Protein AF-A0A952HVR7-F1 (afdb_monomer)

pLDDT: mean 85.71, std 12.03, range [33.19, 98.19]

Radius of gyration: 39.51 Å; Cα contacts (8 Å, |Δi|>4): 1102; chains: 1; bounding box: 73×75×144 Å

Solvent-accessible surface area (backbone atoms only — not comparable to full-atom values): 39714 Å² total; per-residue (Å²): 131,82,47,38,65,56,24,28,54,55,40,49,52,54,35,60,78,19,58,70,69,69,39,91,84,55,49,74,64,58,54,50,54,45,51,52,28,51,74,63,43,41,49,60,71,62,47,53,64,70,70,53,85,77,74,52,71,71,54,51,51,49,46,52,43,37,50,72,46,52,40,79,48,97,46,84,100,47,52,32,36,38,26,43,46,93,60,75,59,94,71,89,57,76,82,57,56,78,74,27,71,79,54,70,81,29,40,26,39,36,39,39,42,31,34,99,89,42,30,39,40,38,29,38,31,81,36,91,88,48,48,30,20,73,57,33,42,78,48,77,21,56,67,42,55,45,41,18,38,21,68,47,74,96,71,56,71,68,56,51,50,56,49,51,51,64,69,68,67,67,76,91,75,62,72,67,77,52,51,43,78,82,64,54,79,38,57,35,75,41,33,39,58,80,40,60,72,52,47,76,78,37,65,53,32,39,28,20,38,98,81,61,25,61,58,24,41,35,44,28,64,56,45,54,51,34,50,73,69,66,42,35,82,41,39,43,52,74,56,29,39,83,64,73,67,42,51,58,93,65,72,45,71,69,49,54,58,56,50,70,76,44,98,56,68,62,32,45,28,24,55,98,55,26,66,72,26,30,32,44,43,68,58,53,45,52,69,76,46,78,85,66,61,76,85,58,60,83,68,74,69,66,68,67,42,87,36,50,70,55,50,66,70,65,42,59,69,69,57,55,53,50,43,48,56,52,7,48,52,28,50,76,72,76,28,44,34,25,42,28,33,68,31,47,39,29,56,74,71,73,42,89,57,80,66,44,38,34,38,18,40,65,55,27,53,60,52,50,54,66,69,37,68,92,44,101,51,54,71,49,72,42,74,94,75,34,24,31,40,41,36,44,84,94,72,46,56,40,38,34,28,34,23,32,37,74,48,66,86,48,62,39,52,80,59,50,78,44,86,34,50,61,65,51,33,40,60,74,47,70,36,28,57,50,39,33,33,32,30,32,19,62,96,47,53,25,33,31,46,43,90,67,56,20,70,55,30,58,75,70,35,40,45,38,58,71,51,80,53,52,51,58,53,33,23,62,47,52,61,50,52,37,38,49,22,30,66,69,70,28,43,65,32,71,69,42,46,52,47,47,48,53,39,51,75,73,40,42,59,74,67,28,52,40,66,60,51,37,54,54,50,49,55,40,49,69,42,94,39,29,67,53,20,52,50,44,30,37,75,60,46,47,37,39,73,69,37,76,94,38,73,73,49,76,68,50,49,53,44,54,52,45,30,57,52,35,50,57,51,37,52,74,62,58,72,65,85,60,44,52,51,56,21,51,50,51,60,67,41,63,88,49,58,71,69,57,42,33,50,48,27,48,69,34,64,35,58,69,52,33,70,41,41,67,58,51,55,50,52,46,53,54,51,70,72,51,84,54,62,58,60,43,51,62,48,64,74,70,52,71,67,48,45,41,39,32,46,57,44,72,47,55,73,67,58,36,53,46,54,53,50,49,43,53,41,71,71,58,56,78,68,52,74,70,55,44,44,76,71,72,47,73,94,51,80,61,54,58,57,53,53,50,56,50,48,44,36,50,76,67,61,74,46,92,49,52,66,54,50,51,52,49,47,42,65,73,77,56,62,69,88,124

Nearest PDB structures (foldseek):
  4wby-assembly1_A  TM=8.669E-01  e=2.273E-25  Aquifex aeolicus VF5
  3h38-assembly1_A  TM=8.046E-01  e=1.584E-25  Thermotoga maritima
  4wc5-assembly1_A  TM=8.460E-01  e=1.101E-23  Aquifex aeolicus VF5
  3h39-assembly3_B  TM=7.822E-01  e=1.101E-23  Thermotoga maritima
  3h3a-assembly3_B  TM=7.466E-01  e=3.256E-24  Thermotoga maritima

Sequence (722 aa):
KIDSIDATILALGIYEDTGGFKYKGTTIRDIKAYQFLFEVGIDINRFMKVIQDRFDLPELELLKELQVNAELLPIKDFKIYISQTSKRYNYDVAGLLKYVKAFEDADAYFVVINQKNKKTLIGRSVNENIDVNKILKHFDGGGHKYASSAQITGFSYEDIKSILIFLLEKEPFNLEYLIIDDLPKIKFDAKLRDLENLVKTYKYMIVLDKNEKYAGVLTSQTVKLGLKHGLTEEKAITFAEDWYVINYSDLNILKLKKLMEINSEIFPVIRDGKYIGVIYKKDIIKQLLKDIPEENLTHYHLKTYNFKQKLEKFFPKILIEKFKEIGELSQKLGYRSFIIGGVVRDIILNRPNLDVDIIVEGDAPTLIKEYVKDKNYTFYIYNEFMTGQVIIENGLKLDFSTARKEEYQSPGAYPKVEKATLFEDLYRRDFTINTLAIEITSSNYGILIDYFDAIRDIKEKRIRILHSLSFVEDPIRILRALRFAGRFNFKLEKNTEKLLTYSVEKGLLSVAPKGRINLELNLAFEEEKVIEILKLYDKYKVLNKIFTQTHIDSKKEILLQKLTDNLVLLQHIKPYNYSKTTNFLFVLLSHLPTELIYENLKQYHFDKEAKLCDKFVQDFNEILKLEDIFQIYKILKKINLEYLPAILTLVDEDRYKKIIKIFEVEKKPLIKGEDLIKLGLKPSKLFKDILEDVLEKQLKEVFKNKDDVIKYIKSKYLRVRN

Structure (mmCIF, N/CA/C/O backbone):
data_AF-A0A952HVR7-F1
#
_entry.id   AF-A0A952HVR7-F1
#
loop_
_atom_site.group_PDB
_atom_site.id
_atom_site.type_symbol
_atom_site.label_atom_id
_atom_site.label_alt_id
_atom_site.label_comp_id
_atom_site.label_asym_id
_atom_site.label_entity_id
_atom_site.label_seq_id
_atom_site.pdbx_PDB_ins_code
_atom_site.Cartn_x
_atom_site.Cartn_y
_atom_site.Cartn_z
_atom_site.occupancy
_atom_site.B_iso_or_equiv
_atom_site.auth_seq_id
_atom_site.auth_comp_id
_atom_site.auth_asym_id
_atom_site.auth_atom_id
_atom_site.pdbx_PDB_model_num
ATOM 1 N N . LYS A 1 1 ? -2.430 37.224 -84.583 1.00 74.06 1 LYS A N 1
ATOM 2 C CA . LYS A 1 1 ? -1.230 38.057 -84.330 1.00 74.06 1 LYS A CA 1
ATOM 3 C C . LYS A 1 1 ? -1.025 37.982 -82.826 1.00 74.06 1 LYS A C 1
ATOM 5 O O . LYS A 1 1 ? -1.975 38.323 -82.143 1.00 74.06 1 LYS A O 1
ATOM 10 N N . ILE A 1 2 ? 0.079 37.409 -82.349 1.00 85.12 2 ILE A N 1
ATOM 11 C CA . ILE A 1 2 ? 0.354 37.317 -80.906 1.00 85.12 2 ILE A CA 1
ATOM 12 C C . ILE A 1 2 ? 0.713 38.729 -80.444 1.00 85.12 2 ILE A C 1
ATOM 14 O O . ILE A 1 2 ? 1.554 39.364 -81.086 1.00 85.12 2 ILE A O 1
ATOM 18 N N . ASP A 1 3 ? 0.028 39.243 -79.427 1.00 89.75 3 ASP A N 1
ATOM 19 C CA . ASP A 1 3 ? 0.360 40.531 -78.819 1.00 89.75 3 ASP A CA 1
ATOM 20 C C . ASP A 1 3 ? 1.323 40.361 -77.627 1.00 89.75 3 ASP A C 1
ATOM 22 O O . ASP A 1 3 ? 1.725 39.252 -77.277 1.00 89.75 3 ASP A O 1
ATOM 26 N N . SER A 1 4 ? 1.741 41.469 -77.011 1.00 88.19 4 SER A N 1
ATOM 27 C CA . SER A 1 4 ? 2.684 41.456 -75.882 1.00 88.19 4 SER A CA 1
ATOM 28 C C . SER A 1 4 ? 2.164 40.678 -74.660 1.00 88.19 4 SER A C 1
ATOM 30 O O . SER A 1 4 ? 2.945 40.054 -73.934 1.00 88.19 4 SER A O 1
ATOM 32 N N . ILE A 1 5 ? 0.847 40.666 -74.430 1.00 88.12 5 ILE A N 1
ATOM 33 C CA . ILE A 1 5 ? 0.232 39.966 -73.297 1.00 88.12 5 ILE A CA 1
ATOM 34 C C . ILE A 1 5 ? 0.214 38.463 -73.576 1.00 88.12 5 ILE A C 1
ATOM 36 O O . ILE A 1 5 ? 0.695 37.690 -72.744 1.00 88.12 5 ILE A O 1
ATOM 40 N N . ASP A 1 6 ? -0.253 38.062 -74.758 1.00 89.62 6 ASP A N 1
ATOM 41 C CA . ASP A 1 6 ? -0.244 36.669 -75.208 1.00 89.62 6 ASP A CA 1
ATOM 42 C C . ASP A 1 6 ? 1.182 36.103 -75.215 1.00 89.62 6 ASP A C 1
ATOM 44 O O . ASP A 1 6 ? 1.420 34.988 -74.746 1.00 89.62 6 ASP A O 1
ATOM 48 N N . ALA A 1 7 ? 2.156 36.895 -75.679 1.00 90.94 7 ALA A N 1
ATOM 49 C CA . ALA A 1 7 ? 3.562 36.508 -75.685 1.00 90.94 7 ALA A CA 1
ATOM 50 C C . ALA A 1 7 ? 4.103 36.274 -74.269 1.00 90.94 7 ALA A C 1
ATOM 52 O O . ALA A 1 7 ? 4.820 35.301 -74.038 1.00 90.94 7 ALA A O 1
ATOM 53 N N . THR A 1 8 ? 3.721 37.124 -73.309 1.00 90.62 8 THR A N 1
ATOM 54 C CA . THR A 1 8 ? 4.119 36.994 -71.899 1.00 90.62 8 THR A CA 1
ATOM 55 C C . THR A 1 8 ? 3.548 35.725 -71.261 1.00 90.62 8 THR A C 1
ATOM 57 O O . THR A 1 8 ? 4.269 35.023 -70.555 1.00 90.62 8 THR A O 1
ATOM 60 N N . ILE A 1 9 ? 2.279 35.397 -71.525 1.00 88.94 9 ILE A N 1
ATOM 61 C CA . ILE A 1 9 ? 1.622 34.195 -70.982 1.00 88.94 9 ILE A CA 1
ATOM 62 C C . ILE A 1 9 ? 2.228 32.921 -71.580 1.00 88.94 9 ILE A C 1
ATOM 64 O O . ILE A 1 9 ? 2.560 31.990 -70.849 1.00 88.94 9 ILE A O 1
ATOM 68 N N . LEU A 1 10 ? 2.419 32.881 -72.900 1.00 91.94 10 LEU A N 1
ATOM 69 C CA . LEU A 1 10 ? 3.020 31.727 -73.572 1.00 91.94 10 LEU A CA 1
ATOM 70 C C . LEU A 1 10 ? 4.474 31.513 -73.137 1.00 91.94 10 LEU A C 1
ATOM 72 O O . LEU A 1 10 ? 4.905 30.373 -72.964 1.00 91.94 10 LEU A O 1
ATOM 76 N N . ALA A 1 11 ? 5.217 32.598 -72.907 1.00 91.00 11 ALA A N 1
ATOM 77 C CA . ALA A 1 11 ? 6.575 32.515 -72.390 1.00 91.00 11 ALA A CA 1
ATOM 78 C C . ALA A 1 11 ? 6.592 31.942 -70.970 1.00 91.00 11 ALA A C 1
ATOM 80 O O . ALA A 1 11 ? 7.457 31.126 -70.668 1.00 91.00 11 ALA A O 1
ATOM 81 N N . LEU A 1 12 ? 5.633 32.317 -70.113 1.00 87.81 12 LEU A N 1
ATOM 82 C CA . LEU A 1 12 ? 5.509 31.748 -68.766 1.00 87.81 12 LEU A CA 1
ATOM 83 C C . LEU A 1 12 ? 5.265 30.240 -68.822 1.00 87.81 12 LEU A C 1
ATOM 85 O O . LEU A 1 12 ? 5.955 29.502 -68.127 1.00 87.81 12 LEU A O 1
ATOM 89 N N . GLY A 1 13 ? 4.371 29.787 -69.705 1.00 86.69 13 GLY A N 1
ATOM 90 C CA . GLY A 1 13 ? 4.109 28.359 -69.902 1.00 86.69 13 GLY A CA 1
ATOM 91 C C . GLY A 1 13 ? 5.359 27.583 -70.325 1.00 86.69 13 GLY A C 1
ATOM 92 O O . GLY A 1 13 ? 5.692 26.573 -69.715 1.00 86.69 13 GLY A O 1
ATOM 93 N N . ILE A 1 14 ? 6.116 28.091 -71.306 1.00 89.00 14 ILE A N 1
ATOM 94 C CA . ILE A 1 14 ? 7.379 27.459 -71.730 1.00 89.00 14 ILE A CA 1
ATOM 95 C C . ILE A 1 14 ? 8.419 27.481 -70.600 1.00 89.00 14 ILE A C 1
ATOM 97 O O . ILE A 1 14 ? 9.153 26.510 -70.409 1.00 89.00 14 ILE A O 1
ATOM 101 N N . TYR A 1 15 ? 8.510 28.579 -69.848 1.00 85.69 15 TYR A N 1
ATOM 102 C CA . TYR A 1 15 ? 9.445 28.698 -68.732 1.00 85.69 15 TYR A CA 1
ATOM 103 C C . TYR A 1 15 ? 9.129 27.690 -67.618 1.00 85.69 15 TYR A C 1
ATOM 105 O O . TYR A 1 15 ? 10.046 27.068 -67.085 1.00 85.69 15 TYR A O 1
ATOM 113 N N . GLU A 1 16 ? 7.854 27.493 -67.288 1.00 80.44 16 GLU A N 1
ATOM 114 C CA . GLU A 1 16 ? 7.409 26.543 -66.266 1.00 80.44 16 GLU A CA 1
ATOM 115 C C . GLU A 1 16 ? 7.616 25.085 -66.713 1.00 80.44 16 GLU A C 1
ATOM 117 O O . GLU A 1 16 ? 8.280 24.322 -66.007 1.00 80.44 16 GLU A O 1
ATOM 122 N N . ASP A 1 17 ? 7.181 24.726 -67.926 1.00 79.62 17 ASP A N 1
ATOM 123 C CA . ASP A 1 17 ? 7.299 23.362 -68.473 1.00 79.62 17 ASP A CA 1
ATOM 124 C C . ASP A 1 17 ? 8.756 22.903 -68.644 1.00 79.62 17 ASP A C 1
ATOM 126 O O . ASP A 1 17 ? 9.066 21.713 -68.551 1.00 79.62 17 ASP A O 1
ATOM 130 N N . THR A 1 18 ? 9.680 23.839 -68.873 1.00 80.44 18 THR A N 1
ATOM 131 C CA . THR A 1 18 ? 11.116 23.542 -69.024 1.00 80.44 18 THR A CA 1
ATOM 132 C C . THR A 1 18 ? 11.908 23.678 -67.719 1.00 80.44 18 THR A C 1
ATOM 134 O O . THR A 1 18 ? 13.123 23.437 -67.697 1.00 80.44 18 THR A O 1
ATOM 137 N N . GLY A 1 19 ? 11.262 24.080 -66.618 1.00 74.00 19 GLY A N 1
ATOM 138 C CA . GLY A 1 19 ? 11.928 24.352 -65.344 1.00 74.00 19 GLY A CA 1
ATOM 139 C C . GLY A 1 19 ? 12.947 25.492 -65.435 1.00 74.00 19 GLY A C 1
ATOM 140 O O . GLY A 1 19 ? 14.030 25.411 -64.846 1.00 74.00 19 GLY A O 1
ATOM 141 N N . GLY A 1 20 ? 12.650 26.519 -66.233 1.00 82.44 20 GLY A N 1
ATOM 142 C CA . GLY A 1 20 ? 13.579 27.586 -66.594 1.00 82.44 20 GLY A CA 1
ATOM 143 C C . GLY A 1 20 ? 14.753 27.067 -67.425 1.00 82.44 20 GLY A C 1
ATOM 144 O O . GLY A 1 20 ? 15.895 27.446 -67.169 1.00 82.44 20 GLY A O 1
ATOM 145 N N . PHE A 1 21 ? 14.474 26.166 -68.372 1.00 84.44 21 PHE A N 1
ATOM 146 C CA . PHE A 1 21 ? 15.445 25.484 -69.241 1.00 84.44 21 PHE A CA 1
ATOM 147 C C . PHE A 1 21 ? 16.430 24.536 -68.536 1.00 84.44 21 PHE A C 1
ATOM 149 O O . PHE A 1 21 ? 17.458 24.172 -69.106 1.00 84.44 21 PHE A O 1
ATOM 156 N N . LYS A 1 22 ? 16.136 24.116 -67.299 1.00 72.88 22 LYS A N 1
ATOM 157 C CA . LYS A 1 22 ? 17.005 23.219 -66.511 1.00 72.88 22 LYS A CA 1
ATOM 158 C C . LYS A 1 22 ? 16.647 21.744 -66.669 1.00 72.88 22 LYS A C 1
ATOM 160 O O . LYS A 1 22 ? 17.448 20.876 -66.323 1.00 72.88 22 LYS A O 1
ATOM 165 N N . TYR A 1 23 ? 15.439 21.429 -67.135 1.00 78.19 23 TYR A N 1
ATOM 166 C CA . TYR A 1 23 ? 14.996 20.043 -67.258 1.00 78.19 23 TYR A CA 1
ATOM 167 C C . TYR A 1 23 ? 15.677 19.343 -68.435 1.00 78.19 23 TYR A C 1
ATOM 169 O O . TYR A 1 23 ? 15.788 19.907 -69.523 1.00 78.19 23 TYR A O 1
ATOM 177 N N . LYS A 1 24 ? 16.078 18.076 -68.242 1.00 72.88 24 LYS A N 1
ATOM 178 C CA . LYS A 1 24 ? 16.754 17.256 -69.272 1.00 72.88 24 LYS A CA 1
ATOM 179 C C . LYS A 1 24 ? 15.936 17.076 -70.560 1.00 72.88 24 LYS A C 1
ATOM 181 O O . LYS A 1 24 ? 16.517 16.765 -71.591 1.00 72.88 24 LYS A O 1
ATOM 186 N N . GLY A 1 25 ? 14.613 17.252 -70.499 1.00 81.00 25 GLY A N 1
ATOM 187 C CA . GLY A 1 25 ? 13.712 17.187 -71.654 1.00 81.00 25 GLY A CA 1
ATOM 188 C C . GLY A 1 25 ? 13.628 18.473 -72.485 1.00 81.00 25 GLY A C 1
ATOM 189 O O . GLY A 1 25 ? 12.940 18.470 -73.498 1.00 81.00 25 GLY A O 1
ATOM 190 N N . THR A 1 26 ? 14.302 19.555 -72.078 1.00 87.38 26 THR A N 1
ATOM 191 C CA . THR A 1 26 ? 14.281 20.843 -72.791 1.00 87.38 26 THR A CA 1
ATOM 192 C C . THR A 1 26 ? 14.956 20.712 -74.155 1.00 87.38 26 THR A C 1
ATOM 194 O O . THR A 1 26 ? 16.097 20.257 -74.253 1.00 87.38 26 THR A O 1
ATOM 197 N N . THR A 1 27 ? 14.277 21.144 -75.215 1.00 92.00 27 THR A N 1
ATOM 198 C CA . THR A 1 27 ? 14.756 21.025 -76.595 1.00 92.00 27 THR A CA 1
ATOM 199 C C . THR A 1 27 ? 15.053 22.381 -77.232 1.00 92.00 27 THR A C 1
ATOM 201 O O . THR A 1 27 ? 14.619 23.439 -76.778 1.00 92.00 27 THR A O 1
ATOM 204 N N . ILE A 1 28 ? 15.751 22.358 -78.372 1.00 92.69 28 ILE A N 1
ATOM 205 C CA . ILE A 1 28 ? 16.009 23.570 -79.165 1.00 92.69 28 ILE A CA 1
ATOM 206 C C . ILE A 1 28 ? 14.718 24.239 -79.662 1.00 92.69 28 ILE A C 1
ATOM 208 O O . ILE A 1 28 ? 14.706 25.438 -79.937 1.00 92.69 28 ILE A O 1
ATOM 212 N N . ARG A 1 29 ? 13.624 23.475 -79.788 1.00 93.19 29 ARG A N 1
ATOM 213 C CA . ARG A 1 29 ? 12.317 24.001 -80.188 1.00 93.19 29 ARG A CA 1
ATOM 214 C C . ARG A 1 29 ? 11.772 24.950 -79.126 1.00 93.19 29 ARG A C 1
ATOM 216 O O . ARG A 1 29 ? 11.284 26.015 -79.490 1.00 93.19 29 ARG A O 1
ATOM 223 N N . ASP A 1 30 ? 11.909 24.586 -77.856 1.00 92.06 30 ASP A N 1
ATOM 224 C CA . ASP A 1 30 ? 11.425 25.377 -76.722 1.00 92.06 30 ASP A CA 1
ATOM 225 C C . ASP A 1 30 ? 12.183 26.704 -76.640 1.00 92.06 30 ASP A C 1
ATOM 227 O O . ASP A 1 30 ? 11.576 27.764 -76.515 1.00 92.06 30 ASP A O 1
ATOM 231 N N . ILE A 1 31 ? 13.504 26.664 -76.853 1.00 92.25 31 ILE A N 1
ATOM 232 C CA . ILE A 1 31 ? 14.362 27.857 -76.888 1.00 92.25 31 ILE A CA 1
ATOM 233 C C . ILE A 1 31 ? 13.986 28.779 -78.056 1.00 92.25 31 ILE A C 1
ATOM 235 O O . ILE A 1 31 ? 13.851 29.985 -77.864 1.00 92.25 31 ILE A O 1
ATOM 239 N N . LYS A 1 32 ? 13.780 28.234 -79.263 1.00 94.00 32 LYS A N 1
ATOM 240 C CA . LYS A 1 32 ? 13.384 29.034 -80.438 1.00 94.00 32 LYS A CA 1
ATOM 241 C C . LYS A 1 32 ? 11.995 29.647 -80.282 1.00 94.00 32 LYS A C 1
ATOM 243 O O . LYS A 1 32 ? 11.794 30.799 -80.657 1.00 94.00 32 LYS A O 1
ATOM 248 N N . ALA A 1 33 ? 11.046 28.893 -79.730 1.00 93.00 33 ALA A N 1
ATOM 249 C CA . ALA A 1 33 ? 9.716 29.405 -79.427 1.00 93.00 33 ALA A CA 1
ATOM 250 C C . ALA A 1 33 ? 9.798 30.539 -78.399 1.00 93.00 33 ALA A C 1
ATOM 252 O O . ALA A 1 33 ? 9.216 31.598 -78.604 1.00 93.00 33 ALA A O 1
ATOM 253 N N . TYR A 1 34 ? 10.592 30.361 -77.346 1.00 92.62 34 TYR A N 1
ATOM 254 C CA . TYR A 1 34 ? 10.794 31.373 -76.319 1.00 92.62 34 TYR A CA 1
ATOM 255 C C . TYR A 1 34 ? 11.494 32.638 -76.849 1.00 92.62 34 TYR A C 1
ATOM 257 O O . TYR A 1 34 ? 11.064 33.748 -76.539 1.00 92.62 34 TYR A O 1
ATOM 265 N N . GLN A 1 35 ? 12.508 32.492 -77.713 1.00 94.50 35 GLN A N 1
ATOM 266 C CA . GLN A 1 35 ? 13.159 33.609 -78.411 1.00 94.50 35 GLN A CA 1
ATOM 267 C C . GLN A 1 35 ? 12.151 34.417 -79.237 1.00 94.50 35 GLN A C 1
ATOM 269 O O . GLN A 1 35 ? 12.113 35.641 -79.136 1.00 94.50 35 GLN A O 1
ATOM 274 N N . PHE A 1 36 ? 11.313 33.739 -80.024 1.00 94.44 36 PHE A N 1
ATOM 275 C CA . PHE A 1 36 ? 10.299 34.398 -80.844 1.00 94.44 36 PHE A CA 1
ATOM 276 C C . PHE A 1 36 ? 9.319 35.219 -79.993 1.00 94.44 36 PHE A C 1
ATOM 278 O O . PHE A 1 36 ? 8.979 36.344 -80.349 1.00 94.44 36 PHE A O 1
ATOM 285 N N . LEU A 1 37 ? 8.894 34.699 -78.838 1.00 93.44 37 LEU A N 1
ATOM 286 C CA . LEU A 1 37 ? 8.016 35.440 -77.928 1.00 93.44 37 LEU A CA 1
ATOM 287 C C . LEU A 1 37 ? 8.717 36.687 -77.363 1.00 93.44 37 LEU A C 1
ATOM 289 O O . LEU A 1 37 ? 8.092 37.742 -77.264 1.00 93.44 37 LEU A O 1
ATOM 293 N N . PHE A 1 38 ? 10.020 36.607 -77.075 1.00 89.62 38 PHE A N 1
ATOM 294 C CA . PHE A 1 38 ? 10.833 37.769 -76.699 1.00 89.62 38 PHE A CA 1
ATOM 295 C C . PHE A 1 38 ? 10.872 38.837 -77.798 1.00 89.62 38 PHE A C 1
ATOM 297 O O . PHE A 1 38 ? 10.714 40.018 -77.492 1.00 89.62 38 PHE A O 1
ATOM 304 N N . GLU A 1 39 ? 11.015 38.437 -79.064 1.00 91.62 39 GLU A N 1
ATOM 305 C CA . GLU A 1 39 ? 11.002 39.347 -80.220 1.00 91.62 39 GLU A CA 1
ATOM 306 C C . GLU A 1 39 ? 9.640 40.041 -80.417 1.00 91.62 39 GLU A C 1
ATOM 308 O O . GLU A 1 39 ? 9.595 41.191 -80.852 1.00 91.62 39 GLU A O 1
ATOM 313 N N . VAL A 1 40 ? 8.532 39.386 -80.045 1.00 91.19 40 VAL A N 1
ATOM 314 C CA . VAL A 1 40 ? 7.177 39.980 -80.041 1.00 91.19 40 VAL A CA 1
ATOM 315 C C . VAL A 1 40 ? 7.006 41.037 -78.933 1.00 91.19 40 VAL A C 1
ATOM 317 O O . VAL A 1 40 ? 6.135 41.902 -79.036 1.00 91.19 40 VAL A O 1
ATOM 320 N N . GLY A 1 41 ? 7.868 41.022 -77.910 1.00 90.44 41 GLY A N 1
ATOM 321 C CA . GLY A 1 41 ? 7.915 42.021 -76.840 1.00 90.44 41 GLY A CA 1
ATOM 322 C C . GLY A 1 41 ? 7.184 41.585 -75.571 1.00 90.44 41 GLY A C 1
ATOM 323 O O . GLY A 1 41 ? 6.159 42.163 -75.215 1.00 90.44 41 GLY A O 1
ATOM 324 N N . ILE A 1 42 ? 7.716 40.578 -74.872 1.00 92.44 42 ILE A N 1
ATOM 325 C CA . ILE A 1 42 ? 7.232 40.154 -73.544 1.00 92.44 42 ILE A CA 1
ATOM 326 C C . ILE A 1 42 ? 7.334 41.308 -72.533 1.00 92.44 42 ILE A C 1
ATOM 328 O O . ILE A 1 42 ? 8.355 41.993 -72.448 1.00 92.44 42 ILE A O 1
ATOM 332 N N . ASP A 1 43 ? 6.306 41.478 -71.698 1.00 89.94 43 ASP A N 1
ATOM 333 C CA . ASP A 1 43 ? 6.359 42.356 -70.529 1.00 89.94 43 ASP A CA 1
ATOM 334 C C . ASP A 1 43 ? 7.167 41.676 -69.416 1.00 89.94 43 ASP A C 1
ATOM 336 O O . ASP A 1 43 ? 6.649 40.913 -68.595 1.00 89.94 43 ASP A O 1
ATOM 340 N N . ILE A 1 44 ? 8.464 41.982 -69.384 1.00 83.06 44 ILE A N 1
ATOM 341 C CA . ILE A 1 44 ? 9.419 41.441 -68.411 1.00 83.06 44 ILE A CA 1
ATOM 342 C C . ILE A 1 44 ? 8.980 41.730 -66.967 1.00 83.06 44 ILE A C 1
ATOM 344 O O . ILE A 1 44 ? 9.199 40.903 -66.085 1.00 83.06 44 ILE A O 1
ATOM 348 N N . ASN A 1 45 ? 8.320 42.860 -66.693 1.00 81.62 45 ASN A N 1
ATOM 349 C CA . ASN A 1 45 ? 7.904 43.197 -65.330 1.00 81.62 45 ASN A CA 1
ATOM 350 C C . ASN A 1 45 ? 6.766 42.292 -64.845 1.00 81.62 45 ASN A C 1
ATOM 352 O O . ASN A 1 45 ? 6.748 41.890 -63.679 1.00 81.62 45 ASN A O 1
ATOM 356 N N . ARG A 1 46 ? 5.813 41.958 -65.723 1.00 81.06 46 ARG A N 1
ATOM 357 C CA . ARG A 1 46 ? 4.763 40.972 -65.419 1.00 81.06 46 ARG A CA 1
ATOM 358 C C . ARG A 1 46 ? 5.328 39.562 -65.346 1.00 81.06 46 ARG A C 1
ATOM 360 O O . ARG A 1 46 ? 5.014 38.846 -64.402 1.00 81.06 46 ARG A O 1
ATOM 367 N N . PHE A 1 47 ? 6.205 39.211 -66.278 1.00 80.94 47 PHE A N 1
ATOM 368 C CA . PHE A 1 47 ? 6.905 37.931 -66.313 1.00 80.94 47 PHE A CA 1
ATOM 369 C C . PHE A 1 47 ? 7.659 37.656 -64.996 1.00 80.94 47 PHE A C 1
ATOM 371 O O . PHE A 1 47 ? 7.435 36.644 -64.333 1.00 80.94 47 PHE A O 1
ATOM 378 N N . MET A 1 48 ? 8.460 38.624 -64.537 1.00 74.44 48 MET A N 1
ATOM 379 C CA . MET A 1 48 ? 9.222 38.541 -63.284 1.00 74.44 48 MET A CA 1
ATOM 380 C C . MET A 1 48 ? 8.337 38.492 -62.034 1.00 74.44 48 MET A C 1
ATOM 382 O O . MET A 1 48 ? 8.719 37.874 -61.044 1.00 74.44 48 MET A O 1
ATOM 386 N N . LYS A 1 49 ? 7.150 39.114 -62.055 1.00 72.81 49 LYS A N 1
ATOM 387 C CA . LYS A 1 49 ? 6.201 39.040 -60.931 1.00 72.81 49 LYS A CA 1
ATOM 388 C C . LYS A 1 49 ? 5.615 37.644 -60.729 1.00 72.81 49 LYS A C 1
ATOM 390 O O . LYS A 1 49 ? 5.246 37.342 -59.599 1.00 72.81 49 LYS A O 1
ATOM 395 N N . VAL A 1 50 ? 5.503 36.844 -61.790 1.00 71.62 50 VAL A N 1
ATOM 396 C CA . VAL A 1 50 ? 4.908 35.499 -61.746 1.00 71.62 50 VAL A CA 1
ATOM 397 C C . VAL A 1 50 ? 5.954 34.429 -61.421 1.00 71.62 50 VAL A C 1
ATOM 399 O O . VAL A 1 50 ? 5.647 33.490 -60.702 1.00 71.62 50 VAL A O 1
ATOM 402 N N . ILE A 1 51 ? 7.195 34.589 -61.891 1.00 70.25 51 ILE A N 1
ATOM 403 C CA . ILE A 1 51 ? 8.269 33.588 -61.714 1.00 70.25 51 ILE A CA 1
ATOM 404 C C . ILE A 1 51 ? 8.966 33.682 -60.356 1.00 70.25 51 ILE A C 1
ATOM 406 O O . ILE A 1 51 ? 9.623 32.738 -59.925 1.00 70.25 51 ILE A O 1
ATOM 410 N N . GLN A 1 52 ? 8.869 34.821 -59.669 1.00 64.94 52 GLN A N 1
ATOM 411 C CA . GLN A 1 52 ? 9.438 34.936 -58.332 1.00 64.94 52 GLN A CA 1
ATOM 412 C C . GLN A 1 52 ? 8.638 34.091 -57.341 1.00 64.94 52 GLN A C 1
ATOM 414 O O . GLN A 1 52 ? 7.543 34.481 -56.938 1.00 64.94 52 GLN A O 1
ATOM 419 N N . ASP A 1 53 ? 9.236 32.985 -56.896 1.00 63.09 53 ASP A N 1
ATOM 420 C CA . ASP A 1 53 ? 8.801 32.261 -55.706 1.00 63.09 53 ASP A CA 1
ATOM 421 C C . ASP A 1 53 ? 8.803 33.237 -54.517 1.00 63.09 53 ASP A C 1
ATOM 423 O O . ASP A 1 53 ? 9.855 33.667 -54.031 1.00 63.09 53 ASP A O 1
ATOM 427 N N . ARG A 1 54 ? 7.613 33.661 -54.084 1.00 65.00 54 ARG A N 1
ATOM 428 C CA . ARG A 1 54 ? 7.447 34.525 -52.913 1.00 65.00 54 ARG A CA 1
ATOM 429 C C . ARG A 1 54 ? 7.196 33.651 -51.702 1.00 65.00 54 ARG A C 1
ATOM 431 O O . ARG A 1 54 ? 6.105 33.114 -51.565 1.00 65.00 54 ARG A O 1
ATOM 438 N N . PHE A 1 55 ? 8.190 33.572 -50.827 1.00 74.94 55 PHE A N 1
ATOM 439 C CA . PHE A 1 55 ? 8.024 32.952 -49.521 1.00 74.94 55 PHE A CA 1
ATOM 440 C C . PHE A 1 55 ? 7.371 33.932 -48.555 1.00 74.94 55 PHE A C 1
ATOM 442 O O . PHE A 1 55 ? 7.771 35.102 -48.479 1.00 74.94 55 PHE A O 1
ATOM 449 N N . ASP A 1 56 ? 6.394 33.461 -47.794 1.00 78.62 56 ASP A N 1
ATOM 450 C CA . ASP A 1 56 ? 5.919 34.214 -46.643 1.00 78.62 56 ASP A CA 1
ATOM 451 C C . ASP A 1 56 ? 6.912 34.117 -45.461 1.00 78.62 56 ASP A C 1
ATOM 453 O O . ASP A 1 56 ? 7.888 33.358 -45.469 1.00 78.62 56 ASP A O 1
ATOM 457 N N . LEU A 1 57 ? 6.720 34.956 -44.436 1.00 77.94 57 LEU A N 1
ATOM 458 C CA . LEU A 1 57 ? 7.587 34.944 -43.251 1.00 77.94 57 LEU A CA 1
ATOM 459 C C . LEU A 1 57 ? 7.616 33.564 -42.553 1.00 77.94 57 LEU A C 1
ATOM 461 O O . LEU A 1 57 ? 8.712 33.104 -42.225 1.00 77.94 57 LEU A O 1
ATOM 465 N N . PRO A 1 58 ? 6.475 32.874 -42.337 1.00 80.25 58 PRO A N 1
ATOM 466 C CA . PRO A 1 58 ? 6.460 31.502 -41.828 1.00 80.25 58 PRO A CA 1
ATOM 467 C C . PRO A 1 58 ? 7.291 30.494 -42.635 1.00 80.25 58 PRO A C 1
ATOM 469 O O . PRO A 1 58 ? 7.957 29.649 -42.031 1.00 80.25 58 PRO A O 1
ATOM 472 N N . GLU A 1 59 ? 7.251 30.553 -43.964 1.00 83.12 59 GLU A N 1
ATOM 473 C CA . GLU A 1 59 ? 8.004 29.676 -44.865 1.00 83.12 59 GLU A CA 1
ATOM 474 C C . GLU A 1 59 ? 9.507 29.967 -44.802 1.00 83.12 59 GLU A C 1
ATOM 476 O O . GLU A 1 59 ? 10.313 29.039 -44.704 1.00 83.12 59 GLU A O 1
ATOM 481 N N . LEU A 1 60 ? 9.904 31.244 -44.760 1.00 84.00 60 LEU A N 1
ATOM 482 C CA . LEU A 1 60 ? 11.307 31.633 -44.570 1.00 84.00 60 LEU A CA 1
ATOM 483 C C . LEU A 1 60 ? 11.857 31.174 -43.215 1.00 84.00 60 LEU A C 1
ATOM 485 O O . LEU A 1 60 ? 12.999 30.716 -43.130 1.00 84.00 60 LEU A O 1
ATOM 489 N N . GLU A 1 61 ? 11.058 31.272 -42.149 1.00 85.56 61 GLU A N 1
ATOM 490 C CA . GLU A 1 61 ? 11.443 30.761 -40.833 1.00 85.56 61 GLU A CA 1
ATOM 491 C C . GLU A 1 61 ? 11.632 29.242 -40.839 1.00 85.56 61 GLU A C 1
ATOM 493 O O . GLU A 1 61 ? 12.599 28.750 -40.257 1.00 85.56 61 GLU A O 1
ATOM 498 N N . LEU A 1 62 ? 10.737 28.512 -41.509 1.00 87.56 62 LEU A N 1
ATOM 499 C CA . LEU A 1 62 ? 10.822 27.063 -41.660 1.00 87.56 62 LEU A CA 1
ATOM 500 C C . LEU A 1 62 ? 12.084 26.644 -42.420 1.00 87.56 62 LEU A C 1
ATOM 502 O O . LEU A 1 62 ? 12.828 25.786 -41.949 1.00 87.56 62 LEU A O 1
ATOM 506 N N . LEU A 1 63 ? 12.345 27.262 -43.576 1.00 87.75 63 LEU A N 1
ATOM 507 C CA . LEU A 1 63 ? 13.530 26.976 -44.388 1.00 87.75 63 LEU A CA 1
ATOM 508 C C . LEU A 1 63 ? 14.817 27.254 -43.610 1.00 87.75 63 LEU A C 1
ATOM 510 O O . LEU A 1 63 ? 15.735 26.433 -43.615 1.00 87.75 63 LEU A O 1
ATOM 514 N N . LYS A 1 64 ? 14.869 28.382 -42.888 1.00 88.06 64 LYS A N 1
ATOM 515 C CA . LYS A 1 64 ? 16.007 28.730 -42.032 1.00 88.06 64 LYS A CA 1
ATOM 516 C C . LYS A 1 64 ? 16.212 27.703 -40.921 1.00 88.06 64 LYS A C 1
ATOM 518 O O . LYS A 1 64 ? 17.346 27.307 -40.671 1.00 88.06 64 LYS A O 1
ATOM 523 N N . GLU A 1 65 ? 15.141 27.274 -40.261 1.00 91.12 65 GLU A N 1
ATOM 524 C CA . GLU A 1 65 ? 15.214 26.270 -39.200 1.00 91.12 65 GLU A CA 1
ATOM 525 C C . GLU A 1 65 ? 15.729 24.926 -39.729 1.00 91.12 65 GLU A C 1
ATOM 527 O O . GLU A 1 65 ? 16.686 24.377 -39.184 1.00 91.12 65 GLU A O 1
ATOM 532 N N . LEU A 1 66 ? 15.157 24.429 -40.828 1.00 91.00 66 LEU A N 1
ATOM 533 C CA . LEU A 1 66 ? 15.575 23.167 -41.437 1.00 91.00 66 LEU A CA 1
ATOM 534 C C . LEU A 1 66 ? 17.029 23.200 -41.915 1.00 91.00 66 LEU A C 1
ATOM 536 O O . LEU A 1 66 ? 17.727 22.195 -41.795 1.00 91.00 66 LEU A O 1
ATOM 540 N N . GLN A 1 67 ? 17.489 24.347 -42.418 1.00 90.88 67 GLN A N 1
ATOM 541 C CA . GLN A 1 67 ? 18.870 24.547 -42.850 1.00 90.88 67 GLN A CA 1
ATOM 542 C C . GLN A 1 67 ? 19.857 24.525 -41.677 1.00 90.88 67 GLN A C 1
ATOM 544 O O . GLN A 1 67 ? 20.943 23.967 -41.813 1.00 90.88 67 GLN A O 1
ATOM 549 N N . VAL A 1 68 ? 19.502 25.138 -40.542 1.00 89.38 68 VAL A N 1
ATOM 550 C CA . VAL A 1 68 ? 20.348 25.166 -39.335 1.00 89.38 68 VAL A CA 1
ATOM 551 C C . VAL A 1 68 ? 20.419 23.789 -38.678 1.00 89.38 68 VAL A C 1
ATOM 553 O O . VAL A 1 68 ? 21.478 23.397 -38.201 1.00 89.38 68 VAL A O 1
ATOM 556 N N . ASN A 1 69 ? 19.311 23.048 -38.691 1.00 91.44 69 ASN A N 1
ATOM 557 C CA . ASN A 1 69 ? 19.201 21.737 -38.051 1.00 91.44 69 ASN A CA 1
ATOM 558 C C . ASN A 1 69 ? 19.572 20.568 -38.979 1.00 91.44 69 ASN A C 1
ATOM 560 O O . ASN A 1 69 ? 19.361 19.416 -38.612 1.00 91.44 69 ASN A O 1
ATOM 564 N N . ALA A 1 70 ? 20.056 20.839 -40.195 1.00 91.44 70 ALA A N 1
ATOM 565 C CA . ALA A 1 70 ? 20.442 19.789 -41.126 1.00 91.44 70 ALA A CA 1
ATOM 566 C C . ALA A 1 70 ? 21.746 19.118 -40.676 1.00 91.44 70 ALA A C 1
ATOM 568 O O . ALA A 1 70 ? 22.796 19.750 -40.579 1.00 91.44 70 ALA A O 1
ATOM 569 N N . GLU A 1 71 ? 21.682 17.811 -40.466 1.00 91.12 71 GLU A N 1
ATOM 570 C CA . GLU A 1 71 ? 22.782 16.981 -39.995 1.00 91.12 71 GLU A CA 1
ATOM 571 C C . GLU A 1 71 ? 23.089 15.882 -41.011 1.00 91.12 71 GLU A C 1
ATOM 573 O O . GLU A 1 71 ? 22.181 15.236 -41.536 1.00 91.12 71 GLU A O 1
ATOM 578 N N . LEU A 1 72 ? 24.373 15.649 -41.277 1.00 88.31 72 LEU A N 1
ATOM 579 C CA . LEU A 1 72 ? 24.818 14.547 -42.126 1.00 88.31 72 LEU A CA 1
ATOM 580 C C . LEU A 1 72 ? 24.808 13.238 -41.321 1.00 88.31 72 LEU A C 1
ATOM 582 O O . LEU A 1 72 ? 25.403 13.165 -40.245 1.00 88.31 72 LEU A O 1
ATOM 586 N N . LEU A 1 73 ? 24.153 12.200 -41.842 1.00 83.75 73 LEU A N 1
ATOM 587 C CA . LEU A 1 73 ? 24.174 10.863 -41.254 1.00 83.75 73 LEU A CA 1
ATOM 588 C C . LEU A 1 73 ? 25.490 10.143 -41.597 1.00 83.75 73 LEU A C 1
ATOM 590 O O . LEU A 1 73 ? 25.959 10.252 -42.731 1.00 83.75 73 LEU A O 1
ATOM 594 N N . PRO A 1 74 ? 26.075 9.369 -40.664 1.00 74.25 74 PRO A N 1
ATOM 595 C CA . PRO A 1 74 ? 27.356 8.688 -40.856 1.00 74.25 74 PRO A CA 1
ATOM 596 C C . PRO A 1 74 ? 27.227 7.399 -41.697 1.00 74.25 74 PRO A C 1
ATOM 598 O O . PRO A 1 74 ? 27.659 6.335 -41.274 1.00 74.25 74 PRO A O 1
ATOM 601 N N . ILE A 1 75 ? 26.620 7.474 -42.884 1.00 79.44 75 ILE A N 1
ATOM 602 C CA . ILE A 1 75 ? 26.414 6.328 -43.785 1.00 79.44 75 ILE A CA 1
ATOM 603 C C . ILE A 1 75 ? 27.552 6.257 -44.805 1.00 79.44 75 ILE A C 1
ATOM 605 O O . ILE A 1 75 ? 27.890 7.258 -45.436 1.00 79.44 75 ILE A O 1
ATOM 609 N N . LYS A 1 76 ? 28.149 5.072 -44.981 1.00 66.75 76 LYS A N 1
ATOM 610 C CA . LYS A 1 76 ? 29.184 4.859 -46.004 1.00 66.75 76 LYS A CA 1
ATOM 611 C C . LYS A 1 76 ? 28.585 5.007 -47.405 1.00 66.75 76 LYS A C 1
ATOM 613 O O . LYS A 1 76 ? 27.459 4.588 -47.650 1.00 66.75 76 LYS A O 1
ATOM 618 N N . ASP A 1 77 ? 29.358 5.606 -48.305 1.00 75.75 77 ASP A N 1
ATOM 619 C CA . ASP A 1 77 ? 29.084 5.707 -49.747 1.00 75.75 77 ASP A CA 1
ATOM 620 C C . ASP A 1 77 ? 27.897 6.592 -50.179 1.00 75.75 77 ASP A C 1
ATOM 622 O O . ASP A 1 77 ? 27.732 6.821 -51.376 1.00 75.75 77 ASP A O 1
ATOM 626 N N . PHE A 1 78 ? 27.114 7.148 -49.245 1.00 84.69 78 PHE A N 1
ATOM 627 C CA . PHE A 1 78 ? 25.983 8.031 -49.554 1.00 84.69 78 PHE A CA 1
ATOM 628 C C . PHE A 1 78 ? 25.951 9.275 -48.662 1.00 84.69 78 PHE A C 1
ATOM 630 O O . PHE A 1 78 ? 26.084 9.198 -47.441 1.00 84.69 78 PHE A O 1
ATOM 637 N N . LYS A 1 79 ? 25.679 10.436 -49.260 1.00 88.56 79 LYS A N 1
ATOM 638 C CA . LYS A 1 79 ? 25.516 11.710 -48.557 1.00 88.56 79 LYS A CA 1
ATOM 639 C C . LYS A 1 79 ? 24.053 11.902 -48.157 1.00 88.56 79 LYS A C 1
ATOM 641 O O . LYS A 1 79 ? 23.253 12.440 -48.922 1.00 88.56 79 LYS A O 1
ATOM 646 N N . ILE A 1 80 ? 23.698 11.436 -46.959 1.00 91.62 80 ILE A N 1
ATOM 647 C CA . ILE A 1 80 ? 22.313 11.437 -46.468 1.00 91.62 80 ILE A CA 1
ATOM 648 C C . ILE A 1 80 ? 22.136 12.441 -45.332 1.00 91.62 80 ILE A C 1
ATOM 650 O O . ILE A 1 80 ? 22.835 12.354 -44.327 1.00 91.62 80 ILE A O 1
ATOM 654 N N . TYR A 1 81 ? 21.166 13.349 -45.452 1.00 93.81 81 TYR A N 1
ATOM 655 C CA . TYR A 1 81 ? 20.862 14.328 -44.401 1.00 93.81 81 TYR A CA 1
ATOM 656 C C . TYR A 1 81 ? 19.602 13.985 -43.605 1.00 93.81 81 TYR A C 1
ATOM 658 O O . TYR A 1 81 ? 18.639 13.428 -44.133 1.00 93.81 81 TYR A O 1
ATOM 666 N N . ILE A 1 82 ? 19.577 14.391 -42.340 1.00 94.12 82 ILE A N 1
ATOM 667 C CA . ILE A 1 82 ? 18.367 14.463 -41.522 1.00 94.12 82 ILE A CA 1
ATOM 668 C C . ILE A 1 82 ? 18.191 15.881 -40.971 1.00 94.12 82 ILE A C 1
ATOM 670 O O . ILE A 1 82 ? 19.172 16.565 -40.703 1.00 94.12 82 ILE A O 1
ATOM 674 N N . SER A 1 83 ? 16.954 16.351 -40.828 1.00 93.81 83 SER A N 1
ATOM 675 C CA . SER A 1 83 ? 16.654 17.629 -40.172 1.00 93.81 83 SER A CA 1
ATOM 676 C C . SER A 1 83 ? 15.312 17.577 -39.443 1.00 93.81 83 SER A C 1
ATOM 678 O O . SER A 1 83 ? 14.479 16.701 -39.703 1.00 93.81 83 SER A O 1
ATOM 680 N N . GLN A 1 84 ? 15.075 18.522 -38.534 1.00 93.31 84 GLN A N 1
ATOM 681 C CA . GLN A 1 84 ? 13.811 18.658 -37.811 1.00 93.31 84 GLN A CA 1
ATOM 682 C C . GLN A 1 84 ? 13.368 20.107 -37.626 1.00 93.31 84 GLN A C 1
ATOM 684 O O . GLN A 1 84 ? 14.185 21.028 -37.575 1.00 93.31 84 GLN A O 1
ATOM 689 N N . THR A 1 85 ? 12.063 20.282 -37.419 1.00 90.50 85 THR A N 1
ATOM 690 C CA . THR A 1 85 ? 11.492 21.542 -36.933 1.00 90.50 85 THR A CA 1
ATOM 691 C C . THR A 1 85 ? 11.294 21.487 -35.424 1.00 90.50 85 THR A C 1
ATOM 693 O O . THR A 1 85 ? 10.687 20.556 -34.905 1.00 90.50 85 THR A O 1
ATOM 696 N N . SER A 1 86 ? 11.738 22.497 -34.688 1.00 82.62 86 SER A N 1
ATOM 697 C CA . SER A 1 86 ? 11.434 22.673 -33.260 1.00 82.62 86 SER A CA 1
ATOM 698 C C . SER A 1 86 ? 10.048 23.290 -33.089 1.00 82.62 86 SER A C 1
ATOM 700 O O . SER A 1 86 ? 9.307 22.938 -32.167 1.00 82.62 86 SER A O 1
ATOM 702 N N . LYS A 1 87 ? 9.671 24.194 -34.003 1.00 81.12 87 LYS A N 1
ATOM 703 C CA . LYS A 1 87 ? 8.342 24.811 -34.049 1.00 81.12 87 LYS A CA 1
ATOM 704 C C . LYS A 1 87 ? 7.315 23.893 -34.722 1.00 81.12 87 LYS A C 1
ATOM 706 O O . LYS A 1 87 ? 7.649 22.928 -35.415 1.00 81.12 87 LYS A O 1
ATOM 711 N N . ARG A 1 88 ? 6.034 24.198 -34.480 1.00 82.38 88 ARG A N 1
ATOM 712 C CA . ARG A 1 88 ? 4.895 23.469 -35.051 1.00 82.38 88 ARG A CA 1
ATOM 713 C C . ARG A 1 88 ? 4.425 24.117 -36.349 1.00 82.38 88 ARG A C 1
ATOM 715 O O . ARG A 1 88 ? 4.029 25.279 -36.321 1.00 82.38 88 ARG A O 1
ATOM 722 N N . TYR A 1 89 ? 4.359 23.337 -37.425 1.00 80.38 89 TYR A N 1
ATOM 723 C CA . TYR A 1 89 ? 3.907 23.787 -38.747 1.00 80.38 89 TYR A CA 1
ATOM 724 C C . TYR A 1 89 ? 2.701 22.956 -39.217 1.00 80.38 89 TYR A C 1
ATOM 726 O O . TYR A 1 89 ? 2.690 21.738 -39.055 1.00 80.38 89 TYR A O 1
ATOM 734 N N . ASN A 1 90 ? 1.658 23.604 -39.759 1.00 70.19 90 ASN A N 1
ATOM 735 C CA . ASN A 1 90 ? 0.381 22.953 -40.122 1.00 70.19 90 ASN A CA 1
ATOM 736 C C . ASN A 1 90 ? 0.033 23.036 -41.625 1.00 70.19 90 ASN A C 1
ATOM 738 O O . ASN A 1 90 ? -1.097 22.726 -41.991 1.00 70.19 90 ASN A O 1
ATOM 742 N N . TYR A 1 91 ? 0.963 23.465 -42.476 1.00 72.56 91 TYR A N 1
ATOM 743 C CA . TYR A 1 91 ? 0.803 23.517 -43.935 1.00 72.56 91 TYR A CA 1
ATOM 744 C C . TYR A 1 91 ? 1.683 22.456 -44.616 1.00 72.56 91 TYR A C 1
ATOM 746 O O . TYR A 1 91 ? 2.500 21.814 -43.950 1.00 72.56 91 TYR A O 1
ATOM 754 N N . ASP A 1 92 ? 1.482 22.222 -45.916 1.00 72.19 92 ASP A N 1
ATOM 755 C CA . ASP A 1 92 ? 2.291 21.259 -46.666 1.00 72.19 92 ASP A CA 1
ATOM 756 C C . ASP A 1 92 ? 3.708 21.801 -46.881 1.00 72.19 92 ASP A C 1
ATOM 758 O O . ASP A 1 92 ? 3.918 22.827 -47.520 1.00 72.19 92 ASP A O 1
ATOM 762 N N . VAL A 1 93 ? 4.685 21.099 -46.315 1.00 80.81 93 VAL A N 1
ATOM 763 C CA . VAL A 1 93 ? 6.099 21.485 -46.339 1.00 80.81 93 VAL A CA 1
ATOM 764 C C . VAL A 1 93 ? 6.833 20.840 -47.518 1.00 80.81 93 VAL A C 1
ATOM 766 O O . VAL A 1 93 ? 7.919 21.283 -47.888 1.00 80.81 93 VAL A O 1
ATOM 769 N N . ALA A 1 94 ? 6.266 19.801 -48.139 1.00 76.62 94 ALA A N 1
ATOM 770 C CA . ALA A 1 94 ? 6.984 18.961 -49.093 1.00 76.62 94 ALA A CA 1
ATOM 771 C C . ALA A 1 94 ? 7.514 19.737 -50.311 1.00 76.62 94 ALA A C 1
ATOM 773 O O . ALA A 1 94 ? 8.613 19.441 -50.781 1.00 76.62 94 ALA A O 1
ATOM 774 N N . GLY A 1 95 ? 6.762 20.732 -50.793 1.00 72.06 95 GLY A N 1
ATOM 775 C CA . GLY A 1 95 ? 7.154 21.585 -51.920 1.00 72.06 95 GLY A CA 1
ATOM 776 C C . GLY A 1 95 ? 8.277 22.578 -51.600 1.00 72.06 95 GLY A C 1
ATOM 777 O O . GLY A 1 95 ? 8.987 23.000 -52.511 1.00 72.06 95 GLY A O 1
ATOM 778 N N . LEU A 1 96 ? 8.476 22.906 -50.320 1.00 82.06 96 LEU A N 1
ATOM 779 C CA . LEU A 1 96 ? 9.472 23.876 -49.857 1.00 82.06 96 LEU A CA 1
ATOM 780 C C . LEU A 1 96 ? 10.844 23.236 -49.613 1.00 82.06 96 LEU A C 1
ATOM 782 O O . LEU A 1 96 ? 11.865 23.911 -49.699 1.00 82.06 96 LEU A O 1
ATOM 786 N N . LEU A 1 97 ? 10.894 21.923 -49.359 1.00 84.56 97 LEU A N 1
ATOM 787 C CA . LEU A 1 97 ? 12.139 21.213 -49.028 1.00 84.56 97 LEU A CA 1
ATOM 788 C C . LEU A 1 97 ? 13.215 21.325 -50.120 1.00 84.56 97 LEU A C 1
ATOM 790 O O . LEU A 1 97 ? 14.399 21.258 -49.806 1.00 84.56 97 LEU A O 1
ATOM 794 N N . LYS A 1 98 ? 12.819 21.551 -51.381 1.00 79.56 98 LYS A N 1
ATOM 795 C CA . LYS A 1 98 ? 13.741 21.758 -52.511 1.00 79.56 98 LYS A CA 1
ATOM 796 C C . LYS A 1 98 ? 14.580 23.042 -52.409 1.00 79.56 98 LYS A C 1
ATOM 798 O O . LYS A 1 98 ? 15.566 23.146 -53.121 1.00 79.56 98 LYS A O 1
ATOM 803 N N . TYR A 1 99 ? 14.203 23.997 -51.552 1.00 82.69 99 TYR A N 1
ATOM 804 C CA . TYR A 1 99 ? 14.936 25.256 -51.342 1.00 82.69 99 TYR A CA 1
ATOM 805 C C . TYR A 1 99 ? 15.916 25.201 -50.157 1.00 82.69 99 TYR A C 1
ATOM 807 O O . TYR A 1 99 ? 16.581 26.192 -49.855 1.00 82.69 99 TYR A O 1
ATOM 815 N N . VAL A 1 100 ? 16.012 24.067 -49.454 1.00 84.88 100 VAL A N 1
ATOM 816 C CA . VAL A 1 100 ? 16.990 23.881 -48.376 1.00 84.88 100 VAL A CA 1
ATOM 817 C C . VAL A 1 100 ? 18.319 23.458 -48.996 1.00 84.88 100 VAL A C 1
ATOM 819 O O . VAL A 1 100 ? 18.471 22.328 -49.455 1.00 84.88 100 VAL A O 1
ATOM 822 N N . LYS A 1 101 ? 19.305 24.357 -48.969 1.00 80.94 101 LYS A N 1
ATOM 823 C CA . LYS A 1 101 ? 20.625 24.178 -49.594 1.00 80.94 101 LYS A CA 1
ATOM 824 C C . LYS A 1 101 ? 21.342 22.899 -49.154 1.00 80.94 101 LYS A C 1
ATOM 826 O O . LYS A 1 101 ? 22.007 22.259 -49.958 1.00 80.94 101 LYS A O 1
ATOM 831 N N . ALA A 1 102 ? 21.198 22.494 -47.887 1.00 78.44 102 ALA A N 1
ATOM 832 C CA . ALA A 1 102 ? 21.789 21.240 -47.401 1.00 78.44 102 ALA A CA 1
ATOM 833 C C . ALA A 1 102 ? 21.277 19.991 -48.148 1.00 78.44 102 ALA A C 1
ATOM 835 O O . ALA A 1 102 ? 21.980 18.985 -48.200 1.00 78.44 102 ALA A O 1
ATOM 836 N N . PHE A 1 103 ? 20.071 20.046 -48.720 1.00 87.25 103 PHE A N 1
ATOM 837 C CA . PHE A 1 103 ? 19.433 18.920 -49.403 1.00 87.25 103 PHE A CA 1
ATOM 838 C C . PHE A 1 103 ? 19.676 18.901 -50.917 1.00 87.25 103 PHE A C 1
ATOM 840 O O . PHE A 1 103 ? 19.443 17.863 -51.530 1.00 87.25 103 PHE A O 1
ATOM 847 N N . GLU A 1 104 ? 20.146 20.001 -51.518 1.00 79.62 104 GLU A N 1
ATOM 848 C CA . GLU A 1 104 ? 20.431 20.074 -52.963 1.00 79.62 104 GLU A CA 1
ATOM 849 C C . GLU A 1 104 ? 21.513 19.069 -53.383 1.00 79.62 104 GLU A C 1
ATOM 851 O O . GLU A 1 104 ? 21.380 18.407 -54.409 1.00 79.62 104 GLU A O 1
ATOM 856 N N . ASP A 1 105 ? 22.537 18.900 -52.543 1.00 78.00 105 ASP A N 1
ATOM 857 C CA . ASP A 1 105 ? 23.679 18.019 -52.806 1.00 78.00 105 ASP A CA 1
ATOM 858 C C . ASP A 1 105 ? 23.553 16.637 -52.129 1.00 78.00 105 ASP A C 1
ATOM 860 O O . ASP A 1 105 ? 24.567 15.966 -51.930 1.00 78.00 105 ASP A O 1
ATOM 864 N N . ALA A 1 106 ? 22.363 16.236 -51.672 1.00 87.25 106 ALA A N 1
ATOM 865 C CA . ALA A 1 106 ? 22.156 15.002 -50.907 1.00 87.25 106 ALA A CA 1
ATOM 866 C C . ALA A 1 106 ? 21.675 13.836 -51.791 1.00 87.25 106 ALA A C 1
ATOM 868 O O . ALA A 1 106 ? 20.775 14.011 -52.606 1.00 87.25 106 ALA A O 1
ATOM 869 N N . ASP A 1 107 ? 22.184 12.618 -51.568 1.00 89.19 107 ASP A N 1
ATOM 870 C CA . ASP A 1 107 ? 21.680 11.388 -52.210 1.00 89.19 107 ASP A CA 1
ATOM 871 C C . ASP A 1 107 ? 20.263 11.029 -51.726 1.00 89.19 107 ASP A C 1
ATOM 873 O O . ASP A 1 107 ? 19.411 10.522 -52.471 1.00 89.19 107 ASP A O 1
ATOM 877 N N . ALA A 1 108 ? 20.005 11.302 -50.448 1.00 91.94 108 ALA A N 1
ATOM 878 C CA . ALA A 1 108 ? 18.698 11.228 -49.818 1.00 91.94 108 ALA A CA 1
ATOM 879 C C . ALA A 1 108 ? 18.628 12.170 -48.613 1.00 91.94 108 ALA A C 1
ATOM 881 O O . ALA A 1 108 ? 19.645 12.524 -48.017 1.00 91.94 108 ALA A O 1
ATOM 882 N N . TYR A 1 109 ? 17.420 12.553 -48.218 1.00 94.12 109 TYR A N 1
ATOM 883 C CA . TYR A 1 109 ? 17.211 13.302 -46.989 1.00 94.12 109 TYR A CA 1
ATOM 884 C C . TYR A 1 109 ? 15.914 12.916 -46.285 1.00 94.12 109 TYR A C 1
ATOM 886 O O . TYR A 1 109 ? 14.931 12.496 -46.906 1.00 94.12 109 TYR A O 1
ATOM 894 N N . PHE A 1 110 ? 15.924 13.090 -44.967 1.00 94.38 110 PHE A N 1
ATOM 895 C CA . PHE A 1 110 ? 14.806 12.815 -44.078 1.00 94.38 110 PHE A CA 1
ATOM 896 C C . PHE A 1 110 ? 14.481 14.051 -43.240 1.00 94.38 110 PHE A C 1
ATOM 898 O O . PHE A 1 110 ? 15.360 14.648 -42.629 1.00 94.38 110 PHE A O 1
ATOM 905 N N . VAL A 1 111 ? 13.215 14.449 -43.183 1.00 93.94 111 VAL A N 1
ATOM 906 C CA . VAL A 1 111 ? 12.793 15.641 -42.437 1.00 93.94 111 VAL A CA 1
ATOM 907 C C . VAL A 1 111 ? 11.683 15.286 -41.462 1.00 93.94 111 VAL A C 1
ATOM 909 O O . VAL A 1 111 ? 10.665 14.720 -41.859 1.00 93.94 111 VAL A O 1
ATOM 912 N N . VAL A 1 112 ? 11.869 15.634 -40.189 1.00 92.69 112 VAL A N 1
ATOM 913 C CA . VAL A 1 112 ? 10.877 15.453 -39.125 1.00 92.69 112 VAL A CA 1
ATOM 914 C C . VAL A 1 112 ? 10.155 16.774 -38.866 1.00 92.69 112 VAL A C 1
ATOM 916 O O . VAL A 1 112 ? 10.702 17.694 -38.260 1.00 92.69 112 VAL A O 1
ATOM 919 N N . ILE A 1 113 ? 8.898 16.860 -39.290 1.00 90.69 113 ILE A N 1
ATOM 920 C CA . ILE A 1 113 ? 8.040 18.025 -39.063 1.00 90.69 113 ILE A CA 1
ATOM 921 C C . ILE A 1 113 ? 7.207 17.809 -37.801 1.00 90.69 113 ILE A C 1
ATOM 923 O O . ILE A 1 113 ? 6.405 16.874 -37.721 1.00 90.69 113 ILE A O 1
ATOM 927 N N . ASN A 1 114 ? 7.357 18.695 -36.819 1.00 85.19 114 ASN A N 1
ATOM 928 C CA . ASN A 1 114 ? 6.507 18.710 -35.632 1.00 85.19 114 ASN A CA 1
ATOM 929 C C . ASN A 1 114 ? 5.143 19.351 -35.961 1.00 85.19 114 ASN A C 1
ATOM 931 O O . ASN A 1 114 ? 5.066 20.504 -36.375 1.00 85.19 114 ASN A O 1
ATOM 935 N N . GLN A 1 115 ? 4.047 18.623 -35.732 1.00 81.06 115 GLN A N 1
ATOM 936 C CA . GLN A 1 115 ? 2.667 19.125 -35.828 1.00 81.06 115 GLN A CA 1
ATOM 937 C C . GLN A 1 115 ? 1.977 19.047 -34.453 1.00 81.06 115 GLN A C 1
ATOM 939 O O . GLN A 1 115 ? 2.533 18.498 -33.502 1.00 81.06 115 GLN A O 1
ATOM 944 N N . LYS A 1 116 ? 0.760 19.603 -34.306 1.00 64.12 116 LYS A N 1
ATOM 945 C CA . LYS A 1 116 ? 0.077 19.748 -32.995 1.00 64.12 116 LYS A CA 1
ATOM 946 C C . LYS A 1 116 ? 0.102 18.489 -32.108 1.00 64.12 116 LYS A C 1
ATOM 948 O O . LYS A 1 116 ? 0.459 18.619 -30.941 1.00 64.12 116 LYS A O 1
ATOM 953 N N . ASN A 1 117 ? -0.230 17.314 -32.654 1.00 62.25 117 ASN A N 1
ATOM 954 C CA . ASN A 1 117 ? -0.348 16.052 -31.898 1.00 62.25 117 ASN A CA 1
ATOM 955 C C . ASN A 1 117 ? 0.451 14.879 -32.506 1.00 62.25 117 ASN A C 1
ATOM 957 O O . ASN A 1 117 ? 0.279 13.736 -32.088 1.00 62.25 117 ASN A O 1
ATOM 961 N N . LYS A 1 118 ? 1.285 15.132 -33.519 1.00 76.38 118 LYS A N 1
ATOM 962 C CA . LYS A 1 118 ? 2.011 14.097 -34.271 1.00 76.38 118 LYS A CA 1
ATOM 963 C C . LYS A 1 118 ? 3.257 14.674 -34.931 1.00 76.38 118 LYS A C 1
ATOM 965 O O . LYS A 1 118 ? 3.324 15.881 -35.158 1.00 76.38 118 LYS A O 1
ATOM 970 N N . LYS A 1 119 ? 4.225 13.816 -35.242 1.00 87.69 119 LYS A N 1
ATOM 971 C CA . LYS A 1 119 ? 5.375 14.159 -36.081 1.00 87.69 119 LYS A CA 1
ATOM 972 C C . LYS A 1 119 ? 5.182 13.538 -37.456 1.00 87.69 119 LYS A C 1
ATOM 974 O O . LYS A 1 119 ? 4.713 12.407 -37.541 1.00 87.69 119 LYS A O 1
ATOM 979 N N . THR A 1 120 ? 5.551 14.245 -38.510 1.00 90.44 120 THR A N 1
ATOM 980 C CA . THR A 1 120 ? 5.566 13.691 -39.867 1.00 90.44 120 THR A CA 1
ATOM 981 C C . THR A 1 120 ? 7.012 13.531 -40.298 1.00 90.44 120 THR A C 1
ATOM 983 O O . THR A 1 120 ? 7.744 14.513 -40.347 1.00 90.44 120 THR A O 1
ATOM 986 N N . LEU A 1 121 ? 7.422 12.302 -40.595 1.00 92.81 121 LEU A N 1
ATOM 987 C CA . LEU A 1 121 ? 8.710 12.006 -41.209 1.00 92.81 121 LEU A CA 1
ATOM 988 C C . LEU A 1 121 ? 8.530 11.981 -42.724 1.00 92.81 121 LEU A C 1
ATOM 990 O O . LEU A 1 121 ? 7.717 11.213 -43.233 1.00 92.81 121 LEU A O 1
ATOM 994 N N . ILE A 1 122 ? 9.282 12.808 -43.435 1.00 93.62 122 ILE A N 1
ATOM 995 C CA . ILE A 1 122 ? 9.288 12.887 -44.897 1.00 93.62 122 ILE A CA 1
ATOM 996 C C . ILE A 1 122 ? 10.640 12.380 -45.379 1.00 93.62 122 ILE A C 1
ATOM 998 O O . ILE A 1 122 ? 11.664 12.860 -44.911 1.00 93.62 122 ILE A O 1
ATOM 1002 N N . GLY A 1 123 ? 10.647 11.425 -46.305 1.00 93.19 123 GLY A N 1
ATOM 1003 C CA . GLY A 1 123 ? 11.851 10.911 -46.950 1.00 93.19 123 GLY A CA 1
ATOM 1004 C C . GLY A 1 123 ? 11.850 11.236 -48.438 1.00 93.19 123 GLY A C 1
ATOM 1005 O O . GLY A 1 123 ? 10.845 11.018 -49.123 1.00 93.19 123 GLY A O 1
ATOM 1006 N N . ARG A 1 124 ? 12.974 11.736 -48.948 1.00 91.44 124 ARG A N 1
ATOM 1007 C CA . ARG A 1 124 ? 13.200 11.991 -50.375 1.00 91.44 124 ARG A CA 1
ATOM 1008 C C . ARG A 1 124 ? 14.544 11.416 -50.785 1.00 91.44 124 ARG A C 1
ATOM 1010 O O . ARG A 1 124 ? 15.496 11.471 -50.014 1.00 91.44 124 ARG A O 1
ATOM 1017 N N . SER A 1 125 ? 14.621 10.878 -51.993 1.00 90.19 125 SER A N 1
ATOM 1018 C CA . SER A 1 125 ? 15.884 10.431 -52.568 1.00 90.19 125 SER A CA 1
ATOM 1019 C C . SER A 1 125 ? 15.962 10.768 -54.045 1.00 90.19 125 SER A C 1
ATOM 1021 O O . SER A 1 125 ? 14.964 10.699 -54.761 1.00 90.19 125 SER A O 1
ATOM 1023 N N . VAL A 1 126 ? 17.165 11.129 -54.478 1.00 85.06 126 VAL A N 1
ATOM 1024 C CA . VAL A 1 126 ? 17.542 11.301 -55.886 1.00 85.06 126 VAL A CA 1
ATOM 1025 C C . VAL A 1 126 ? 18.402 10.134 -56.385 1.00 85.06 126 VAL A C 1
ATOM 1027 O O . VAL A 1 126 ? 18.637 10.013 -57.584 1.00 85.06 126 VAL A O 1
ATOM 1030 N N . ASN A 1 127 ? 18.841 9.252 -55.481 1.00 81.19 127 ASN A N 1
ATOM 1031 C CA . ASN A 1 127 ? 19.695 8.107 -55.767 1.00 81.19 127 ASN A CA 1
ATOM 1032 C C . ASN A 1 127 ? 18.864 6.816 -55.858 1.00 81.19 127 ASN A C 1
ATOM 1034 O O . ASN A 1 127 ? 18.150 6.438 -54.931 1.00 81.19 127 ASN A O 1
ATOM 1038 N N . GLU A 1 128 ? 18.969 6.089 -56.971 1.00 79.94 128 GLU A N 1
ATOM 1039 C CA . GLU A 1 128 ? 18.150 4.894 -57.212 1.00 79.94 128 GLU A CA 1
ATOM 1040 C C . GLU A 1 128 ? 18.432 3.726 -56.257 1.00 79.94 128 GLU A C 1
ATOM 1042 O O . GLU A 1 128 ? 17.607 2.811 -56.158 1.00 79.94 128 GLU A O 1
ATOM 1047 N N . ASN A 1 129 ? 19.566 3.749 -55.557 1.00 79.69 129 ASN A N 1
ATOM 1048 C CA . ASN A 1 129 ? 19.957 2.706 -54.612 1.00 79.69 129 ASN A CA 1
ATOM 1049 C C . ASN A 1 129 ? 19.334 2.885 -53.218 1.00 79.69 129 ASN A C 1
ATOM 1051 O O . ASN A 1 129 ? 19.394 1.957 -52.406 1.00 79.69 129 ASN A O 1
ATOM 1055 N N . ILE A 1 130 ? 18.696 4.032 -52.952 1.00 83.94 130 ILE A N 1
ATOM 1056 C CA . ILE A 1 130 ? 18.064 4.355 -51.670 1.00 83.94 130 ILE A CA 1
ATOM 1057 C C . ILE A 1 130 ? 16.541 4.403 -51.854 1.00 83.94 130 ILE A C 1
ATOM 1059 O O . ILE A 1 130 ? 15.962 5.397 -52.284 1.00 83.94 130 ILE A O 1
ATOM 1063 N N . ASP A 1 131 ? 15.865 3.307 -51.508 1.00 86.38 131 ASP A N 1
ATOM 1064 C CA . ASP A 1 131 ? 14.400 3.228 -51.544 1.00 86.38 131 ASP A CA 1
ATOM 1065 C C . ASP A 1 131 ? 13.803 3.773 -50.238 1.00 86.38 131 ASP A C 1
ATOM 1067 O O . ASP A 1 131 ? 13.660 3.053 -49.242 1.00 86.38 131 ASP A O 1
ATOM 1071 N N . VAL A 1 132 ? 13.439 5.058 -50.236 1.00 88.25 132 VAL A N 1
ATOM 1072 C CA . VAL A 1 132 ? 12.895 5.719 -49.039 1.00 88.25 132 VAL A CA 1
ATOM 1073 C C . VAL A 1 132 ? 11.530 5.169 -48.631 1.00 88.25 132 VAL A C 1
ATOM 1075 O O . VAL A 1 132 ? 11.187 5.227 -47.454 1.00 88.25 132 VAL A O 1
ATOM 1078 N N . ASN A 1 133 ? 10.760 4.580 -49.551 1.00 86.50 133 ASN A N 1
ATOM 1079 C CA . ASN A 1 133 ? 9.484 3.946 -49.216 1.00 86.50 133 ASN A CA 1
ATOM 1080 C C . ASN A 1 133 ? 9.696 2.648 -48.433 1.00 86.50 133 ASN A C 1
ATOM 1082 O O . ASN A 1 133 ? 9.033 2.430 -47.423 1.00 86.50 133 ASN A O 1
ATOM 1086 N N . LYS A 1 134 ? 10.659 1.805 -48.828 1.00 81.56 134 LYS A N 1
ATOM 1087 C CA . LYS A 1 134 ? 11.021 0.612 -48.037 1.00 81.56 134 LYS A CA 1
ATOM 1088 C C . LYS A 1 134 ? 11.472 0.975 -46.622 1.00 81.56 134 LYS A C 1
ATOM 1090 O O . LYS A 1 134 ? 11.112 0.281 -45.675 1.00 81.56 134 LYS A O 1
ATOM 1095 N N . ILE A 1 135 ? 12.211 2.070 -46.471 1.00 83.31 135 ILE A N 1
ATOM 1096 C CA . ILE A 1 135 ? 12.664 2.559 -45.164 1.00 83.31 135 ILE A CA 1
ATOM 1097 C C . ILE A 1 135 ? 11.467 3.060 -44.347 1.00 83.31 135 ILE A C 1
ATOM 1099 O O . ILE A 1 135 ? 11.232 2.577 -43.241 1.00 83.31 135 ILE A O 1
ATOM 1103 N N . LEU A 1 136 ? 10.658 3.969 -44.901 1.00 86.12 136 LEU A N 1
ATOM 1104 C CA . LEU A 1 136 ? 9.551 4.593 -44.170 1.00 86.12 136 LEU A CA 1
ATOM 1105 C C . LEU A 1 136 ? 8.384 3.641 -43.882 1.00 86.12 136 LEU A C 1
ATOM 1107 O O . LEU A 1 136 ? 7.648 3.890 -42.930 1.00 86.12 136 LEU A O 1
ATOM 1111 N N . LYS A 1 137 ? 8.245 2.522 -44.603 1.00 79.06 137 LYS A N 1
ATOM 1112 C CA . LYS A 1 137 ? 7.307 1.445 -44.238 1.00 79.06 137 LYS A CA 1
ATOM 1113 C C . LYS A 1 137 ? 7.549 0.880 -42.833 1.00 79.06 137 LYS A C 1
ATOM 1115 O O . LYS A 1 137 ? 6.592 0.474 -42.189 1.00 79.06 137 LYS A O 1
ATOM 1120 N N . HIS A 1 138 ? 8.781 0.918 -42.316 1.00 74.00 138 HIS A N 1
ATOM 1121 C CA . HIS A 1 138 ? 9.083 0.514 -40.931 1.00 74.00 138 HIS A CA 1
ATOM 1122 C C . HIS A 1 138 ? 8.532 1.492 -39.877 1.00 74.00 138 HIS A C 1
ATOM 1124 O O . HIS A 1 138 ? 8.533 1.185 -38.686 1.00 74.00 138 HIS A O 1
ATOM 1130 N N . PHE A 1 139 ? 8.063 2.661 -40.316 1.00 75.12 139 PHE A N 1
ATOM 1131 C CA . PHE A 1 139 ? 7.392 3.678 -39.511 1.00 75.12 139 PHE A CA 1
ATOM 1132 C C . PHE A 1 139 ? 5.895 3.789 -39.856 1.00 75.12 139 PHE A C 1
ATOM 1134 O O . PHE A 1 139 ? 5.310 4.852 -39.661 1.00 75.12 139 PHE A O 1
ATOM 1141 N N . ASP A 1 140 ? 5.288 2.735 -40.417 1.00 76.75 140 ASP A N 1
ATOM 1142 C CA . ASP A 1 140 ? 3.914 2.742 -40.952 1.00 76.75 140 ASP A CA 1
ATOM 1143 C C . ASP A 1 140 ? 3.685 3.826 -42.029 1.00 76.75 140 ASP A C 1
ATOM 1145 O O . ASP A 1 140 ? 2.599 4.389 -42.177 1.00 76.75 140 ASP A O 1
ATOM 1149 N N . GLY A 1 141 ? 4.740 4.157 -42.778 1.00 82.56 141 GLY A N 1
ATOM 1150 C CA . GLY A 1 141 ? 4.708 5.123 -43.869 1.00 82.56 141 GLY A CA 1
ATOM 1151 C C . GLY A 1 141 ? 4.298 4.539 -45.218 1.00 82.56 141 GLY A C 1
ATOM 1152 O O . GLY A 1 141 ? 4.263 3.325 -45.426 1.00 82.56 141 GLY A O 1
ATOM 1153 N N . GLY A 1 142 ? 4.037 5.434 -46.168 1.00 79.19 142 GLY A N 1
ATOM 1154 C CA . GLY A 1 142 ? 3.711 5.081 -47.545 1.00 79.19 142 GLY A CA 1
ATOM 1155 C C . GLY A 1 142 ? 4.153 6.134 -48.559 1.00 79.19 142 GLY A C 1
ATOM 1156 O O . GLY A 1 142 ? 4.323 7.315 -48.238 1.00 79.19 142 GLY A O 1
ATOM 1157 N N . GLY A 1 143 ? 4.326 5.682 -49.801 1.00 86.12 143 GLY A N 1
ATOM 1158 C CA . GLY A 1 143 ? 4.722 6.508 -50.934 1.00 86.12 143 GLY A CA 1
ATOM 1159 C C . GLY A 1 143 ? 5.351 5.695 -52.065 1.00 86.12 143 GLY A C 1
ATOM 1160 O O . GLY A 1 143 ? 5.054 4.513 -52.257 1.00 86.12 143 GLY A O 1
ATOM 1161 N N . HIS A 1 144 ? 6.250 6.340 -52.802 1.00 83.44 144 HIS A N 1
ATOM 1162 C CA . HIS A 1 144 ? 7.006 5.780 -53.919 1.00 83.44 144 HIS A CA 1
ATOM 1163 C C . HIS A 1 144 ? 8.500 5.710 -53.592 1.00 83.44 144 HIS A C 1
ATOM 1165 O O . HIS A 1 144 ? 8.978 6.356 -52.662 1.00 83.44 144 HIS A O 1
ATOM 1171 N N . LYS A 1 145 ? 9.260 4.961 -54.396 1.00 85.38 145 LYS A N 1
ATOM 1172 C CA . LYS A 1 145 ? 10.698 4.705 -54.197 1.00 85.38 145 LYS A CA 1
ATOM 1173 C C . LYS A 1 145 ? 11.530 5.957 -53.859 1.00 85.38 145 LYS A C 1
ATOM 1175 O O . LYS A 1 145 ? 12.402 5.875 -53.006 1.00 85.38 145 LYS A O 1
ATOM 1180 N N . TYR A 1 146 ? 11.235 7.095 -54.492 1.00 85.31 146 TYR A N 1
ATOM 1181 C CA . TYR A 1 146 ? 11.972 8.362 -54.346 1.00 85.31 146 TYR A CA 1
ATOM 1182 C C . TYR A 1 146 ? 11.342 9.349 -53.348 1.00 85.31 146 TYR A C 1
ATOM 1184 O O . TYR A 1 146 ? 11.920 10.392 -53.046 1.00 85.31 146 TYR A O 1
ATOM 1192 N N . ALA A 1 147 ? 10.133 9.064 -52.859 1.00 87.94 147 ALA A N 1
ATOM 1193 C CA . ALA A 1 147 ? 9.355 9.989 -52.049 1.00 87.94 147 ALA A CA 1
ATOM 1194 C C . ALA A 1 147 ? 8.354 9.252 -51.161 1.00 87.94 147 ALA A C 1
ATOM 1196 O O . ALA A 1 147 ? 7.414 8.636 -51.662 1.00 87.94 147 ALA A O 1
ATOM 1197 N N . SER A 1 148 ? 8.517 9.359 -49.847 1.00 91.31 148 SER A N 1
ATOM 1198 C CA . SER A 1 148 ? 7.650 8.685 -48.884 1.00 91.31 148 SER A CA 1
ATOM 1199 C C . SER A 1 148 ? 7.404 9.555 -47.656 1.00 91.31 148 SER A C 1
ATOM 1201 O O . SER A 1 148 ? 8.187 10.456 -47.354 1.00 91.31 148 SER A O 1
ATOM 1203 N N . SER A 1 149 ? 6.321 9.284 -46.930 1.00 91.94 149 SER A N 1
ATOM 1204 C CA . SER A 1 149 ? 6.036 9.945 -45.653 1.00 91.94 149 SER A CA 1
ATOM 1205 C C . SER A 1 149 ? 5.457 8.975 -44.622 1.00 91.94 149 SER A C 1
ATOM 1207 O O . SER A 1 149 ? 4.854 7.969 -44.991 1.00 91.94 149 SER A O 1
ATOM 1209 N N . ALA A 1 150 ? 5.660 9.261 -43.337 1.00 89.94 150 ALA A N 1
ATOM 1210 C CA . ALA A 1 150 ? 5.182 8.458 -42.214 1.00 89.94 150 ALA A CA 1
ATOM 1211 C C . ALA A 1 150 ? 4.707 9.356 -41.063 1.00 89.94 150 ALA A C 1
ATOM 1213 O O . ALA A 1 150 ? 5.327 10.384 -40.776 1.00 89.94 150 ALA A O 1
ATOM 1214 N N . GLN A 1 151 ? 3.625 8.970 -40.381 1.00 88.00 151 GLN A N 1
ATOM 1215 C CA . GLN A 1 151 ? 3.173 9.653 -39.165 1.00 88.00 151 GLN A CA 1
ATOM 1216 C C . GLN A 1 151 ? 3.735 8.942 -37.937 1.00 88.00 151 GLN A C 1
ATOM 1218 O O . GLN A 1 151 ? 3.455 7.774 -37.699 1.00 88.00 151 GLN A O 1
ATOM 1223 N N . ILE A 1 152 ? 4.501 9.668 -37.129 1.00 80.94 152 ILE A N 1
ATOM 1224 C CA . ILE A 1 152 ? 5.228 9.127 -35.985 1.00 80.94 152 ILE A CA 1
ATOM 1225 C C . ILE A 1 152 ? 4.662 9.708 -34.689 1.00 80.94 152 ILE A C 1
ATOM 1227 O O . ILE A 1 152 ? 4.514 10.925 -34.527 1.00 80.94 152 ILE A O 1
ATOM 1231 N N . THR A 1 153 ? 4.376 8.826 -33.730 1.00 72.69 153 THR A N 1
ATOM 1232 C CA . THR A 1 153 ? 3.948 9.185 -32.372 1.00 72.69 153 THR A CA 1
ATOM 1233 C C . THR A 1 153 ? 4.842 8.509 -31.333 1.00 72.69 153 THR A C 1
ATOM 1235 O O . THR A 1 153 ? 5.181 7.336 -31.456 1.00 72.69 153 THR A O 1
ATOM 1238 N N . GLY A 1 154 ? 5.243 9.259 -30.303 1.00 62.69 154 GLY A N 1
ATOM 1239 C CA . GLY A 1 154 ? 5.991 8.719 -29.160 1.00 62.69 154 GLY A CA 1
ATOM 1240 C C . GLY A 1 154 ? 7.505 8.542 -29.338 1.00 62.69 154 GLY A C 1
ATOM 1241 O O . GLY A 1 154 ? 8.129 8.030 -28.421 1.00 62.69 154 GLY A O 1
ATOM 1242 N N . PHE A 1 155 ? 8.100 8.980 -30.453 1.00 68.12 155 PHE A N 1
ATOM 1243 C CA . PHE A 1 155 ? 9.553 8.905 -30.684 1.00 68.12 155 PHE A CA 1
ATOM 1244 C C . PHE A 1 155 ? 10.211 10.291 -30.648 1.00 68.12 155 PHE A C 1
ATOM 1246 O O . PHE A 1 155 ? 9.657 11.279 -31.159 1.00 68.12 155 PHE A O 1
ATOM 1253 N N . SER A 1 156 ? 11.394 10.383 -30.034 1.00 77.94 156 SER A N 1
ATOM 1254 C CA . SER A 1 156 ? 12.234 11.583 -30.097 1.00 77.94 156 SER A CA 1
ATOM 1255 C C . SER A 1 156 ? 12.894 11.721 -31.479 1.00 77.94 156 SER A C 1
ATOM 1257 O O . SER A 1 156 ? 12.805 10.826 -32.315 1.00 77.94 156 SER A O 1
ATOM 1259 N N . TYR A 1 157 ? 13.503 12.873 -31.758 1.00 80.19 157 TYR A N 1
ATOM 1260 C CA . TYR A 1 157 ? 14.262 13.060 -33.000 1.00 80.19 157 TYR A CA 1
ATOM 1261 C C . TYR A 1 157 ? 15.476 12.133 -33.067 1.00 80.19 157 TYR A C 1
ATOM 1263 O O . TYR A 1 157 ? 15.664 11.456 -34.075 1.00 80.19 157 TYR A O 1
ATOM 1271 N N . GLU A 1 158 ? 16.212 12.016 -31.961 1.00 74.56 158 GLU A N 1
ATOM 1272 C CA . GLU A 1 158 ? 17.341 11.089 -31.859 1.00 74.56 158 GLU A CA 1
ATOM 1273 C C . GLU A 1 158 ? 16.906 9.636 -32.063 1.00 74.56 158 GLU A C 1
ATOM 1275 O O . GLU A 1 158 ? 17.575 8.880 -32.761 1.00 74.56 158 GLU A O 1
ATOM 1280 N N . ASP A 1 159 ? 15.726 9.249 -31.565 1.00 66.94 159 ASP A N 1
ATOM 1281 C CA . ASP A 1 159 ? 15.205 7.905 -31.812 1.00 66.94 159 ASP A CA 1
ATOM 1282 C C . ASP A 1 159 ? 15.011 7.606 -33.294 1.00 66.94 159 ASP A C 1
ATOM 1284 O O . ASP A 1 159 ? 15.362 6.509 -33.736 1.00 66.94 159 ASP A O 1
ATOM 1288 N N . ILE A 1 160 ? 14.430 8.560 -34.027 1.00 77.75 160 ILE A N 1
ATOM 1289 C CA . ILE A 1 160 ? 14.174 8.461 -35.467 1.00 77.75 160 ILE A CA 1
ATOM 1290 C C . ILE A 1 160 ? 15.507 8.413 -36.214 1.00 77.75 160 ILE A C 1
ATOM 1292 O O . ILE A 1 160 ? 15.689 7.554 -37.075 1.00 77.75 160 ILE A O 1
ATOM 1296 N N . LYS A 1 161 ? 16.451 9.281 -35.842 1.00 80.75 161 LYS A N 1
ATOM 1297 C CA . LYS A 1 161 ? 17.797 9.340 -36.410 1.00 80.75 161 LYS A CA 1
ATOM 1298 C C . LYS A 1 161 ? 18.540 8.012 -36.262 1.00 80.75 161 LYS A C 1
ATOM 1300 O O . LYS A 1 161 ? 18.979 7.468 -37.271 1.00 80.75 161 LYS A O 1
ATOM 1305 N N . SER A 1 162 ? 18.613 7.436 -35.058 1.00 65.25 162 SER A N 1
ATOM 1306 C CA . SER A 1 162 ? 19.276 6.138 -34.852 1.00 65.25 162 SER A CA 1
ATOM 1307 C C . SER A 1 162 ? 18.634 5.016 -35.671 1.00 65.25 162 SER A C 1
ATOM 1309 O O . SER A 1 162 ? 19.340 4.166 -36.205 1.00 65.25 162 SER A O 1
ATOM 1311 N N . ILE A 1 163 ? 17.299 5.000 -35.789 1.00 68.19 163 ILE A N 1
ATOM 1312 C CA . ILE A 1 163 ? 16.595 3.979 -36.582 1.00 68.19 163 ILE A CA 1
ATOM 1313 C C . ILE A 1 163 ? 16.893 4.152 -38.073 1.00 68.19 163 ILE A C 1
ATOM 1315 O O . ILE A 1 163 ? 17.123 3.164 -38.762 1.00 68.19 163 ILE A O 1
ATOM 1319 N N . LEU A 1 164 ? 16.900 5.387 -38.580 1.00 79.69 164 LEU A N 1
ATOM 1320 C CA . LEU A 1 164 ? 17.238 5.654 -39.977 1.00 79.69 164 LEU A CA 1
ATOM 1321 C C . LEU A 1 164 ? 18.668 5.222 -40.288 1.00 79.69 164 LEU A C 1
ATOM 1323 O O . LEU A 1 164 ? 18.865 4.550 -41.294 1.00 79.69 164 LEU A O 1
ATOM 1327 N N . ILE A 1 165 ? 19.629 5.527 -39.409 1.00 74.31 165 ILE A N 1
ATOM 1328 C CA . ILE A 1 165 ? 21.017 5.067 -39.560 1.00 74.31 165 ILE A CA 1
ATOM 1329 C C . ILE A 1 165 ? 21.056 3.538 -39.665 1.00 74.31 165 ILE A C 1
ATOM 1331 O O . ILE A 1 165 ? 21.566 3.001 -40.644 1.00 74.31 165 ILE A O 1
ATOM 1335 N N . PHE A 1 166 ? 20.413 2.844 -38.722 1.00 64.12 166 PHE A N 1
ATOM 1336 C CA . PHE A 1 166 ? 20.335 1.383 -38.715 1.00 64.12 166 PHE A CA 1
ATOM 1337 C C . PHE A 1 166 ? 19.734 0.802 -40.008 1.00 64.12 166 PHE A C 1
ATOM 1339 O O . PHE A 1 166 ? 20.241 -0.181 -40.542 1.00 64.12 166 PHE A O 1
ATOM 1346 N N . LEU A 1 167 ? 18.658 1.401 -40.527 1.00 73.88 167 LEU A N 1
ATOM 1347 C CA . LEU A 1 167 ? 18.000 0.941 -41.755 1.00 73.88 167 LEU A CA 1
ATOM 1348 C C . LEU A 1 167 ? 18.824 1.231 -43.023 1.00 73.88 167 LEU A C 1
ATOM 1350 O O . LEU A 1 167 ? 18.657 0.534 -44.024 1.00 73.88 167 LEU A O 1
ATOM 1354 N N . LEU A 1 168 ? 19.676 2.259 -42.996 1.00 76.19 168 LEU A N 1
ATOM 1355 C CA . LEU A 1 168 ? 20.448 2.737 -44.144 1.00 76.19 168 LEU A CA 1
ATOM 1356 C C . LEU A 1 168 ? 21.801 2.029 -44.322 1.00 76.19 168 LEU A C 1
ATOM 1358 O O . LEU A 1 168 ? 22.239 1.895 -45.461 1.00 76.19 168 LEU A O 1
ATOM 1362 N N . GLU A 1 169 ? 22.442 1.537 -43.256 1.00 72.12 169 GLU A N 1
ATOM 1363 C CA . GLU A 1 169 ? 23.759 0.871 -43.344 1.00 72.12 169 GLU A CA 1
ATOM 1364 C C . GLU A 1 169 ? 23.739 -0.536 -44.005 1.00 72.12 169 GLU A C 1
ATOM 1366 O O . GLU A 1 169 ? 24.781 -0.959 -44.500 1.00 72.12 169 GLU A O 1
ATOM 1371 N N . LYS A 1 170 ? 22.571 -1.216 -44.104 1.00 49.91 170 LYS A N 1
ATOM 1372 C CA . LYS A 1 170 ? 22.329 -2.613 -44.603 1.00 49.91 170 LYS A CA 1
ATOM 1373 C C . LYS A 1 170 ? 23.077 -3.719 -43.814 1.00 49.91 170 LYS A C 1
ATOM 1375 O O . LYS A 1 170 ? 24.143 -3.487 -43.273 1.00 49.91 170 LYS A O 1
ATOM 1380 N N . GLU A 1 171 ? 22.643 -4.977 -43.650 1.00 46.19 171 GLU A N 1
ATOM 1381 C CA . GLU A 1 171 ? 21.655 -5.890 -44.266 1.00 46.19 171 GLU A CA 1
ATOM 1382 C C . GLU A 1 171 ? 20.277 -5.976 -43.561 1.00 46.19 171 GLU A C 1
ATOM 1384 O O . GLU A 1 171 ? 20.155 -5.564 -42.405 1.00 46.19 171 GLU A O 1
ATOM 1389 N N . PRO A 1 172 ? 19.226 -6.539 -44.210 1.00 48.00 172 PRO A N 1
ATOM 1390 C CA . PRO A 1 172 ? 17.942 -6.832 -43.567 1.00 48.00 172 PRO A CA 1
ATOM 1391 C C . PRO A 1 172 ? 18.124 -7.831 -42.417 1.00 48.00 172 PRO A C 1
ATOM 1393 O O . PRO A 1 172 ? 18.105 -9.045 -42.605 1.00 48.00 172 PRO A O 1
ATOM 1396 N N . PHE A 1 173 ? 18.281 -7.318 -41.201 1.00 55.41 173 PHE A N 1
ATOM 1397 C CA . PHE A 1 173 ? 18.232 -8.142 -40.006 1.00 55.41 173 PHE A CA 1
ATOM 1398 C C . PHE A 1 173 ? 16.800 -8.649 -39.820 1.00 55.41 173 PHE A C 1
ATOM 1400 O O . PHE A 1 173 ? 15.897 -7.882 -39.472 1.00 55.41 173 PHE A O 1
ATOM 1407 N N . ASN A 1 174 ? 16.580 -9.937 -40.086 1.00 64.88 174 ASN A N 1
ATOM 1408 C CA . ASN A 1 174 ? 15.295 -10.562 -39.820 1.00 64.88 174 ASN A CA 1
ATOM 1409 C C . ASN A 1 174 ? 15.097 -10.625 -38.298 1.00 64.88 174 ASN A C 1
ATOM 1411 O O . ASN A 1 174 ? 15.804 -11.344 -37.595 1.00 64.88 174 ASN A O 1
ATOM 1415 N N . LEU A 1 175 ? 14.130 -9.857 -37.792 1.00 72.50 175 LEU A N 1
ATOM 1416 C CA . LEU A 1 175 ? 13.795 -9.796 -36.367 1.00 72.50 175 LEU A CA 1
ATOM 1417 C C . LEU A 1 175 ? 13.400 -11.168 -35.803 1.00 72.50 175 LEU A C 1
ATOM 1419 O O . LEU A 1 175 ? 13.493 -11.376 -34.596 1.00 72.50 175 LEU A O 1
ATOM 1423 N N . GLU A 1 176 ? 13.012 -12.113 -36.662 1.00 77.06 176 GLU A N 1
ATOM 1424 C CA . GLU A 1 176 ? 12.760 -13.505 -36.291 1.00 77.06 176 GLU A CA 1
ATOM 1425 C C . GLU A 1 176 ? 13.985 -14.195 -35.691 1.00 77.06 176 GLU A C 1
ATOM 1427 O O . GLU A 1 176 ? 13.814 -15.056 -34.837 1.00 77.06 176 GLU A O 1
ATOM 1432 N N . TYR A 1 177 ? 15.209 -13.791 -36.054 1.00 80.75 177 TYR A N 1
ATOM 1433 C CA . TYR A 1 177 ? 16.431 -14.354 -35.467 1.00 80.75 177 TYR A CA 1
ATOM 1434 C C . TYR A 1 177 ? 16.609 -14.015 -33.983 1.00 80.75 177 TYR A C 1
ATOM 1436 O O . TYR A 1 177 ? 17.402 -14.662 -33.306 1.00 80.75 177 TYR A O 1
ATOM 1444 N N . LEU A 1 178 ? 15.880 -13.022 -33.461 1.00 83.62 178 LEU A N 1
ATOM 1445 C CA . LEU A 1 178 ? 15.858 -12.739 -32.025 1.00 83.62 178 LEU A CA 1
ATOM 1446 C C . LEU A 1 178 ? 14.960 -13.709 -31.251 1.00 83.62 178 LEU A C 1
ATOM 1448 O O . LEU A 1 178 ? 15.036 -13.745 -30.025 1.00 83.62 178 LEU A O 1
ATOM 1452 N N . ILE A 1 179 ? 14.080 -14.444 -31.939 1.00 90.88 179 ILE A N 1
ATOM 1453 C CA . ILE A 1 179 ? 13.164 -15.398 -31.320 1.00 90.88 179 ILE A CA 1
ATOM 1454 C C . ILE A 1 179 ? 13.909 -16.716 -31.127 1.00 90.88 179 ILE A C 1
ATOM 1456 O O . ILE A 1 179 ? 14.206 -17.427 -32.084 1.00 90.88 179 ILE A O 1
ATOM 1460 N N . ILE A 1 180 ? 14.177 -17.056 -29.873 1.00 91.88 180 ILE A N 1
ATOM 1461 C CA . ILE A 1 180 ? 14.881 -18.273 -29.477 1.00 91.88 180 ILE A CA 1
ATOM 1462 C C . ILE A 1 180 ? 13.886 -19.188 -28.753 1.00 91.88 180 ILE A C 1
ATOM 1464 O O . ILE A 1 180 ? 13.191 -18.746 -27.845 1.00 91.88 180 ILE A O 1
ATOM 1468 N N . ASP A 1 181 ? 13.773 -20.457 -29.148 1.00 93.12 181 ASP A N 1
ATOM 1469 C CA . ASP A 1 181 ? 12.938 -21.459 -28.456 1.00 93.12 181 ASP A CA 1
ATOM 1470 C C . ASP A 1 181 ? 13.823 -22.389 -27.614 1.00 93.12 181 ASP A C 1
ATOM 1472 O O . ASP A 1 181 ? 14.060 -23.542 -27.968 1.00 93.12 181 ASP A O 1
ATOM 1476 N N . ASP A 1 182 ? 14.377 -21.856 -26.524 1.00 92.56 182 ASP A N 1
ATOM 1477 C CA . ASP A 1 182 ? 15.318 -22.554 -25.636 1.00 92.56 182 ASP A CA 1
ATOM 1478 C C . ASP A 1 182 ? 14.806 -22.730 -24.195 1.00 92.56 182 ASP A C 1
ATOM 1480 O O . ASP A 1 182 ? 15.495 -23.318 -23.357 1.00 92.56 182 ASP A O 1
ATOM 1484 N N . LEU A 1 183 ? 13.590 -22.260 -23.894 1.00 94.56 183 LEU A N 1
ATOM 1485 C CA . LEU A 1 183 ? 12.984 -22.371 -22.568 1.00 94.56 183 LEU A CA 1
ATOM 1486 C C . LEU A 1 183 ? 12.060 -23.597 -22.454 1.00 94.56 183 LEU A C 1
ATOM 1488 O O . LEU A 1 183 ? 11.287 -23.890 -23.370 1.00 94.56 183 LEU A O 1
ATOM 1492 N N . PRO A 1 184 ? 12.061 -24.300 -21.305 1.00 95.25 184 PRO A N 1
ATOM 1493 C CA . PRO A 1 184 ? 11.192 -25.451 -21.092 1.00 95.25 184 PRO A CA 1
ATOM 1494 C C . PRO A 1 184 ? 9.715 -25.035 -21.037 1.00 95.25 184 PRO A C 1
ATOM 1496 O O . PRO A 1 184 ? 9.350 -24.049 -20.390 1.00 95.25 184 PRO A O 1
ATOM 1499 N N . LYS A 1 185 ? 8.862 -25.833 -21.689 1.00 95.69 185 LYS A N 1
ATOM 1500 C CA . LYS A 1 185 ? 7.404 -25.649 -21.760 1.00 95.69 185 LYS A CA 1
ATOM 1501 C C . LYS A 1 185 ? 6.728 -26.554 -20.732 1.00 95.69 185 LYS A C 1
ATOM 1503 O O . LYS A 1 185 ? 6.859 -27.775 -20.787 1.00 95.69 185 LYS A O 1
ATOM 1508 N N . ILE A 1 186 ? 6.008 -25.956 -19.794 1.00 95.81 186 ILE A N 1
ATOM 1509 C CA . ILE A 1 186 ? 5.399 -26.613 -18.638 1.00 95.81 186 ILE A CA 1
ATOM 1510 C C . ILE A 1 186 ? 3.881 -26.609 -18.798 1.00 95.81 186 ILE A C 1
ATOM 1512 O O . ILE A 1 186 ? 3.281 -25.568 -19.059 1.00 95.81 186 ILE A O 1
ATOM 1516 N N . LYS A 1 187 ? 3.241 -27.768 -18.621 1.00 93.88 187 LYS A N 1
ATOM 1517 C CA . LYS A 1 187 ? 1.774 -27.868 -18.630 1.00 93.88 187 LYS A CA 1
ATOM 1518 C C . LYS A 1 187 ? 1.172 -27.187 -17.400 1.00 93.88 187 LYS A C 1
ATOM 1520 O O . LYS A 1 187 ? 1.763 -27.212 -16.323 1.00 93.88 187 LYS A O 1
ATOM 1525 N N . PHE A 1 188 ? -0.028 -26.624 -17.544 1.00 90.38 188 PHE A N 1
ATOM 1526 C CA . PHE A 1 188 ? -0.703 -25.877 -16.477 1.00 90.38 188 PHE A CA 1
ATOM 1527 C C . PHE A 1 188 ? -0.866 -26.647 -15.160 1.00 90.38 188 PHE A C 1
ATOM 1529 O O . PHE A 1 188 ? -0.901 -26.038 -14.092 1.00 90.38 188 PHE A O 1
ATOM 1536 N N . ASP A 1 189 ? -1.009 -27.967 -15.226 1.00 92.44 189 ASP A N 1
ATOM 1537 C CA . ASP A 1 189 ? -1.260 -28.861 -14.101 1.00 92.44 189 ASP A CA 1
ATOM 1538 C C . ASP A 1 189 ? -0.004 -29.547 -13.551 1.00 92.44 189 ASP A C 1
ATOM 1540 O O . ASP A 1 189 ? -0.113 -30.277 -12.564 1.00 92.44 189 ASP A O 1
ATOM 1544 N N . ALA A 1 190 ? 1.172 -29.279 -14.130 1.00 94.50 190 ALA A N 1
ATOM 1545 C CA . ALA A 1 190 ? 2.442 -29.761 -13.603 1.00 94.50 190 ALA A CA 1
ATOM 1546 C C . ALA A 1 190 ? 2.642 -29.265 -12.166 1.00 94.50 190 ALA A C 1
ATOM 1548 O O . ALA A 1 190 ? 2.376 -28.097 -11.860 1.00 94.50 190 ALA A O 1
ATOM 1549 N N . LYS A 1 191 ? 3.110 -30.147 -11.281 1.00 94.81 191 LYS A N 1
ATOM 1550 C CA . LYS A 1 191 ? 3.337 -29.811 -9.874 1.00 94.81 191 LYS A CA 1
ATOM 1551 C C . LYS A 1 191 ? 4.723 -29.211 -9.697 1.00 94.81 191 LYS A C 1
ATOM 1553 O O . LYS A 1 191 ? 5.648 -29.572 -10.422 1.00 94.81 191 LYS A O 1
ATOM 1558 N N . LEU A 1 192 ? 4.900 -28.336 -8.704 1.00 91.94 192 LEU A N 1
ATOM 1559 C CA . LEU A 1 192 ? 6.209 -27.717 -8.450 1.00 91.94 192 LEU A CA 1
ATOM 1560 C C . LEU A 1 192 ? 7.316 -28.751 -8.199 1.00 91.94 192 LEU A C 1
ATOM 1562 O O . LEU A 1 192 ? 8.443 -28.536 -8.646 1.00 91.94 192 LEU A O 1
ATOM 1566 N N . ARG A 1 193 ? 7.006 -29.885 -7.551 1.00 92.56 193 ARG A N 1
ATOM 1567 C CA . ARG A 1 193 ? 7.973 -30.980 -7.322 1.00 92.56 193 ARG A CA 1
ATOM 1568 C C . ARG A 1 193 ? 8.583 -31.526 -8.614 1.00 92.56 193 ARG A C 1
ATOM 1570 O O . ARG A 1 193 ? 9.755 -31.881 -8.639 1.00 92.56 193 ARG A O 1
ATOM 1577 N N . ASP A 1 194 ? 7.809 -31.546 -9.697 1.00 92.31 194 ASP A N 1
ATOM 1578 C CA . ASP A 1 194 ? 8.236 -32.128 -10.969 1.00 92.31 194 ASP A CA 1
ATOM 1579 C C . ASP A 1 194 ? 9.232 -31.196 -11.699 1.00 92.31 194 ASP A C 1
ATOM 1581 O O . ASP A 1 194 ? 9.884 -31.595 -12.662 1.00 92.31 194 ASP A O 1
ATOM 1585 N N . LEU A 1 195 ? 9.384 -29.950 -11.225 1.00 94.00 195 LEU A N 1
ATOM 1586 C CA . LEU A 1 195 ? 10.232 -28.911 -11.817 1.00 94.00 195 LEU A CA 1
ATOM 1587 C C . LEU A 1 195 ? 11.604 -28.769 -11.132 1.00 94.00 195 LEU A C 1
ATOM 1589 O O . LEU A 1 195 ? 12.435 -27.981 -11.587 1.00 94.00 195 LEU A O 1
ATOM 1593 N N . GLU A 1 196 ? 11.881 -29.527 -10.065 1.00 90.44 196 GLU A N 1
ATOM 1594 C CA . GLU A 1 196 ? 13.095 -29.388 -9.242 1.00 90.44 196 GLU A CA 1
ATOM 1595 C C . GLU A 1 196 ? 14.402 -29.562 -10.037 1.00 90.44 196 GLU A C 1
ATOM 1597 O O . GLU A 1 196 ? 15.399 -28.879 -9.795 1.00 90.44 196 GLU A O 1
ATOM 1602 N N . ASN A 1 197 ? 14.415 -30.452 -11.028 1.00 89.44 197 ASN A N 1
ATOM 1603 C CA . ASN A 1 197 ? 15.598 -30.622 -11.869 1.00 89.44 197 ASN A CA 1
ATOM 1604 C C . ASN A 1 197 ? 15.736 -29.503 -12.908 1.00 89.44 197 ASN A C 1
ATOM 1606 O O . ASN A 1 197 ? 16.854 -29.082 -13.198 1.00 89.44 197 ASN A O 1
ATOM 1610 N N . LEU A 1 198 ? 14.624 -28.957 -13.407 1.00 89.81 198 LEU A N 1
ATOM 1611 C CA . LEU A 1 198 ? 14.649 -27.880 -14.400 1.00 89.81 198 LEU A CA 1
ATOM 1612 C C . LEU A 1 198 ? 15.204 -26.575 -13.818 1.00 89.81 198 LEU A C 1
ATOM 1614 O O . LEU A 1 198 ? 15.935 -25.868 -14.507 1.00 89.81 198 LEU A O 1
ATOM 1618 N N . VAL A 1 199 ? 14.940 -26.275 -12.539 1.00 90.38 199 VAL A N 1
ATOM 1619 C CA . VAL A 1 199 ? 15.428 -25.040 -11.884 1.00 90.38 199 VAL A CA 1
ATOM 1620 C C . VAL A 1 199 ? 16.942 -25.002 -11.649 1.00 90.38 199 VAL A C 1
ATOM 1622 O O . VAL A 1 199 ? 17.472 -23.966 -11.231 1.00 90.38 199 VAL A O 1
ATOM 1625 N N . LYS A 1 200 ? 17.638 -26.131 -11.841 1.00 87.50 200 LYS A N 1
ATOM 1626 C CA . LYS A 1 200 ? 19.105 -26.207 -11.769 1.00 87.50 200 LYS A CA 1
ATOM 1627 C C . LYS A 1 200 ? 19.749 -25.646 -13.036 1.00 87.50 200 LYS A C 1
ATOM 1629 O O . LYS A 1 200 ? 20.825 -25.068 -12.951 1.00 87.50 200 LYS A O 1
ATOM 1634 N N . THR A 1 201 ? 19.067 -25.781 -14.171 1.00 88.94 201 THR A N 1
ATOM 1635 C CA . THR A 1 201 ? 19.583 -25.412 -15.494 1.00 88.94 201 THR A CA 1
ATOM 1636 C C . THR A 1 201 ? 18.940 -24.136 -16.028 1.00 88.94 201 THR A C 1
ATOM 1638 O O . THR A 1 201 ? 19.631 -23.280 -16.569 1.00 88.94 201 THR A O 1
ATOM 1641 N N . TYR A 1 202 ? 17.627 -23.972 -15.854 1.00 90.12 202 TYR A N 1
ATOM 1642 C CA . TYR A 1 202 ? 16.866 -22.889 -16.470 1.00 90.12 202 TYR A CA 1
ATOM 1643 C C . TYR A 1 202 ? 16.448 -21.839 -15.445 1.00 90.12 202 TYR A C 1
ATOM 1645 O O . TYR A 1 202 ? 15.891 -22.160 -14.394 1.00 90.12 202 TYR A O 1
ATOM 1653 N N . LYS A 1 203 ? 16.676 -20.561 -15.774 1.00 88.12 203 LYS A N 1
ATOM 1654 C CA . LYS A 1 203 ? 16.213 -19.416 -14.973 1.00 88.12 203 LYS A CA 1
ATOM 1655 C C . LYS A 1 203 ? 14.710 -19.163 -15.137 1.00 88.12 203 LYS A C 1
ATOM 1657 O O . LYS A 1 203 ? 14.058 -18.754 -14.177 1.00 88.12 203 LYS A O 1
ATOM 1662 N N . TYR A 1 204 ? 14.174 -19.442 -16.323 1.00 93.50 204 TYR A N 1
ATOM 1663 C CA . TYR A 1 204 ? 12.784 -19.196 -16.704 1.00 93.50 204 TYR A CA 1
ATOM 1664 C C . TYR A 1 204 ? 12.164 -20.441 -17.331 1.00 93.50 204 TYR A C 1
ATOM 1666 O O . TYR A 1 204 ? 12.859 -21.239 -17.955 1.00 93.50 204 TYR A O 1
ATOM 1674 N N . MET A 1 205 ? 10.855 -20.598 -17.168 1.00 95.50 205 MET A N 1
ATOM 1675 C CA . MET A 1 205 ? 10.067 -21.690 -17.738 1.00 95.50 205 MET A CA 1
ATOM 1676 C C . MET A 1 205 ? 8.745 -21.122 -18.242 1.00 95.50 205 MET A C 1
ATOM 1678 O O . MET A 1 205 ? 8.139 -20.281 -17.577 1.00 95.50 205 MET A O 1
ATOM 1682 N N . ILE A 1 206 ? 8.287 -21.571 -19.404 1.00 96.06 206 ILE A N 1
ATOM 1683 C CA . ILE A 1 206 ? 7.044 -21.095 -20.010 1.00 96.06 206 ILE A CA 1
ATOM 1684 C C . ILE A 1 206 ? 5.908 -22.002 -19.575 1.00 96.06 206 ILE A C 1
ATOM 1686 O O . ILE A 1 206 ? 5.960 -23.206 -19.802 1.00 96.06 206 ILE A O 1
ATOM 1690 N N . VAL A 1 207 ? 4.865 -21.437 -18.977 1.00 95.00 207 VAL A N 1
ATOM 1691 C CA . VAL A 1 207 ? 3.676 -22.192 -18.582 1.00 95.00 207 VAL A CA 1
ATOM 1692 C C . VAL A 1 207 ? 2.624 -22.081 -19.677 1.00 95.00 207 VAL A C 1
ATOM 1694 O O . VAL A 1 207 ? 2.307 -20.986 -20.144 1.00 95.00 207 VAL A O 1
ATOM 1697 N N . LEU A 1 208 ? 2.082 -23.225 -20.086 1.00 94.94 208 LEU A N 1
ATOM 1698 C CA . LEU A 1 208 ? 1.029 -23.345 -21.087 1.00 94.94 208 LEU A CA 1
ATOM 1699 C C . LEU A 1 208 ? -0.300 -23.706 -20.423 1.00 94.94 208 LEU A C 1
ATOM 1701 O O . LEU A 1 208 ? -0.320 -24.486 -19.472 1.00 94.94 208 LEU A O 1
ATOM 1705 N N . ASP A 1 209 ? -1.409 -23.166 -20.927 1.00 91.12 209 ASP A N 1
ATOM 1706 C CA . ASP A 1 209 ? -2.759 -23.484 -20.467 1.00 91.12 209 ASP A CA 1
ATOM 1707 C C . ASP A 1 209 ? -3.233 -24.864 -20.968 1.00 91.12 209 ASP A C 1
ATOM 1709 O O . ASP A 1 209 ? -2.522 -25.601 -21.655 1.00 91.12 209 ASP A O 1
ATOM 1713 N N . LYS A 1 210 ? -4.478 -25.221 -20.637 1.00 88.56 210 LYS A N 1
ATOM 1714 C CA . LYS A 1 210 ? -5.116 -26.475 -21.072 1.00 88.56 210 LYS A CA 1
ATOM 1715 C C . LYS A 1 210 ? -5.261 -26.635 -22.594 1.00 88.56 210 LYS A C 1
ATOM 1717 O O . LYS A 1 210 ? -5.506 -27.744 -23.050 1.00 88.56 210 LYS A O 1
ATOM 1722 N N . ASN A 1 211 ? -5.149 -25.549 -23.359 1.00 89.62 211 ASN A N 1
ATOM 1723 C CA . ASN A 1 211 ? -5.256 -25.513 -24.817 1.00 89.62 211 ASN A CA 1
ATOM 1724 C C . ASN A 1 211 ? -3.887 -25.287 -25.489 1.00 89.62 211 ASN A C 1
ATOM 1726 O O . ASN A 1 211 ? -3.844 -24.874 -26.650 1.00 89.62 211 ASN A O 1
ATOM 1730 N N . GLU A 1 212 ? -2.785 -25.491 -24.758 1.00 88.31 212 GLU A N 1
ATOM 1731 C CA . GLU A 1 212 ? -1.410 -25.228 -25.206 1.00 88.31 212 GLU A CA 1
ATOM 1732 C C . GLU A 1 212 ? -1.138 -23.761 -25.590 1.00 88.31 212 GLU A C 1
ATOM 1734 O O . GLU A 1 212 ? -0.201 -23.453 -26.332 1.00 88.31 212 GLU A O 1
ATOM 1739 N N . LYS A 1 213 ? -1.952 -22.828 -25.087 1.00 92.62 213 LYS A N 1
ATOM 1740 C CA . LYS A 1 213 ? -1.708 -21.392 -25.226 1.00 92.62 213 LYS A CA 1
ATOM 1741 C C . LYS A 1 213 ? -0.785 -20.907 -24.121 1.00 92.62 213 LYS A C 1
ATOM 1743 O O . LYS A 1 213 ? -0.733 -21.488 -23.043 1.00 92.62 213 LYS A O 1
ATOM 1748 N N . TYR A 1 214 ? -0.060 -19.827 -24.381 1.00 93.69 214 TYR A N 1
ATOM 1749 C CA . TYR A 1 214 ? 0.775 -19.191 -23.367 1.00 93.69 214 TYR A CA 1
ATOM 1750 C C . TYR A 1 214 ? -0.078 -18.748 -22.165 1.00 93.69 214 TYR A C 1
ATOM 1752 O O . TYR A 1 214 ? -1.089 -18.067 -22.341 1.00 93.69 214 TYR A O 1
ATOM 1760 N N . ALA A 1 215 ? 0.337 -19.132 -20.957 1.00 90.19 215 ALA A N 1
ATOM 1761 C CA . ALA A 1 215 ? -0.355 -18.823 -19.705 1.00 90.19 215 ALA A CA 1
ATOM 1762 C C . ALA A 1 215 ? 0.485 -17.996 -18.720 1.00 90.19 215 ALA A C 1
ATOM 1764 O O . ALA A 1 215 ? -0.074 -17.452 -17.769 1.00 90.19 215 ALA A O 1
ATOM 1765 N N . GLY A 1 216 ? 1.802 -17.913 -18.917 1.00 91.50 216 GLY A N 1
ATOM 1766 C CA . GLY A 1 216 ? 2.697 -17.112 -18.083 1.00 91.50 216 GLY A CA 1
ATOM 1767 C C . GLY A 1 216 ? 4.127 -17.643 -18.052 1.00 91.50 216 GLY A C 1
ATOM 1768 O O . GLY A 1 216 ? 4.462 -18.629 -18.713 1.00 91.50 216 GLY A O 1
ATOM 1769 N N . VAL A 1 217 ? 4.965 -16.998 -17.244 1.00 92.31 217 VAL A N 1
ATOM 1770 C CA . VAL A 1 217 ? 6.356 -17.393 -16.986 1.00 92.31 217 VAL A CA 1
ATOM 1771 C C . VAL A 1 217 ? 6.507 -17.807 -15.529 1.00 92.31 217 VAL A C 1
ATOM 1773 O O . VAL A 1 217 ? 6.003 -17.149 -14.624 1.00 92.31 217 VAL A O 1
ATOM 1776 N N . LEU A 1 218 ? 7.236 -18.889 -15.289 1.00 92.38 218 LEU A N 1
ATOM 1777 C CA . LEU A 1 218 ? 7.639 -19.321 -13.960 1.00 92.38 218 LEU A CA 1
ATOM 1778 C C . LEU A 1 218 ? 9.152 -19.148 -13.814 1.00 92.38 218 LEU A C 1
ATOM 1780 O O . LEU A 1 218 ? 9.922 -19.593 -14.666 1.00 92.38 218 LEU A O 1
ATOM 1784 N N . THR A 1 219 ? 9.592 -18.493 -12.741 1.00 90.44 219 THR A N 1
ATOM 1785 C CA . THR A 1 219 ? 11.024 -18.308 -12.474 1.00 90.44 219 THR A CA 1
ATOM 1786 C C . THR A 1 219 ? 11.573 -19.457 -11.634 1.00 90.44 219 THR A C 1
ATOM 1788 O O . THR A 1 219 ? 10.868 -20.058 -10.817 1.00 90.44 219 THR A O 1
ATOM 1791 N N . SER A 1 220 ? 12.865 -19.742 -11.784 1.00 88.19 220 SER A N 1
ATOM 1792 C CA . SER A 1 220 ? 13.546 -20.750 -10.970 1.00 88.19 220 SER A CA 1
ATOM 1793 C C . SER A 1 220 ? 13.517 -20.414 -9.480 1.00 88.19 220 SER A C 1
ATOM 1795 O O . SER A 1 220 ? 13.417 -21.317 -8.652 1.00 88.19 220 SER A O 1
ATOM 1797 N N . GLN A 1 221 ? 13.548 -19.122 -9.134 1.00 80.75 221 GLN A N 1
ATOM 1798 C CA . GLN A 1 221 ? 13.402 -18.645 -7.761 1.00 80.75 221 GLN A CA 1
ATOM 1799 C C . GLN A 1 221 ? 12.018 -18.976 -7.201 1.00 80.75 221 GLN A C 1
ATOM 1801 O O . GLN A 1 221 ? 11.939 -19.546 -6.115 1.00 80.75 221 GLN A O 1
ATOM 1806 N N . THR A 1 222 ? 10.947 -18.700 -7.953 1.00 84.56 222 THR A N 1
ATOM 1807 C CA . THR A 1 222 ? 9.569 -19.023 -7.552 1.00 84.56 222 THR A CA 1
ATOM 1808 C C . THR A 1 222 ? 9.408 -20.518 -7.288 1.00 84.56 222 THR A C 1
ATOM 1810 O O . THR A 1 222 ? 8.847 -20.907 -6.270 1.00 84.56 222 THR A O 1
ATOM 1813 N N . VAL A 1 223 ? 9.951 -21.385 -8.144 1.00 88.62 223 VAL A N 1
ATOM 1814 C CA . VAL A 1 223 ? 9.874 -22.836 -7.912 1.00 88.62 223 VAL A CA 1
ATOM 1815 C C . VAL A 1 223 ? 10.692 -23.250 -6.684 1.00 88.62 223 VAL A C 1
ATOM 1817 O O . VAL A 1 223 ? 10.162 -23.939 -5.818 1.00 88.62 223 VAL A O 1
ATOM 1820 N N . LYS A 1 224 ? 11.955 -22.810 -6.562 1.00 84.56 224 LYS A N 1
ATOM 1821 C CA . LYS A 1 224 ? 12.830 -23.157 -5.422 1.00 84.56 224 LYS A CA 1
ATOM 1822 C C . LYS A 1 224 ? 12.221 -22.741 -4.084 1.00 84.56 224 LYS A C 1
ATOM 1824 O O . LYS A 1 224 ? 12.190 -23.536 -3.148 1.00 84.56 224 LYS A O 1
ATOM 1829 N N . LEU A 1 225 ? 11.712 -21.514 -4.004 1.00 78.62 225 LEU A N 1
ATOM 1830 C CA . LEU A 1 225 ? 11.029 -21.006 -2.817 1.00 78.62 225 LEU A CA 1
ATOM 1831 C C . LEU A 1 225 ? 9.721 -21.768 -2.562 1.00 78.62 225 LEU A C 1
ATOM 1833 O O . LEU A 1 225 ? 9.447 -22.136 -1.425 1.00 78.62 225 LEU A O 1
ATOM 1837 N N . GLY A 1 226 ? 8.943 -22.081 -3.603 1.00 83.50 226 GLY A N 1
ATOM 1838 C CA . GLY A 1 226 ? 7.712 -22.860 -3.465 1.00 83.50 226 GLY A CA 1
ATOM 1839 C C . GLY A 1 226 ? 7.966 -24.253 -2.883 1.00 83.50 226 GLY A C 1
ATOM 1840 O O . GLY A 1 226 ? 7.279 -24.662 -1.948 1.00 83.50 226 GLY A O 1
ATOM 1841 N N . LEU A 1 227 ? 9.008 -24.941 -3.362 1.00 86.62 227 LEU A N 1
ATOM 1842 C CA . LEU A 1 227 ? 9.464 -26.221 -2.812 1.00 86.62 227 LEU A CA 1
ATOM 1843 C C . LEU A 1 227 ? 9.904 -26.084 -1.350 1.00 86.62 227 LEU A C 1
ATOM 1845 O O . LEU A 1 227 ? 9.459 -26.860 -0.505 1.00 86.62 227 LEU A O 1
ATOM 1849 N N . LYS A 1 228 ? 10.707 -25.058 -1.035 1.00 84.12 228 LYS A N 1
ATOM 1850 C CA . LYS A 1 228 ? 11.152 -24.755 0.336 1.00 84.12 228 LYS A CA 1
ATOM 1851 C C . LYS A 1 228 ? 9.975 -24.512 1.290 1.00 84.12 228 LYS A C 1
ATOM 1853 O O . LYS A 1 228 ? 10.029 -24.925 2.443 1.00 84.12 228 LYS A O 1
ATOM 1858 N N . HIS A 1 229 ? 8.904 -23.881 0.813 1.00 77.31 229 HIS A N 1
ATOM 1859 C CA . HIS A 1 229 ? 7.696 -23.597 1.592 1.00 77.31 229 HIS A CA 1
ATOM 1860 C C . HIS A 1 229 ? 6.651 -24.728 1.571 1.00 77.31 229 HIS A C 1
ATOM 1862 O O . HIS A 1 229 ? 5.524 -24.521 2.016 1.00 77.31 229 HIS A O 1
ATOM 1868 N N . GLY A 1 230 ? 7.002 -25.923 1.082 1.00 83.06 230 GLY A N 1
ATOM 1869 C CA . GLY A 1 230 ? 6.125 -27.097 1.119 1.00 83.06 230 GLY A CA 1
ATOM 1870 C C . GLY A 1 230 ? 4.991 -27.084 0.090 1.00 83.06 230 GLY A C 1
ATOM 1871 O O . GLY A 1 230 ? 4.066 -27.884 0.192 1.00 83.06 230 GLY A O 1
ATOM 1872 N N . LEU A 1 231 ? 5.051 -26.221 -0.928 1.00 86.31 231 LEU A N 1
ATOM 1873 C CA . LEU A 1 231 ? 4.049 -26.122 -1.999 1.00 86.31 231 LEU A CA 1
ATOM 1874 C C . LEU A 1 231 ? 4.285 -27.154 -3.117 1.00 86.31 231 LEU A C 1
ATOM 1876 O O . LEU A 1 231 ? 4.025 -26.893 -4.289 1.00 86.31 231 LEU A O 1
ATOM 1880 N N . THR A 1 232 ? 4.802 -28.331 -2.768 1.00 88.50 232 THR A N 1
ATOM 1881 C CA . THR A 1 232 ? 5.269 -29.361 -3.712 1.00 88.50 232 THR A CA 1
ATOM 1882 C C . THR A 1 232 ? 4.169 -29.876 -4.638 1.00 88.50 232 THR A C 1
ATOM 1884 O O . THR A 1 232 ? 4.435 -30.149 -5.808 1.00 88.50 232 THR A O 1
ATOM 1887 N N . GLU A 1 233 ? 2.941 -29.974 -4.129 1.00 91.19 233 GLU A N 1
ATOM 1888 C CA . GLU A 1 233 ? 1.765 -30.480 -4.847 1.00 91.19 233 GLU A CA 1
ATOM 1889 C C . GLU A 1 233 ? 0.977 -29.388 -5.589 1.00 91.19 233 GLU A C 1
ATOM 1891 O O . GLU A 1 233 ? 0.024 -29.698 -6.308 1.00 91.19 233 GLU A O 1
ATOM 1896 N N . GLU A 1 234 ? 1.353 -28.116 -5.429 1.00 90.50 234 GLU A N 1
ATOM 1897 C CA . GLU A 1 234 ? 0.664 -27.014 -6.092 1.00 90.50 234 GLU A CA 1
ATOM 1898 C C . GLU A 1 234 ? 1.032 -26.923 -7.575 1.00 90.50 234 GLU A C 1
ATOM 1900 O O . GLU A 1 234 ? 2.153 -27.223 -7.997 1.00 90.50 234 GLU A O 1
ATOM 1905 N N . LYS A 1 235 ? 0.054 -26.493 -8.374 1.00 92.69 235 LYS A N 1
ATOM 1906 C CA . LYS A 1 235 ? 0.180 -26.394 -9.831 1.00 92.69 235 LYS A CA 1
ATOM 1907 C C . LYS A 1 235 ? 1.047 -25.204 -10.235 1.00 92.69 235 LYS A C 1
ATOM 1909 O O . LYS A 1 235 ? 0.870 -24.098 -9.725 1.00 92.69 235 LYS A O 1
ATOM 1914 N N . ALA A 1 236 ? 1.902 -25.399 -11.234 1.00 88.00 236 ALA A N 1
ATOM 1915 C CA . ALA A 1 236 ? 2.786 -24.376 -11.786 1.00 88.00 236 ALA A CA 1
ATOM 1916 C C . ALA A 1 236 ? 2.032 -23.112 -12.240 1.00 88.00 236 ALA A C 1
ATOM 1918 O O . ALA A 1 236 ? 2.468 -21.998 -11.955 1.00 88.00 236 ALA A O 1
ATOM 1919 N N . ILE A 1 237 ? 0.859 -23.262 -12.875 1.00 90.44 237 ILE A N 1
ATOM 1920 C CA . ILE A 1 237 ? 0.048 -22.127 -13.361 1.00 90.44 237 ILE A CA 1
ATOM 1921 C C . ILE A 1 237 ? -0.450 -21.193 -12.250 1.00 90.44 237 ILE A C 1
ATOM 1923 O O . ILE A 1 237 ? -0.788 -20.033 -12.507 1.00 90.44 237 ILE A O 1
ATOM 1927 N N . THR A 1 238 ? -0.509 -21.674 -11.007 1.00 88.06 238 THR A N 1
ATOM 1928 C CA . THR A 1 238 ? -0.901 -20.855 -9.857 1.00 88.06 238 THR A CA 1
ATOM 1929 C C . THR A 1 238 ? 0.093 -19.717 -9.648 1.00 88.06 238 THR A C 1
ATOM 1931 O O . THR A 1 238 ? -0.330 -18.582 -9.443 1.00 88.06 238 THR A O 1
ATOM 1934 N N . PHE A 1 239 ? 1.389 -20.010 -9.786 1.00 86.69 239 PHE A N 1
ATOM 1935 C CA . PHE A 1 239 ? 2.497 -19.078 -9.545 1.00 86.69 239 PHE A CA 1
ATOM 1936 C C . PHE A 1 239 ? 3.139 -18.547 -10.831 1.00 86.69 239 PHE A C 1
ATOM 1938 O O . PHE A 1 239 ? 4.157 -17.863 -10.768 1.00 86.69 239 PHE A O 1
ATOM 1945 N N . ALA A 1 240 ? 2.571 -18.883 -11.990 1.00 89.31 240 ALA A N 1
ATOM 1946 C CA . ALA A 1 240 ? 2.993 -18.327 -13.264 1.00 89.31 240 ALA A CA 1
ATOM 1947 C C . ALA A 1 240 ? 2.628 -16.839 -13.331 1.00 89.31 240 ALA A C 1
ATOM 1949 O O . ALA A 1 240 ? 1.479 -16.457 -13.088 1.00 89.31 240 ALA A O 1
ATOM 1950 N N . GLU A 1 241 ? 3.612 -16.019 -13.676 1.00 84.06 241 GLU A N 1
ATOM 1951 C CA . GLU A 1 241 ? 3.499 -14.573 -13.791 1.00 84.06 241 GLU A CA 1
ATOM 1952 C C . GLU A 1 241 ? 3.101 -14.173 -15.210 1.00 84.06 241 GLU A C 1
ATOM 1954 O O . GLU A 1 241 ? 3.635 -14.686 -16.196 1.00 84.06 241 GLU A O 1
ATOM 1959 N N . ASP A 1 242 ? 2.174 -13.222 -15.316 1.00 81.81 242 ASP A N 1
ATOM 1960 C CA . ASP A 1 242 ? 1.737 -12.671 -16.599 1.00 81.81 242 ASP A CA 1
ATOM 1961 C C . ASP A 1 242 ? 2.737 -11.611 -17.083 1.00 81.81 242 ASP A C 1
ATOM 1963 O O . ASP A 1 242 ? 2.637 -10.423 -16.765 1.00 81.81 242 ASP A O 1
ATOM 1967 N N . TRP A 1 243 ? 3.779 -12.064 -17.777 1.00 83.56 243 TRP A N 1
ATOM 1968 C CA . TRP A 1 243 ? 4.813 -11.191 -18.335 1.00 83.56 243 TRP A CA 1
ATOM 1969 C C . TRP A 1 243 ? 4.386 -10.591 -19.672 1.00 83.56 243 TRP A C 1
ATOM 1971 O O . TRP A 1 243 ? 3.556 -11.153 -20.382 1.00 83.56 243 TRP A O 1
ATOM 1981 N N . TYR A 1 244 ? 4.984 -9.453 -20.044 1.00 80.94 244 TYR A N 1
ATOM 1982 C CA . TYR A 1 244 ? 4.692 -8.808 -21.322 1.00 80.94 244 TYR A CA 1
ATOM 1983 C C . TYR A 1 244 ? 5.013 -9.740 -22.493 1.00 80.94 244 TYR A C 1
ATOM 1985 O O . TYR A 1 244 ? 6.167 -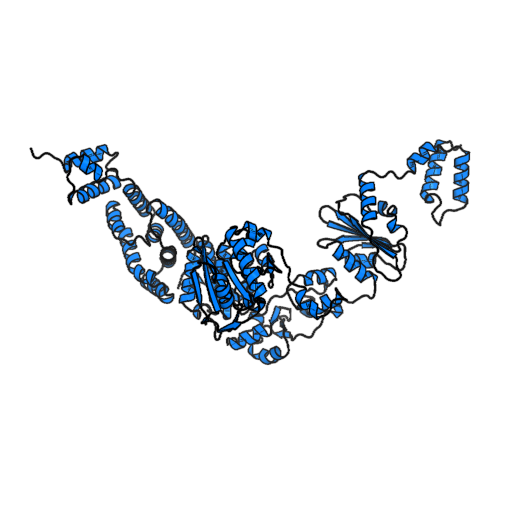10.113 -22.703 1.00 80.94 244 TYR A O 1
ATOM 1993 N N . VAL A 1 245 ? 3.988 -10.060 -23.279 1.00 87.06 245 VAL A N 1
ATOM 1994 C CA . VAL A 1 245 ? 4.095 -10.946 -24.436 1.00 87.06 245 VAL A CA 1
ATOM 1995 C C . VAL A 1 245 ? 4.107 -10.133 -25.725 1.00 87.06 245 VAL A C 1
ATOM 1997 O O . VAL A 1 245 ? 3.357 -9.166 -25.880 1.00 87.06 245 VAL A O 1
ATOM 2000 N N . ILE A 1 246 ? 4.935 -10.544 -26.677 1.00 86.00 246 ILE A N 1
ATOM 2001 C CA . ILE A 1 246 ? 4.970 -9.986 -28.026 1.00 86.00 246 ILE A CA 1
ATOM 2002 C C . ILE A 1 246 ? 4.089 -10.853 -28.921 1.00 86.00 246 ILE A C 1
ATOM 2004 O O . ILE A 1 246 ? 4.335 -12.049 -29.066 1.00 86.00 246 ILE A O 1
ATOM 2008 N N . ASN A 1 247 ? 3.079 -10.259 -29.555 1.00 85.12 247 ASN A N 1
ATOM 2009 C CA . ASN A 1 247 ? 2.424 -10.928 -30.671 1.00 85.12 247 ASN A CA 1
ATOM 2010 C C . ASN A 1 247 ? 3.365 -10.880 -31.877 1.00 85.12 247 ASN A C 1
ATOM 2012 O O . ASN A 1 247 ? 3.869 -9.812 -32.221 1.00 85.12 247 ASN A O 1
ATOM 2016 N N . TYR A 1 248 ? 3.616 -12.025 -32.500 1.00 86.25 248 TYR A N 1
ATOM 2017 C CA . TYR A 1 248 ? 4.530 -12.154 -33.628 1.00 86.25 248 TYR A CA 1
ATOM 2018 C C . TYR A 1 248 ? 4.173 -11.201 -34.782 1.00 86.25 248 TYR A C 1
ATOM 2020 O O . TYR A 1 248 ? 5.072 -10.644 -35.403 1.00 86.25 248 TYR A O 1
ATOM 2028 N N . SER A 1 249 ? 2.880 -10.939 -35.018 1.00 80.38 249 SER A N 1
ATOM 2029 C CA . SER A 1 249 ? 2.416 -9.962 -36.019 1.00 80.38 249 SER A CA 1
ATOM 2030 C C . SER A 1 249 ? 2.855 -8.522 -35.741 1.00 80.38 249 SER A C 1
ATOM 2032 O O . SER A 1 249 ? 2.915 -7.710 -36.659 1.00 80.38 249 SER A O 1
ATOM 2034 N N . ASP A 1 250 ? 3.153 -8.201 -34.482 1.00 74.75 250 ASP A N 1
ATOM 2035 C CA . ASP A 1 250 ? 3.477 -6.851 -34.018 1.00 74.75 250 ASP A CA 1
ATOM 2036 C C . ASP A 1 250 ? 4.995 -6.626 -33.919 1.00 74.75 250 ASP A C 1
ATOM 2038 O O . ASP A 1 250 ? 5.443 -5.584 -33.423 1.00 74.75 250 ASP A O 1
ATOM 2042 N N . LEU A 1 251 ? 5.802 -7.619 -34.310 1.00 75.69 251 LEU A N 1
ATOM 2043 C CA . LEU A 1 251 ? 7.248 -7.575 -34.162 1.00 75.69 251 LEU A CA 1
ATOM 2044 C C . LEU A 1 251 ? 7.858 -6.594 -35.171 1.00 75.69 251 LEU A C 1
ATOM 2046 O O . LEU A 1 251 ? 7.971 -6.874 -36.361 1.00 75.69 251 LEU A O 1
ATOM 2050 N N . ASN A 1 252 ? 8.281 -5.432 -34.676 1.00 69.00 252 ASN A N 1
ATOM 2051 C CA . ASN A 1 252 ? 9.012 -4.429 -35.444 1.00 69.00 252 ASN A CA 1
ATOM 2052 C C . ASN A 1 252 ? 10.034 -3.691 -34.558 1.00 69.00 252 ASN A C 1
ATOM 2054 O O . ASN A 1 252 ? 10.017 -3.798 -33.329 1.00 69.00 252 ASN A O 1
ATOM 2058 N N . ILE A 1 253 ? 10.929 -2.916 -35.177 1.00 65.12 253 ILE A N 1
ATOM 2059 C CA . ILE A 1 253 ? 12.009 -2.194 -34.477 1.00 65.12 253 ILE A CA 1
ATOM 2060 C C . ILE A 1 253 ? 11.452 -1.209 -33.434 1.00 65.12 253 ILE A C 1
ATOM 2062 O O . ILE A 1 253 ? 11.985 -1.096 -32.328 1.00 65.12 253 ILE A O 1
ATOM 2066 N N . LEU A 1 254 ? 10.345 -0.528 -33.751 1.00 58.41 254 LEU A N 1
ATOM 2067 C CA . LEU A 1 254 ? 9.680 0.412 -32.842 1.00 58.41 254 LEU A CA 1
ATOM 2068 C C . LEU A 1 254 ? 9.160 -0.299 -31.585 1.00 58.41 254 LEU A C 1
ATOM 2070 O O . LEU A 1 254 ? 9.248 0.236 -30.478 1.00 58.41 254 LEU A O 1
ATOM 2074 N N . LYS A 1 255 ? 8.640 -1.518 -31.746 1.00 66.1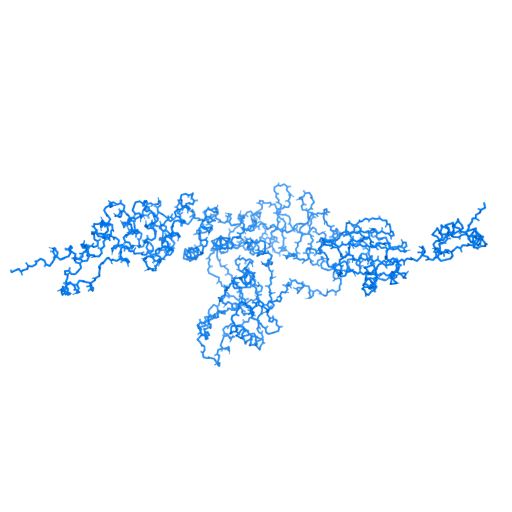9 255 LYS A N 1
ATOM 2075 C CA . LYS A 1 255 ? 8.208 -2.380 -30.653 1.00 66.19 255 LYS A CA 1
ATOM 2076 C C . LYS A 1 255 ? 9.400 -2.783 -29.796 1.00 66.19 255 LYS A C 1
ATOM 2078 O O . LYS A 1 255 ? 9.327 -2.586 -28.590 1.00 66.19 255 LYS A O 1
ATOM 2083 N N . LEU A 1 256 ? 10.501 -3.248 -30.394 1.00 70.06 256 LEU A N 1
ATOM 2084 C CA . LEU A 1 256 ? 11.708 -3.643 -29.657 1.00 70.06 256 LEU A CA 1
ATOM 2085 C C . LEU A 1 256 ? 12.290 -2.506 -28.809 1.00 70.06 256 LEU A C 1
ATOM 2087 O O . LEU A 1 256 ? 12.611 -2.727 -27.643 1.00 70.06 256 LEU A O 1
ATOM 2091 N N . LYS A 1 257 ? 12.338 -1.273 -29.331 1.00 59.66 257 LYS A N 1
ATOM 2092 C CA . LYS A 1 257 ? 12.736 -0.101 -28.532 1.00 59.66 257 LYS A CA 1
ATOM 2093 C C . LYS A 1 257 ? 11.806 0.133 -27.338 1.00 59.66 257 LYS A C 1
ATOM 2095 O O . LYS A 1 257 ? 12.284 0.365 -26.234 1.00 59.66 257 LYS A O 1
ATOM 2100 N N . LYS A 1 258 ? 10.485 0.007 -27.515 1.00 60.94 258 LYS A N 1
ATOM 2101 C CA . LYS A 1 258 ? 9.528 0.109 -26.394 1.00 60.94 258 LYS A CA 1
ATOM 2102 C C . LYS A 1 258 ? 9.739 -0.985 -25.345 1.00 60.94 258 LYS A C 1
ATOM 2104 O O . LYS A 1 258 ? 9.528 -0.729 -24.164 1.00 60.94 258 LYS A O 1
ATOM 2109 N N . LEU A 1 259 ? 10.171 -2.183 -25.747 1.00 66.88 259 LEU A N 1
ATOM 2110 C CA . LEU A 1 259 ? 10.499 -3.262 -24.810 1.00 66.88 259 LEU A CA 1
ATOM 2111 C C . LEU A 1 259 ? 11.719 -2.932 -23.944 1.00 66.88 259 LEU A C 1
ATOM 2113 O O . LEU A 1 259 ? 11.784 -3.386 -22.805 1.00 66.88 259 LEU A O 1
ATOM 2117 N N . MET A 1 260 ? 12.655 -2.104 -24.423 1.00 61.56 260 MET A N 1
ATOM 2118 C CA . MET A 1 260 ? 13.806 -1.678 -23.616 1.00 61.56 260 MET A CA 1
ATOM 2119 C C . MET A 1 260 ? 13.386 -0.919 -22.352 1.00 61.56 260 MET A C 1
ATOM 2121 O O . MET A 1 260 ? 14.074 -0.995 -21.332 1.00 61.56 260 MET A O 1
ATOM 2125 N N . GLU A 1 261 ? 12.246 -0.228 -22.401 1.00 54.94 261 GLU A N 1
ATOM 2126 C CA . GLU A 1 261 ? 11.677 0.482 -21.255 1.00 54.94 261 GLU A CA 1
ATOM 2127 C C . GLU A 1 261 ? 10.951 -0.423 -20.260 1.00 54.94 261 GLU A C 1
ATOM 2129 O O . GLU A 1 261 ? 10.619 0.029 -19.167 1.00 54.94 261 GLU A O 1
ATOM 2134 N N . ILE A 1 262 ? 10.671 -1.672 -20.634 1.00 61.62 262 ILE A N 1
ATOM 2135 C CA . ILE A 1 262 ? 10.002 -2.638 -19.770 1.00 61.62 262 ILE A CA 1
ATOM 2136 C C . ILE A 1 262 ? 11.063 -3.329 -18.918 1.00 61.62 262 ILE A C 1
ATOM 2138 O O . ILE A 1 262 ? 12.077 -3.821 -19.431 1.00 61.62 262 ILE A O 1
ATOM 2142 N N . ASN A 1 263 ? 10.830 -3.386 -17.609 1.00 64.38 263 ASN A N 1
ATOM 2143 C CA . ASN A 1 263 ? 11.691 -4.101 -16.682 1.00 64.38 263 ASN A CA 1
ATOM 2144 C C . ASN A 1 263 ? 11.439 -5.618 -16.732 1.00 64.38 263 ASN A C 1
ATOM 2146 O O . ASN A 1 263 ? 10.815 -6.200 -15.848 1.00 64.38 263 ASN A O 1
ATOM 2150 N N . SER A 1 264 ? 11.876 -6.254 -17.817 1.00 73.00 264 SER A N 1
ATOM 2151 C CA . SER A 1 264 ? 11.874 -7.707 -17.969 1.00 73.00 264 SER A CA 1
ATOM 2152 C C . SER A 1 264 ? 13.111 -8.157 -18.738 1.00 73.00 264 SER A C 1
ATOM 2154 O O . SER A 1 264 ? 13.537 -7.487 -19.676 1.00 73.00 264 SER A O 1
ATOM 2156 N N . GLU A 1 265 ? 13.708 -9.279 -18.337 1.00 80.00 265 GLU A N 1
ATOM 2157 C CA . GLU A 1 265 ? 14.882 -9.844 -19.015 1.00 80.00 265 GLU A CA 1
ATOM 2158 C C . GLU A 1 265 ? 14.515 -10.622 -20.281 1.00 80.00 265 GLU A C 1
ATOM 2160 O O . GLU A 1 265 ? 15.343 -10.749 -21.187 1.00 80.00 265 GLU A O 1
ATOM 2165 N N . ILE A 1 266 ? 13.285 -11.137 -20.345 1.00 89.62 266 ILE A N 1
ATOM 2166 C CA . ILE A 1 266 ? 12.803 -11.958 -21.449 1.00 89.62 266 ILE A CA 1
ATOM 2167 C C . ILE A 1 266 ? 11.393 -11.554 -21.869 1.00 89.62 266 ILE A C 1
ATOM 2169 O O . ILE A 1 266 ? 10.549 -11.226 -21.042 1.00 89.62 266 ILE A O 1
ATOM 2173 N N . PHE A 1 267 ? 11.121 -11.631 -23.165 1.00 91.38 267 PHE A N 1
ATOM 2174 C CA . PHE A 1 267 ? 9.826 -11.308 -23.747 1.00 91.38 267 PHE A CA 1
ATOM 2175 C C . PHE A 1 267 ? 9.297 -12.522 -24.512 1.00 91.38 267 PHE A C 1
ATOM 2177 O O . PHE A 1 267 ? 9.767 -12.794 -25.620 1.00 91.38 267 PHE A O 1
ATOM 2184 N N . PRO A 1 268 ? 8.350 -13.286 -23.937 1.00 93.25 268 PRO A N 1
ATOM 2185 C CA . PRO A 1 268 ? 7.717 -14.393 -24.640 1.00 93.25 268 PRO A CA 1
ATOM 2186 C C . PRO A 1 268 ? 7.053 -13.908 -25.932 1.00 93.25 268 PRO A C 1
ATOM 2188 O O . PRO A 1 268 ? 6.421 -12.850 -25.957 1.00 93.25 268 PRO A O 1
ATOM 2191 N N . VAL A 1 269 ? 7.184 -14.682 -27.003 1.00 93.12 269 VAL A N 1
ATOM 2192 C CA . VAL A 1 269 ? 6.594 -14.394 -28.310 1.00 93.12 269 VAL A CA 1
ATOM 2193 C C . VAL A 1 269 ? 5.495 -15.405 -28.591 1.00 93.12 269 VAL A C 1
ATOM 2195 O O . VAL A 1 269 ? 5.693 -16.617 -28.453 1.00 93.12 269 VAL A O 1
ATOM 2198 N N . ILE A 1 270 ? 4.325 -14.905 -28.987 1.00 93.06 270 ILE A N 1
ATOM 2199 C CA . ILE A 1 270 ? 3.159 -15.726 -29.310 1.00 93.06 270 ILE A CA 1
ATOM 2200 C C . ILE A 1 270 ? 2.687 -15.511 -30.743 1.00 93.06 270 ILE A C 1
ATOM 2202 O O . ILE A 1 270 ? 2.764 -14.409 -31.279 1.00 93.06 270 ILE A O 1
ATOM 2206 N N . ARG A 1 271 ? 2.118 -16.561 -31.334 1.00 93.25 271 ARG A N 1
ATOM 2207 C CA . ARG A 1 271 ? 1.350 -16.515 -32.582 1.00 93.25 271 ARG A CA 1
ATOM 2208 C C . ARG A 1 271 ? 0.022 -17.227 -32.345 1.00 93.25 271 ARG A C 1
ATOM 2210 O O . ARG A 1 271 ? 0.011 -18.350 -31.848 1.00 93.25 271 ARG A O 1
ATOM 2217 N N . ASP A 1 272 ? -1.094 -16.543 -32.593 1.00 88.56 272 ASP A N 1
ATOM 2218 C CA . ASP A 1 272 ? -2.454 -17.053 -32.329 1.00 88.56 272 ASP A CA 1
ATOM 2219 C C . ASP A 1 272 ? -2.672 -17.550 -30.880 1.00 88.56 272 ASP A C 1
ATOM 2221 O O . ASP A 1 272 ? -3.438 -18.475 -30.598 1.00 88.56 272 ASP A O 1
ATOM 2225 N N . GLY A 1 273 ? -1.967 -16.927 -29.928 1.00 85.94 273 GLY A N 1
ATOM 2226 C CA . GLY A 1 273 ? -1.980 -17.291 -28.508 1.00 85.94 273 GLY A CA 1
ATOM 2227 C C . GLY A 1 273 ? -1.060 -18.455 -28.124 1.00 85.94 273 GLY A C 1
ATOM 2228 O O . GLY A 1 273 ? -0.910 -18.721 -26.934 1.00 85.94 273 GLY A O 1
ATOM 2229 N N . LYS A 1 274 ? -0.421 -19.133 -29.083 1.00 92.88 274 LYS A N 1
ATOM 2230 C CA . LYS A 1 274 ? 0.563 -20.192 -28.820 1.00 92.88 274 LYS A CA 1
ATOM 2231 C C . LYS A 1 274 ? 1.960 -19.607 -28.681 1.00 92.88 274 LYS A C 1
ATOM 2233 O O . LYS A 1 274 ? 2.341 -18.744 -29.466 1.00 92.88 274 LYS A O 1
ATOM 2238 N N . TYR A 1 275 ? 2.719 -20.088 -27.702 1.00 94.06 275 TYR A N 1
ATOM 2239 C CA . TYR A 1 275 ? 4.125 -19.725 -27.529 1.00 94.06 275 TYR A CA 1
ATOM 2240 C C . TYR A 1 275 ? 4.972 -20.288 -28.677 1.00 94.06 275 TYR A C 1
ATOM 2242 O O . TYR A 1 275 ? 4.875 -21.478 -28.979 1.00 94.06 275 TYR A O 1
ATOM 2250 N N . ILE A 1 276 ? 5.797 -19.442 -29.297 1.00 94.00 276 ILE A N 1
ATOM 2251 C CA . ILE A 1 276 ? 6.692 -19.829 -30.403 1.00 94.00 276 ILE A CA 1
ATOM 2252 C C . ILE A 1 276 ? 8.178 -19.598 -30.098 1.00 94.00 276 ILE A C 1
ATOM 2254 O O . ILE A 1 276 ? 9.022 -20.013 -30.882 1.00 94.00 276 ILE A O 1
ATOM 2258 N N . GLY A 1 277 ? 8.497 -18.933 -28.988 1.00 94.19 277 GLY A N 1
ATOM 2259 C CA . GLY A 1 277 ? 9.864 -18.644 -28.567 1.00 94.19 277 GLY A CA 1
ATOM 2260 C C . GLY A 1 277 ? 9.928 -17.404 -27.682 1.00 94.19 277 GLY A C 1
ATOM 2261 O O . GLY A 1 277 ? 8.905 -16.838 -27.295 1.00 94.19 277 GLY A O 1
ATOM 2262 N N . VAL A 1 278 ? 11.130 -16.975 -27.332 1.00 93.94 278 VAL A N 1
ATOM 2263 C CA . VAL A 1 278 ? 11.396 -15.850 -26.441 1.00 93.94 278 VAL A CA 1
ATOM 2264 C C . VAL A 1 278 ? 12.416 -14.907 -27.069 1.00 93.94 278 VAL A C 1
ATOM 2266 O O . VAL A 1 278 ? 13.338 -15.347 -27.743 1.00 93.94 278 VAL A O 1
ATOM 2269 N N . ILE A 1 279 ? 12.252 -13.605 -26.851 1.00 90.81 279 ILE A N 1
ATOM 2270 C CA . ILE A 1 279 ? 13.270 -12.606 -27.180 1.00 90.81 279 ILE A CA 1
ATOM 2271 C C . ILE A 1 279 ? 13.940 -12.171 -25.881 1.00 90.81 279 ILE A C 1
ATOM 2273 O O . ILE A 1 279 ? 13.269 -11.681 -24.969 1.00 90.81 279 ILE A O 1
ATOM 2277 N N . TYR A 1 280 ? 15.260 -12.309 -25.790 1.00 85.25 280 TYR A N 1
ATOM 2278 C CA . TYR A 1 280 ? 16.003 -11.821 -24.632 1.00 85.25 280 TYR A CA 1
ATOM 2279 C C . TYR A 1 280 ? 16.301 -10.330 -24.768 1.00 85.25 280 TYR A C 1
ATOM 2281 O O . TYR A 1 280 ? 16.727 -9.839 -25.816 1.00 85.25 280 TYR A O 1
ATOM 2289 N N . LYS A 1 281 ? 16.153 -9.593 -23.665 1.00 78.69 281 LYS A N 1
ATOM 2290 C CA . LYS A 1 281 ? 16.434 -8.155 -23.628 1.00 78.69 281 LYS A CA 1
ATOM 2291 C C . LYS A 1 281 ? 17.890 -7.836 -23.972 1.00 78.69 281 LYS A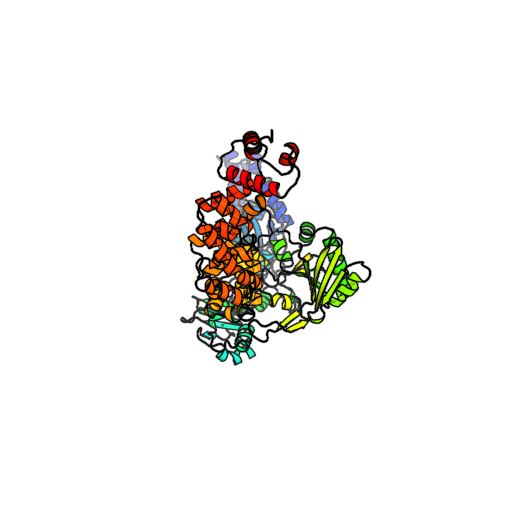 C 1
ATOM 2293 O O . LYS A 1 281 ? 18.140 -6.868 -24.683 1.00 78.69 281 LYS A O 1
ATOM 2298 N N . LYS A 1 282 ? 18.839 -8.669 -23.531 1.00 72.00 282 LYS A N 1
ATOM 2299 C CA . LYS A 1 282 ? 20.264 -8.533 -23.884 1.00 72.00 282 LYS A CA 1
ATOM 2300 C C . LYS A 1 282 ? 20.493 -8.570 -25.401 1.00 72.00 282 LYS A C 1
ATOM 2302 O O . LYS A 1 282 ? 21.308 -7.804 -25.900 1.00 72.00 282 LYS A O 1
ATOM 2307 N N . ASP A 1 283 ? 19.731 -9.388 -26.127 1.00 78.88 283 ASP A N 1
ATOM 2308 C CA . ASP A 1 283 ? 19.879 -9.548 -27.575 1.00 78.88 283 ASP A CA 1
ATOM 2309 C C . ASP A 1 283 ? 19.241 -8.367 -28.315 1.00 78.88 283 ASP A C 1
ATOM 2311 O O . ASP A 1 283 ? 19.797 -7.883 -29.298 1.00 78.88 283 ASP A O 1
ATOM 2315 N N . ILE A 1 284 ? 18.144 -7.808 -27.778 1.00 76.00 284 ILE A N 1
ATOM 2316 C CA . ILE A 1 284 ? 17.601 -6.515 -28.228 1.00 76.00 284 ILE A CA 1
ATOM 2317 C C . ILE A 1 284 ? 18.654 -5.412 -28.067 1.00 76.00 284 ILE A C 1
ATOM 2319 O O . ILE A 1 284 ? 18.885 -4.643 -28.997 1.00 76.00 284 ILE A O 1
ATOM 2323 N N . ILE A 1 285 ? 19.294 -5.325 -26.896 1.00 64.06 285 ILE A N 1
ATOM 2324 C CA . ILE A 1 285 ? 20.288 -4.285 -26.615 1.00 64.06 285 ILE A CA 1
ATOM 2325 C C . ILE A 1 285 ? 21.504 -4.439 -27.527 1.00 64.06 285 ILE A C 1
ATOM 2327 O O . ILE A 1 285 ? 21.874 -3.479 -28.195 1.00 64.06 285 ILE A O 1
ATOM 2331 N N . LYS A 1 286 ? 22.077 -5.644 -27.615 1.00 65.56 286 LYS A N 1
ATOM 2332 C CA . LYS A 1 286 ? 23.208 -5.948 -28.501 1.00 65.56 286 LYS A CA 1
ATOM 2333 C C . LYS A 1 286 ? 22.914 -5.563 -29.950 1.00 65.56 286 LYS A C 1
ATOM 2335 O O . LYS A 1 286 ? 23.790 -5.057 -30.646 1.00 65.56 286 LYS A O 1
ATOM 2340 N N . GLN A 1 287 ? 21.675 -5.768 -30.392 1.00 66.44 287 GLN A N 1
ATOM 2341 C CA . GLN A 1 287 ? 21.265 -5.441 -31.750 1.00 66.44 287 GLN A CA 1
ATOM 2342 C C . GLN A 1 287 ? 21.064 -3.937 -31.983 1.00 66.44 287 GLN A C 1
ATOM 2344 O O . GLN A 1 287 ? 21.386 -3.441 -33.062 1.00 66.44 287 GLN A O 1
ATOM 2349 N N . LEU A 1 288 ? 20.515 -3.214 -31.004 1.00 62.78 288 LEU A N 1
ATOM 2350 C CA . LEU A 1 288 ? 20.193 -1.787 -31.128 1.00 62.78 288 LEU A CA 1
ATOM 2351 C C . LEU A 1 288 ? 21.357 -0.856 -30.756 1.00 62.78 288 LEU A C 1
ATOM 2353 O O . LEU A 1 288 ? 21.367 0.294 -31.187 1.00 62.78 288 LEU A O 1
ATOM 2357 N N . LEU A 1 289 ? 22.312 -1.332 -29.956 1.00 58.19 289 LEU A N 1
ATOM 2358 C CA . LEU A 1 289 ? 23.412 -0.561 -29.370 1.00 58.19 289 LEU A CA 1
ATOM 2359 C C . LEU A 1 289 ? 24.750 -1.273 -29.629 1.00 58.19 289 LEU A C 1
ATOM 2361 O O . LEU A 1 289 ? 25.469 -1.604 -28.688 1.00 58.19 289 LEU A O 1
ATOM 2365 N N . LYS A 1 290 ? 25.060 -1.523 -30.912 1.00 52.12 290 LYS A N 1
ATOM 2366 C CA . LYS A 1 290 ? 26.185 -2.353 -31.403 1.00 52.12 290 LYS A CA 1
ATOM 2367 C C . LYS A 1 290 ? 27.584 -2.038 -30.819 1.00 52.12 290 LYS A C 1
ATOM 2369 O O . LYS A 1 290 ? 28.461 -2.882 -30.965 1.00 52.12 290 LYS A O 1
ATOM 2374 N N . ASP A 1 291 ? 27.777 -0.918 -30.112 1.00 42.38 291 ASP A N 1
ATOM 2375 C CA . ASP A 1 291 ? 29.078 -0.438 -29.610 1.00 42.38 291 ASP A CA 1
ATOM 2376 C C . ASP A 1 291 ? 29.219 -0.360 -28.069 1.00 42.38 291 ASP A C 1
ATOM 2378 O O . ASP A 1 291 ? 30.157 0.262 -27.570 1.00 42.38 291 ASP A O 1
ATOM 2382 N N . ILE A 1 292 ? 28.318 -0.959 -27.275 1.00 40.66 292 ILE A N 1
ATOM 2383 C CA . ILE A 1 292 ? 28.421 -0.917 -25.799 1.00 40.66 292 ILE A CA 1
ATOM 2384 C C . ILE A 1 292 ? 29.036 -2.219 -25.242 1.00 40.66 292 ILE A C 1
ATOM 2386 O O . ILE A 1 292 ? 28.464 -3.289 -25.455 1.00 40.66 292 ILE A O 1
ATOM 2390 N N . PRO A 1 293 ? 30.153 -2.158 -24.483 1.00 39.25 293 PRO A N 1
ATOM 2391 C CA . PRO A 1 293 ? 30.733 -3.320 -23.800 1.00 39.25 293 PRO A CA 1
ATOM 2392 C C . PRO A 1 293 ? 29.756 -3.978 -22.812 1.00 39.25 293 PRO A C 1
ATOM 2394 O O . PRO A 1 293 ? 29.024 -3.276 -22.112 1.00 39.25 293 PRO A O 1
ATOM 2397 N N . GLU A 1 294 ? 29.789 -5.314 -22.695 1.00 40.50 294 GLU A N 1
ATOM 2398 C CA . GLU A 1 294 ? 28.864 -6.104 -21.854 1.00 40.50 294 GLU A CA 1
ATOM 2399 C C . GLU A 1 294 ? 28.818 -5.658 -20.381 1.00 40.50 294 GLU A C 1
ATOM 2401 O O . GLU A 1 294 ? 27.764 -5.700 -19.747 1.00 40.50 294 GLU A O 1
ATOM 2406 N N . GLU A 1 295 ? 29.929 -5.150 -19.853 1.00 39.00 295 GLU A N 1
ATOM 2407 C CA . GLU A 1 295 ? 30.057 -4.679 -18.469 1.00 39.00 295 GLU A CA 1
ATOM 2408 C C . GLU A 1 295 ? 29.221 -3.417 -18.173 1.00 39.00 295 GLU A C 1
ATOM 2410 O O . GLU A 1 295 ? 28.821 -3.185 -17.032 1.00 39.00 295 GLU A O 1
ATOM 2415 N N . ASN A 1 296 ? 28.871 -2.637 -19.204 1.00 34.28 296 ASN A N 1
ATOM 2416 C CA . ASN A 1 296 ? 28.036 -1.437 -19.088 1.00 34.28 296 ASN A CA 1
ATOM 2417 C C . ASN A 1 296 ? 26.534 -1.716 -19.306 1.00 34.28 296 ASN A C 1
ATOM 2419 O O . ASN A 1 296 ? 25.704 -0.830 -19.087 1.00 34.28 296 ASN A O 1
ATOM 2423 N N . LEU A 1 297 ? 26.156 -2.941 -19.696 1.00 38.44 297 LEU A N 1
ATOM 2424 C CA . LEU A 1 297 ? 24.757 -3.332 -19.927 1.00 38.44 297 LEU A CA 1
ATOM 2425 C C . LEU A 1 297 ? 23.954 -3.456 -18.627 1.00 38.44 297 LEU A C 1
ATOM 2427 O O . LEU A 1 297 ? 22.759 -3.160 -18.603 1.00 38.44 297 LEU A O 1
ATOM 2431 N N . THR A 1 298 ? 24.606 -3.843 -17.530 1.00 38.47 298 THR A N 1
ATOM 2432 C CA . THR A 1 298 ? 23.994 -3.956 -16.193 1.00 38.47 298 THR A CA 1
ATOM 2433 C C . THR A 1 298 ? 23.567 -2.603 -15.618 1.00 38.47 298 THR A C 1
ATOM 2435 O O . THR A 1 298 ? 22.640 -2.548 -14.814 1.00 38.47 298 THR A O 1
ATOM 2438 N N . HIS A 1 299 ? 24.175 -1.505 -16.076 1.00 37.84 299 HIS A N 1
ATOM 2439 C CA . HIS A 1 299 ? 23.904 -0.144 -15.605 1.00 37.84 299 HIS A CA 1
ATOM 2440 C C . HIS A 1 299 ? 22.936 0.647 -16.505 1.00 37.84 299 HIS A C 1
ATOM 2442 O O . HIS A 1 299 ? 22.537 1.756 -16.151 1.00 37.84 299 HIS A O 1
ATOM 2448 N N . TYR A 1 300 ? 22.497 0.088 -17.640 1.00 33.19 300 TYR A N 1
ATOM 2449 C CA . TYR A 1 300 ? 21.729 0.821 -18.660 1.00 33.19 300 TYR A CA 1
ATOM 2450 C C . TYR A 1 300 ? 20.239 1.053 -18.322 1.00 33.19 300 TYR A C 1
ATOM 2452 O O . TYR A 1 300 ? 19.488 1.575 -19.145 1.00 33.19 300 TYR A O 1
ATOM 2460 N N . HIS A 1 301 ? 19.770 0.669 -17.128 1.00 42.81 301 HIS A N 1
ATOM 2461 C CA . HIS A 1 301 ? 18.328 0.584 -16.847 1.00 42.81 301 HIS A CA 1
ATOM 2462 C C . HIS A 1 301 ? 17.821 1.233 -15.562 1.00 42.81 301 HIS A C 1
ATOM 2464 O O . HIS A 1 301 ? 16.640 1.095 -15.247 1.00 42.81 301 HIS A O 1
ATOM 2470 N N . LEU A 1 302 ? 18.627 2.027 -14.864 1.00 48.09 302 LEU A N 1
ATOM 2471 C CA . LEU A 1 302 ? 18.063 2.903 -13.844 1.00 48.09 302 LEU A CA 1
ATOM 2472 C C . LEU A 1 302 ? 17.535 4.172 -14.516 1.00 48.09 302 LEU A C 1
ATOM 2474 O O . LEU A 1 302 ? 18.310 5.050 -14.889 1.00 48.09 302 LEU A O 1
ATOM 2478 N N . LYS A 1 303 ? 16.205 4.289 -14.665 1.00 49.94 303 LYS A N 1
ATOM 2479 C CA . LYS A 1 303 ? 15.567 5.593 -14.905 1.00 49.94 303 LYS A CA 1
ATOM 2480 C C . LYS A 1 303 ? 15.853 6.459 -13.674 1.00 49.94 303 LYS A C 1
ATOM 2482 O O . LYS A 1 303 ? 15.115 6.421 -12.695 1.00 49.94 303 LYS A O 1
ATOM 2487 N N . THR A 1 304 ? 16.957 7.198 -13.705 1.00 53.06 304 THR A N 1
ATOM 2488 C CA . THR A 1 304 ? 17.350 8.108 -12.634 1.00 53.06 304 THR A CA 1
ATOM 2489 C C . THR A 1 304 ? 16.582 9.410 -12.800 1.00 53.06 304 THR A C 1
ATOM 2491 O O . THR A 1 304 ? 16.683 10.108 -13.809 1.00 53.06 304 THR A O 1
ATOM 2494 N N . TYR A 1 305 ? 15.754 9.740 -11.811 1.00 71.31 305 TYR A N 1
ATOM 2495 C CA . TYR A 1 305 ? 15.042 11.014 -11.792 1.00 71.31 305 TYR A CA 1
ATOM 2496 C C . TYR A 1 305 ? 15.723 11.959 -10.816 1.00 71.31 305 TYR A C 1
ATOM 2498 O O . TYR A 1 305 ? 15.989 11.591 -9.674 1.00 71.31 305 TYR A O 1
ATOM 2506 N N . ASN A 1 306 ? 15.955 13.202 -11.232 1.00 81.88 306 ASN A N 1
ATOM 2507 C CA . ASN A 1 306 ? 16.464 14.222 -10.326 1.00 81.88 306 ASN A CA 1
ATOM 2508 C C . ASN A 1 306 ? 15.329 14.740 -9.429 1.00 81.88 306 ASN A C 1
ATOM 2510 O O . ASN A 1 306 ? 14.402 15.411 -9.886 1.00 81.88 306 ASN A O 1
ATOM 2514 N N . PHE A 1 307 ? 15.399 14.403 -8.145 1.00 87.00 307 PHE A N 1
ATOM 2515 C CA . PHE A 1 307 ? 14.432 14.752 -7.108 1.00 87.00 307 PHE A CA 1
ATOM 2516 C C . PHE A 1 307 ? 14.957 15.816 -6.137 1.00 87.00 307 PHE A C 1
ATOM 2518 O O . PHE A 1 307 ? 14.279 16.119 -5.157 1.00 87.00 307 PHE A O 1
ATOM 2525 N N . LYS A 1 308 ? 16.099 16.457 -6.418 1.00 86.88 308 LYS A N 1
ATOM 2526 C CA . LYS A 1 308 ? 16.702 17.471 -5.536 1.00 86.88 308 LYS A CA 1
ATOM 2527 C C . LYS A 1 308 ? 15.719 18.587 -5.156 1.00 86.88 308 LYS A C 1
ATOM 2529 O O . LYS A 1 308 ? 15.496 18.835 -3.977 1.00 86.88 308 LYS A O 1
ATOM 2534 N N . GLN A 1 309 ? 15.049 19.181 -6.147 1.00 85.94 309 GLN A N 1
ATOM 2535 C CA . GLN A 1 309 ? 14.042 20.228 -5.909 1.00 85.94 309 GLN A CA 1
ATOM 2536 C C . GLN A 1 309 ? 12.814 19.709 -5.146 1.00 85.94 309 GLN A C 1
ATOM 2538 O O . GLN A 1 309 ? 12.184 20.446 -4.392 1.00 85.94 309 GLN A O 1
ATOM 2543 N N . LYS A 1 310 ? 12.448 18.434 -5.336 1.00 86.88 310 LYS A N 1
ATOM 2544 C CA . LYS A 1 310 ? 11.337 17.824 -4.598 1.00 86.88 310 LYS A CA 1
ATOM 2545 C C . LYS A 1 310 ? 11.700 17.605 -3.135 1.00 86.88 310 LYS A C 1
ATOM 2547 O O . LYS A 1 310 ? 10.867 17.904 -2.289 1.00 86.88 310 LYS A O 1
ATOM 2552 N N . LEU A 1 311 ? 12.916 17.149 -2.831 1.00 88.12 311 LEU A N 1
ATOM 2553 C CA . LEU A 1 311 ? 13.380 17.049 -1.447 1.00 88.12 311 LEU A CA 1
ATOM 2554 C C . LEU A 1 311 ? 13.254 18.410 -0.753 1.00 88.12 311 LEU A C 1
ATOM 2556 O O . LEU A 1 311 ? 12.579 18.509 0.266 1.00 88.12 311 LEU A O 1
ATOM 2560 N N . GLU A 1 312 ? 13.804 19.465 -1.360 1.00 88.44 312 GLU A N 1
ATOM 2561 C CA . GLU A 1 312 ? 13.776 20.833 -0.816 1.00 88.44 312 GLU A CA 1
ATOM 2562 C C . GLU A 1 312 ? 12.356 21.396 -0.642 1.00 88.44 312 GLU A C 1
ATOM 2564 O O . GLU A 1 312 ? 12.123 22.231 0.228 1.00 88.44 312 GLU A O 1
ATOM 2569 N N . LYS A 1 313 ? 11.394 20.926 -1.443 1.00 89.75 313 LYS A N 1
ATOM 2570 C CA . LYS A 1 313 ? 9.982 21.302 -1.326 1.00 89.75 313 LYS A CA 1
ATOM 2571 C C . LYS A 1 313 ? 9.256 20.580 -0.186 1.00 89.75 313 LYS A C 1
ATOM 2573 O O . LYS A 1 313 ? 8.403 21.188 0.455 1.00 89.75 313 LYS A O 1
ATOM 2578 N N . PHE A 1 314 ? 9.500 19.281 -0.005 1.00 89.50 314 PHE A N 1
ATOM 2579 C CA . PHE A 1 314 ? 8.719 18.438 0.913 1.00 89.50 314 PHE A CA 1
ATOM 2580 C C . PHE A 1 314 ? 9.313 18.346 2.317 1.00 89.50 314 PHE A C 1
ATOM 2582 O O . PHE A 1 314 ? 8.568 18.093 3.263 1.00 89.50 314 PHE A O 1
ATOM 2589 N N . PHE A 1 315 ? 10.617 18.577 2.465 1.00 90.44 315 PHE A N 1
ATOM 2590 C CA . PHE A 1 315 ? 11.278 18.544 3.761 1.00 90.44 315 PHE A CA 1
ATOM 2591 C C . PHE A 1 315 ? 11.619 19.947 4.272 1.00 90.44 315 PHE A C 1
ATOM 2593 O O . PHE A 1 315 ? 12.088 20.793 3.509 1.00 90.44 315 PHE A O 1
ATOM 2600 N N . PRO A 1 316 ? 11.457 20.191 5.584 1.00 90.81 316 PRO A N 1
ATOM 2601 C CA . PRO A 1 316 ? 12.015 21.354 6.252 1.00 90.81 316 PRO A CA 1
ATOM 2602 C C . PRO A 1 316 ? 13.508 21.523 5.963 1.00 90.81 316 PRO A C 1
ATOM 2604 O O . PRO A 1 316 ? 14.259 20.547 5.908 1.00 90.81 316 PRO A O 1
ATOM 2607 N N . LYS A 1 317 ? 13.956 22.779 5.871 1.00 90.69 317 LYS A N 1
ATOM 2608 C CA . LYS A 1 317 ? 15.353 23.130 5.575 1.00 90.69 317 LYS A CA 1
ATOM 2609 C C . LYS A 1 317 ? 16.355 22.435 6.508 1.00 90.69 317 LYS A C 1
ATOM 2611 O O . LYS A 1 317 ? 17.381 21.956 6.037 1.00 90.69 317 LYS A O 1
ATOM 2616 N N . ILE A 1 318 ? 16.004 22.295 7.789 1.00 90.88 318 ILE A N 1
ATOM 2617 C CA . ILE A 1 318 ? 16.820 21.580 8.776 1.00 90.88 318 ILE A CA 1
ATOM 2618 C C . ILE A 1 318 ? 17.088 20.125 8.362 1.00 90.88 318 ILE A C 1
ATOM 2620 O O . ILE A 1 318 ? 18.231 19.691 8.399 1.00 90.88 318 ILE A O 1
ATOM 2624 N N . LEU A 1 319 ? 16.082 19.384 7.881 1.00 91.75 319 LEU A N 1
ATOM 2625 C CA . LEU A 1 319 ? 16.265 17.997 7.437 1.00 91.75 319 LEU A CA 1
ATOM 2626 C C . LEU A 1 319 ? 17.114 17.911 6.169 1.00 91.75 319 LEU A C 1
ATOM 2628 O O . LEU A 1 319 ? 17.952 17.023 6.059 1.00 91.75 319 LEU A O 1
ATOM 2632 N N . ILE A 1 320 ? 16.961 18.861 5.244 1.00 93.50 320 ILE A N 1
ATOM 2633 C CA . ILE A 1 320 ? 17.796 18.929 4.037 1.00 93.50 320 ILE A CA 1
ATOM 2634 C C . ILE A 1 320 ? 19.273 19.109 4.383 1.00 93.50 320 ILE A C 1
ATOM 2636 O O . ILE A 1 320 ? 20.124 18.457 3.776 1.00 93.50 320 ILE A O 1
ATOM 2640 N N . GLU A 1 321 ? 19.583 19.967 5.353 1.00 93.06 321 GLU A N 1
ATOM 2641 C CA . GLU A 1 321 ? 20.946 20.150 5.855 1.00 93.06 321 GLU A CA 1
ATOM 2642 C C . GLU A 1 321 ? 21.473 18.849 6.476 1.00 93.06 321 GLU A C 1
ATOM 2644 O O . GLU A 1 321 ? 22.553 18.392 6.101 1.00 93.06 321 GLU A O 1
ATOM 2649 N N . LYS A 1 322 ? 20.670 18.168 7.308 1.00 93.69 322 LYS A N 1
ATOM 2650 C CA . LYS A 1 322 ? 21.058 16.871 7.886 1.00 93.69 322 LYS A CA 1
ATOM 2651 C C . LYS A 1 322 ? 21.278 15.786 6.831 1.00 93.69 322 LYS A C 1
ATOM 2653 O O . LYS A 1 322 ? 22.256 15.053 6.936 1.00 93.69 322 LYS A O 1
ATOM 2658 N N . PHE A 1 323 ? 20.457 15.705 5.782 1.00 95.06 323 PHE A N 1
ATOM 2659 C CA . PHE A 1 323 ? 20.668 14.742 4.693 1.00 95.06 323 PHE A CA 1
ATOM 2660 C C . PHE A 1 323 ? 21.992 14.967 3.966 1.00 95.06 323 PHE A C 1
ATOM 2662 O O . PHE A 1 323 ? 22.658 13.997 3.617 1.00 95.06 323 PHE A O 1
ATOM 2669 N N . LYS A 1 324 ? 22.394 16.228 3.764 1.00 95.06 324 LYS A N 1
ATOM 2670 C CA . LYS A 1 324 ? 23.689 16.560 3.154 1.00 95.06 324 LYS A CA 1
ATOM 2671 C C . LYS A 1 324 ? 24.854 16.172 4.066 1.00 95.06 324 LYS A C 1
ATOM 2673 O O . LYS A 1 324 ? 25.767 15.499 3.604 1.00 95.06 324 LYS A O 1
ATOM 2678 N N . GLU A 1 325 ? 24.782 16.501 5.359 1.00 94.88 325 GLU A N 1
ATOM 2679 C CA . GLU A 1 325 ? 25.796 16.094 6.346 1.00 94.88 325 GLU A CA 1
ATOM 2680 C C . GLU A 1 325 ? 25.969 14.560 6.391 1.00 94.88 325 GLU A C 1
ATOM 2682 O O . GLU A 1 325 ? 27.090 14.050 6.379 1.00 94.88 325 GLU A O 1
ATOM 2687 N N . ILE A 1 326 ? 24.855 13.815 6.425 1.00 95.75 326 ILE A N 1
ATOM 2688 C CA . ILE A 1 326 ? 24.851 12.342 6.416 1.00 95.75 326 ILE A CA 1
ATOM 2689 C C . ILE A 1 326 ? 25.442 11.816 5.105 1.00 95.75 326 ILE A C 1
ATOM 2691 O O . ILE A 1 326 ? 26.228 10.867 5.120 1.00 95.75 326 ILE A O 1
ATOM 2695 N N . GLY A 1 327 ? 25.083 12.428 3.976 1.00 95.00 327 GLY A N 1
ATOM 2696 C CA . GLY A 1 327 ? 25.590 12.087 2.651 1.00 95.00 327 GLY A CA 1
ATOM 2697 C C . GLY A 1 327 ? 27.104 12.213 2.528 1.00 95.00 327 GLY A C 1
ATOM 2698 O O . GLY A 1 327 ? 27.761 11.302 2.022 1.00 95.00 327 GLY A O 1
ATOM 2699 N N . GLU A 1 328 ? 27.661 13.308 3.044 1.00 95.88 328 GLU A N 1
ATOM 2700 C CA . GLU A 1 328 ? 29.104 13.562 3.046 1.00 95.88 328 GLU A CA 1
ATOM 2701 C C . GLU A 1 328 ? 29.848 12.561 3.926 1.00 95.88 328 GLU A C 1
ATOM 2703 O O . GLU A 1 328 ? 30.888 12.032 3.530 1.00 95.88 328 GLU A O 1
ATOM 2708 N N . LEU A 1 329 ? 29.307 12.268 5.111 1.00 95.69 329 LEU A N 1
ATOM 2709 C CA . LEU A 1 329 ? 29.892 11.281 6.010 1.00 95.69 329 LEU A CA 1
ATOM 2710 C C . LEU A 1 329 ? 29.829 9.868 5.418 1.00 95.69 329 LEU A C 1
ATOM 2712 O O . LEU A 1 329 ? 30.812 9.134 5.483 1.00 95.69 329 LEU A O 1
ATOM 2716 N N . SER A 1 330 ? 28.710 9.512 4.783 1.00 93.31 330 SER A N 1
ATOM 2717 C CA . SER A 1 330 ? 28.552 8.225 4.097 1.00 93.31 330 SER A CA 1
ATOM 2718 C C . SER A 1 330 ? 29.619 8.056 3.018 1.00 93.31 330 SER A C 1
ATOM 2720 O O . SER A 1 330 ? 30.296 7.033 2.988 1.00 93.31 330 SER A O 1
ATOM 2722 N N . GLN A 1 331 ? 29.853 9.091 2.204 1.00 89.00 331 GLN A N 1
ATOM 2723 C CA . GLN A 1 331 ? 30.886 9.060 1.169 1.00 89.00 331 GLN A CA 1
ATOM 2724 C C . GLN A 1 331 ? 32.299 8.904 1.752 1.00 89.00 331 GLN A C 1
ATOM 2726 O O . GLN A 1 331 ? 33.088 8.125 1.222 1.00 89.00 331 GLN A O 1
ATOM 2731 N N . LYS A 1 332 ? 32.617 9.593 2.859 1.00 92.06 332 LYS A N 1
ATOM 2732 C CA . LYS A 1 332 ? 33.915 9.458 3.550 1.00 92.06 332 LYS A CA 1
ATOM 2733 C C . LYS A 1 332 ? 34.161 8.043 4.077 1.00 92.06 332 LYS A C 1
ATOM 2735 O O . LYS A 1 332 ? 35.300 7.592 4.080 1.00 92.06 332 LYS A O 1
ATOM 2740 N N . LEU A 1 333 ? 33.105 7.353 4.507 1.00 89.31 333 LEU A N 1
ATOM 2741 C CA . LEU A 1 333 ? 33.163 5.976 5.004 1.00 89.31 333 LEU A CA 1
ATOM 2742 C C . LEU A 1 333 ? 33.089 4.918 3.886 1.00 89.31 333 LEU A C 1
ATOM 2744 O O . LEU A 1 333 ? 33.144 3.727 4.179 1.00 89.31 333 LEU A O 1
ATOM 2748 N N . GLY A 1 334 ? 32.963 5.325 2.617 1.00 82.81 334 GLY A N 1
ATOM 2749 C CA . GLY A 1 334 ? 32.790 4.403 1.489 1.00 82.81 334 GLY A CA 1
ATOM 2750 C C . GLY A 1 334 ? 31.404 3.749 1.429 1.00 82.81 334 GLY A C 1
ATOM 2751 O O . GLY A 1 334 ? 31.249 2.702 0.806 1.00 82.81 334 GLY A O 1
ATOM 2752 N N . TYR A 1 335 ? 30.402 4.341 2.082 1.00 90.56 335 TYR A N 1
ATOM 2753 C CA . TYR A 1 335 ? 29.023 3.851 2.124 1.00 90.56 335 TYR A CA 1
ATOM 2754 C C . TYR A 1 335 ? 28.117 4.619 1.164 1.00 90.56 335 TYR A C 1
ATOM 2756 O O . TYR A 1 335 ? 28.395 5.758 0.773 1.00 90.56 335 TYR A O 1
ATOM 2764 N N . ARG A 1 336 ? 26.966 4.019 0.849 1.00 88.00 336 ARG A N 1
ATOM 2765 C CA . ARG A 1 336 ? 25.864 4.716 0.177 1.00 88.00 336 ARG A CA 1
ATOM 2766 C C . ARG A 1 336 ? 24.644 4.793 1.079 1.00 88.00 336 ARG A C 1
ATOM 2768 O O . ARG A 1 336 ? 24.294 3.809 1.723 1.00 88.00 336 ARG A O 1
ATOM 2775 N N . SER A 1 337 ? 23.999 5.955 1.104 1.00 94.50 337 SER A N 1
ATOM 2776 C CA . SER A 1 337 ? 22.839 6.215 1.954 1.00 94.50 337 SER A CA 1
ATOM 2777 C C . SER A 1 337 ? 21.648 6.672 1.126 1.00 94.50 337 SER A C 1
ATOM 2779 O O . SER A 1 337 ? 21.787 7.484 0.206 1.00 94.50 337 SER A O 1
ATOM 2781 N N . PHE A 1 338 ? 20.465 6.172 1.474 1.00 94.44 338 PHE A N 1
ATOM 2782 C CA . PHE A 1 338 ? 19.236 6.377 0.716 1.00 94.44 338 PHE A CA 1
ATOM 2783 C C . PHE A 1 338 ? 18.062 6.655 1.642 1.00 94.44 338 PHE A C 1
ATOM 2785 O O . PHE A 1 338 ? 17.858 5.924 2.605 1.00 94.44 338 PHE A O 1
ATOM 2792 N N . ILE A 1 339 ? 17.243 7.647 1.306 1.00 95.25 339 ILE A N 1
ATOM 2793 C CA . ILE A 1 339 ? 15.902 7.785 1.879 1.00 95.25 339 ILE A CA 1
ATOM 2794 C C . ILE A 1 339 ? 15.002 6.773 1.177 1.00 95.25 339 ILE A C 1
ATOM 2796 O O . ILE A 1 339 ? 14.981 6.723 -0.053 1.00 95.25 339 ILE A O 1
ATOM 2800 N N . ILE A 1 340 ? 14.253 5.980 1.932 1.00 91.62 340 ILE A N 1
ATOM 2801 C CA . ILE A 1 340 ? 13.423 4.889 1.405 1.00 91.62 340 ILE A CA 1
ATOM 2802 C C . ILE A 1 340 ? 12.021 4.887 2.021 1.00 91.62 340 ILE A C 1
ATOM 2804 O O . ILE A 1 340 ? 11.697 5.687 2.890 1.00 91.62 340 ILE A O 1
ATOM 2808 N N . GLY A 1 341 ? 11.166 3.967 1.569 1.00 80.44 341 GLY A N 1
ATOM 2809 C CA . GLY A 1 341 ? 9.909 3.657 2.246 1.00 80.44 341 GLY A CA 1
ATOM 2810 C C . GLY A 1 341 ? 8.755 4.601 1.908 1.00 80.44 341 GLY A C 1
ATOM 2811 O O . GLY A 1 341 ? 8.631 5.108 0.789 1.00 80.44 341 GLY A O 1
ATOM 2812 N N . GLY A 1 342 ? 7.848 4.776 2.874 1.00 84.31 342 GLY A N 1
ATOM 2813 C CA . GLY A 1 342 ? 6.581 5.484 2.673 1.00 84.31 342 GLY A CA 1
ATOM 2814 C C . GLY A 1 342 ? 6.765 6.946 2.274 1.00 84.31 342 GLY A C 1
ATOM 2815 O O . GLY A 1 342 ? 5.998 7.451 1.456 1.00 84.31 342 GLY A O 1
ATOM 2816 N N . VAL A 1 343 ? 7.815 7.597 2.775 1.00 90.19 343 VAL A N 1
ATOM 2817 C CA . VAL A 1 343 ? 8.091 9.006 2.491 1.00 90.19 343 VAL A CA 1
ATOM 2818 C C . VAL A 1 343 ? 8.422 9.260 1.022 1.00 90.19 343 VAL A C 1
ATOM 2820 O O . VAL A 1 343 ? 7.927 10.225 0.443 1.00 90.19 343 VAL A O 1
ATOM 2823 N N . VAL A 1 344 ? 9.161 8.362 0.361 1.00 92.25 344 VAL A N 1
ATOM 2824 C CA . VAL A 1 344 ? 9.504 8.521 -1.063 1.00 92.25 344 VAL A CA 1
ATOM 2825 C C . VAL A 1 344 ? 8.259 8.388 -1.939 1.00 92.25 344 VAL A C 1
ATOM 2827 O O . VAL A 1 344 ? 8.027 9.206 -2.834 1.00 92.25 344 VAL A O 1
ATOM 2830 N N . ARG A 1 345 ? 7.406 7.401 -1.645 1.00 92.31 345 ARG A N 1
ATOM 2831 C CA . ARG A 1 345 ? 6.094 7.245 -2.288 1.00 92.31 345 ARG A CA 1
ATOM 2832 C C . ARG A 1 345 ? 5.230 8.490 -2.090 1.00 92.31 345 ARG A C 1
ATOM 2834 O O . ARG A 1 345 ? 4.624 8.980 -3.044 1.00 92.31 345 ARG A O 1
ATOM 2841 N N . ASP A 1 346 ? 5.177 9.007 -0.868 1.00 90.00 346 ASP A N 1
ATOM 2842 C CA . ASP A 1 346 ? 4.322 10.137 -0.513 1.00 90.00 346 ASP A CA 1
ATOM 2843 C C . ASP A 1 346 ? 4.797 11.438 -1.189 1.00 90.00 346 ASP A C 1
ATOM 2845 O O . ASP A 1 346 ? 3.964 12.177 -1.715 1.00 90.00 346 ASP A O 1
ATOM 2849 N N . ILE A 1 347 ? 6.111 11.649 -1.348 1.00 90.38 347 ILE A N 1
ATOM 2850 C CA . ILE A 1 347 ? 6.684 12.732 -2.174 1.00 90.38 347 ILE A CA 1
ATOM 2851 C C . ILE A 1 347 ? 6.211 12.640 -3.633 1.00 90.38 347 ILE A C 1
ATOM 2853 O O . ILE A 1 347 ? 5.893 13.654 -4.261 1.00 90.38 347 ILE A O 1
ATOM 2857 N N . ILE A 1 348 ? 6.142 11.436 -4.208 1.00 88.81 348 ILE A N 1
ATOM 2858 C CA . ILE A 1 348 ? 5.642 11.240 -5.580 1.00 88.81 348 ILE A CA 1
ATOM 2859 C C . ILE A 1 348 ? 4.137 11.517 -5.661 1.00 88.81 348 ILE A C 1
ATOM 2861 O O . ILE A 1 348 ? 3.683 12.118 -6.637 1.00 88.81 348 ILE A O 1
ATOM 2865 N N . LEU A 1 349 ? 3.383 11.142 -4.627 1.00 88.06 349 LEU A N 1
ATOM 2866 C CA . LEU A 1 349 ? 1.951 11.420 -4.481 1.00 88.06 349 LEU A CA 1
ATOM 2867 C C . LEU A 1 349 ? 1.636 12.873 -4.075 1.00 88.06 349 LEU A C 1
ATOM 2869 O O . LEU A 1 349 ? 0.463 13.219 -3.945 1.00 88.06 349 LEU A O 1
ATOM 2873 N N . ASN A 1 350 ? 2.656 13.719 -3.900 1.00 87.62 350 ASN A N 1
ATOM 2874 C CA . ASN A 1 350 ? 2.566 15.084 -3.381 1.00 87.62 350 ASN A CA 1
ATOM 2875 C C . ASN A 1 350 ? 1.879 15.191 -2.007 1.00 87.62 350 ASN A C 1
ATOM 2877 O O . ASN A 1 350 ? 1.068 16.089 -1.779 1.00 87.62 350 ASN A O 1
ATOM 2881 N N . ARG A 1 351 ? 2.203 14.281 -1.089 1.00 85.44 351 ARG A N 1
ATOM 2882 C CA . ARG A 1 351 ? 1.704 14.267 0.290 1.00 85.44 351 ARG A CA 1
ATOM 2883 C C . ARG A 1 351 ? 2.843 14.559 1.270 1.00 85.44 351 ARG A C 1
ATOM 2885 O O . ARG A 1 351 ? 3.947 14.060 1.059 1.00 85.44 351 ARG A O 1
ATOM 2892 N N . PRO A 1 352 ? 2.602 15.348 2.330 1.00 81.38 352 PRO A N 1
ATOM 2893 C CA . PRO A 1 352 ? 3.602 15.562 3.364 1.00 81.38 352 PRO A CA 1
ATOM 2894 C C . PRO A 1 352 ? 3.790 14.280 4.179 1.00 81.38 352 PRO A C 1
ATOM 2896 O O . PRO A 1 352 ? 2.818 13.669 4.622 1.00 81.38 352 PRO A O 1
ATOM 2899 N N . ASN A 1 353 ? 5.043 13.887 4.380 1.00 86.12 353 ASN A N 1
ATOM 2900 C CA . ASN A 1 353 ? 5.430 12.811 5.279 1.00 86.12 353 ASN A CA 1
ATOM 2901 C C . ASN A 1 353 ? 6.836 13.128 5.812 1.00 86.12 353 ASN A C 1
ATOM 2903 O O . ASN A 1 353 ? 7.737 13.415 5.028 1.00 86.12 353 ASN A O 1
ATOM 2907 N N . LEU A 1 354 ? 6.990 13.146 7.136 1.00 85.62 354 LEU A N 1
ATOM 2908 C CA . LEU A 1 354 ? 8.252 13.449 7.822 1.00 85.62 354 LEU A CA 1
ATOM 2909 C C . LEU A 1 354 ? 8.839 12.222 8.531 1.00 85.62 354 LEU A C 1
ATOM 2911 O O . LEU A 1 354 ? 9.784 12.364 9.300 1.00 85.62 354 LEU A O 1
ATOM 2915 N N . ASP A 1 355 ? 8.272 11.043 8.284 1.00 87.38 355 ASP A N 1
ATOM 2916 C CA . ASP A 1 355 ? 8.789 9.765 8.756 1.00 87.38 355 ASP A CA 1
ATOM 2917 C C . ASP A 1 355 ? 9.950 9.341 7.849 1.00 87.38 355 ASP A C 1
ATOM 2919 O O . ASP A 1 355 ? 9.744 8.945 6.697 1.00 87.38 355 ASP A O 1
ATOM 2923 N N . VAL A 1 356 ? 11.182 9.563 8.311 1.00 90.12 356 VAL A N 1
ATOM 2924 C CA . VAL A 1 356 ? 12.384 9.411 7.486 1.00 90.12 356 VAL A CA 1
ATOM 2925 C C . VAL A 1 356 ? 13.114 8.124 7.839 1.00 90.12 356 VAL A C 1
ATOM 2927 O O . VAL A 1 356 ? 13.840 8.059 8.832 1.00 90.12 356 VAL A O 1
ATOM 2930 N N . ASP A 1 357 ? 12.996 7.158 6.933 1.00 93.44 357 ASP A N 1
ATOM 2931 C CA . ASP A 1 357 ? 13.792 5.937 6.917 1.00 93.44 357 ASP A CA 1
ATOM 2932 C C . ASP A 1 357 ? 15.021 6.106 6.013 1.00 93.44 357 ASP A C 1
ATOM 2934 O O . ASP A 1 357 ? 14.898 6.396 4.816 1.00 93.44 357 ASP A O 1
ATOM 2938 N N . ILE A 1 358 ? 16.207 5.871 6.568 1.00 95.62 358 ILE A N 1
ATOM 2939 C CA . ILE A 1 358 ? 17.490 5.883 5.868 1.00 95.62 358 ILE A CA 1
ATOM 2940 C C . ILE A 1 358 ? 18.045 4.459 5.813 1.00 95.62 358 ILE A C 1
ATOM 2942 O O . ILE A 1 358 ? 18.318 3.828 6.835 1.00 95.62 358 ILE A O 1
ATOM 2946 N N . ILE A 1 359 ? 18.260 3.956 4.601 1.00 94.62 359 ILE A N 1
ATOM 2947 C CA . ILE A 1 359 ? 19.031 2.736 4.368 1.00 94.62 359 ILE A CA 1
ATOM 2948 C C . ILE A 1 359 ? 20.478 3.084 4.069 1.00 94.62 359 ILE A C 1
ATOM 2950 O O . ILE A 1 359 ? 20.752 3.979 3.271 1.00 94.62 359 ILE A O 1
ATOM 2954 N N . VAL A 1 360 ? 21.388 2.320 4.666 1.00 93.75 360 VAL A N 1
ATOM 2955 C CA . VAL A 1 360 ? 22.829 2.402 4.441 1.00 93.75 360 VAL A CA 1
ATOM 2956 C C . VAL A 1 360 ? 23.308 1.103 3.797 1.00 93.75 360 VAL A C 1
ATOM 2958 O O . VAL A 1 360 ? 23.285 0.041 4.418 1.00 93.75 360 VAL A O 1
ATOM 2961 N N . GLU A 1 361 ? 23.768 1.180 2.554 1.00 86.12 361 GLU A N 1
ATOM 2962 C CA . GLU A 1 361 ? 24.563 0.134 1.906 1.00 86.12 361 GLU A CA 1
ATOM 2963 C C . GLU A 1 361 ? 25.996 0.250 2.453 1.00 86.12 361 GLU A C 1
ATOM 2965 O O . GLU A 1 361 ? 26.822 1.018 1.955 1.00 86.12 361 GLU A O 1
ATOM 2970 N N . GLY A 1 362 ? 26.229 -0.417 3.589 1.00 87.75 362 GLY A N 1
ATOM 2971 C CA . GLY A 1 362 ? 27.401 -0.223 4.442 1.00 87.75 362 GLY A CA 1
ATOM 2972 C C . GLY A 1 362 ? 27.156 -0.707 5.873 1.00 87.75 362 GLY A C 1
ATOM 2973 O O . GLY A 1 362 ? 26.714 -1.835 6.087 1.00 87.75 362 GLY A O 1
ATOM 2974 N N . ASP A 1 363 ? 27.460 0.130 6.867 1.00 90.38 363 ASP A N 1
ATOM 2975 C CA . ASP A 1 363 ? 27.208 -0.159 8.284 1.00 90.38 363 ASP A CA 1
ATOM 2976 C C . ASP A 1 363 ? 26.499 1.017 8.976 1.00 90.38 363 ASP A C 1
ATOM 2978 O O . ASP A 1 363 ? 27.124 2.023 9.327 1.00 90.38 363 ASP A O 1
ATOM 2982 N N . ALA A 1 364 ? 25.178 0.899 9.158 1.00 93.88 364 ALA A N 1
ATOM 2983 C CA . ALA A 1 364 ? 24.359 1.961 9.741 1.00 93.88 364 ALA A CA 1
ATOM 2984 C C . ALA A 1 364 ? 24.745 2.312 11.194 1.00 93.88 364 ALA A C 1
ATOM 2986 O O . ALA A 1 364 ? 24.889 3.503 11.477 1.00 93.88 364 ALA A O 1
ATOM 2987 N N . PRO A 1 365 ? 24.977 1.352 12.118 1.00 93.50 365 PRO A N 1
ATOM 2988 C CA . PRO A 1 365 ? 25.452 1.668 13.468 1.00 93.50 365 PRO A CA 1
ATOM 2989 C C . PRO A 1 365 ? 26.752 2.478 13.494 1.00 93.50 365 PRO A C 1
ATOM 2991 O O . PRO A 1 365 ? 26.879 3.409 14.290 1.00 93.50 365 PRO A O 1
ATOM 2994 N N . THR A 1 366 ? 27.711 2.149 12.625 1.00 93.62 366 THR A N 1
ATOM 2995 C CA . THR A 1 366 ? 28.972 2.897 12.511 1.00 93.62 366 THR A CA 1
ATOM 2996 C C . THR A 1 366 ? 28.727 4.309 11.984 1.00 93.62 366 THR A C 1
ATOM 2998 O O . THR A 1 366 ? 29.217 5.266 12.581 1.00 93.62 366 THR A O 1
ATOM 3001 N N . LEU A 1 367 ? 27.910 4.459 10.933 1.00 95.12 367 LEU A N 1
ATOM 3002 C CA . LEU A 1 367 ? 27.532 5.773 10.405 1.00 95.12 367 LEU A CA 1
ATOM 3003 C C . LEU A 1 367 ? 26.863 6.644 11.479 1.00 95.12 367 LEU A C 1
ATOM 3005 O O . LEU A 1 367 ? 27.216 7.811 11.614 1.00 95.12 367 LEU A O 1
ATOM 3009 N N . ILE A 1 368 ? 25.940 6.078 12.266 1.00 95.38 368 ILE A N 1
ATOM 3010 C CA . ILE A 1 368 ? 25.258 6.790 13.357 1.00 95.38 368 ILE A CA 1
ATOM 3011 C C . ILE A 1 368 ? 26.266 7.288 14.393 1.00 95.38 368 ILE A C 1
ATOM 3013 O O . ILE A 1 368 ? 26.229 8.466 14.741 1.00 95.38 368 ILE A O 1
ATOM 3017 N N . LYS A 1 369 ? 27.169 6.420 14.872 1.00 94.25 369 LYS A N 1
ATOM 3018 C CA . LYS A 1 369 ? 28.170 6.780 15.892 1.00 94.25 369 LYS A CA 1
ATOM 3019 C C . LYS A 1 369 ? 29.056 7.936 15.440 1.00 94.25 369 LYS A C 1
ATOM 3021 O O . LYS A 1 369 ? 29.261 8.870 16.207 1.00 94.25 369 LYS A O 1
ATOM 3026 N N . GLU A 1 370 ? 29.535 7.894 14.201 1.00 94.44 370 GLU A N 1
ATOM 3027 C CA . GLU A 1 370 ? 30.339 8.982 13.639 1.00 94.44 370 GLU A CA 1
ATOM 3028 C C . GLU A 1 370 ? 29.501 10.248 13.408 1.00 94.44 370 GLU A C 1
ATOM 3030 O O . GLU A 1 370 ? 29.972 11.357 13.647 1.00 94.44 370 GLU A O 1
ATOM 3035 N N . TYR A 1 371 ? 28.233 10.107 13.011 1.00 93.94 371 TYR A N 1
ATOM 3036 C CA . TYR A 1 371 ? 27.346 11.242 12.756 1.00 93.94 371 TYR A CA 1
ATOM 3037 C C . TYR A 1 371 ? 27.019 12.053 14.017 1.00 93.94 371 TYR A C 1
ATOM 3039 O O . TYR A 1 371 ? 26.885 13.278 13.936 1.00 93.94 371 TYR A O 1
ATOM 3047 N N . VAL A 1 372 ? 26.875 11.381 15.164 1.00 94.25 372 VAL A N 1
ATOM 3048 C CA . VAL A 1 372 ? 26.497 12.000 16.448 1.00 94.25 372 VAL A CA 1
ATOM 3049 C C . VAL A 1 372 ? 27.689 12.382 17.326 1.00 94.25 372 VAL A C 1
ATOM 3051 O O . VAL A 1 372 ? 27.491 13.091 18.304 1.00 94.25 372 VAL A O 1
ATOM 3054 N N . LYS A 1 373 ? 28.912 11.947 16.992 1.00 91.00 373 LYS A N 1
ATOM 3055 C CA . LYS A 1 373 ? 30.122 12.080 17.826 1.00 91.00 373 LYS A CA 1
ATOM 3056 C C . LYS A 1 373 ? 30.351 13.485 18.393 1.00 91.00 373 LYS A C 1
ATOM 3058 O O . LYS A 1 373 ? 30.650 13.618 19.575 1.00 91.00 373 LYS A O 1
ATOM 3063 N N . ASP A 1 374 ? 30.149 14.509 17.566 1.00 87.12 374 ASP A N 1
ATOM 3064 C CA . ASP A 1 374 ? 30.354 15.920 17.923 1.00 87.12 374 ASP A CA 1
ATOM 3065 C C . ASP A 1 374 ? 29.026 16.694 18.051 1.00 87.12 374 ASP A C 1
ATOM 3067 O O . ASP A 1 374 ? 28.988 17.921 17.937 1.00 87.12 374 ASP A O 1
ATOM 3071 N N . LYS A 1 375 ? 27.904 15.984 18.241 1.00 88.56 375 LYS A N 1
ATOM 3072 C CA . L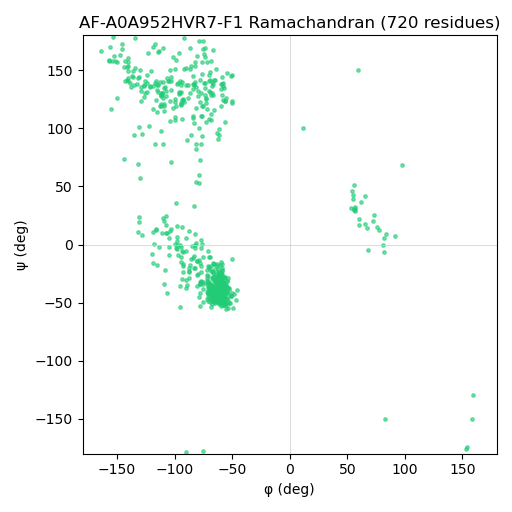YS A 1 375 ? 26.551 16.559 18.282 1.00 88.56 375 LYS A CA 1
ATOM 3073 C C . LYS A 1 375 ? 25.837 16.160 19.565 1.00 88.56 375 LYS A C 1
ATOM 3075 O O . LYS A 1 375 ? 25.889 15.015 19.995 1.00 88.56 375 LYS A O 1
ATOM 3080 N N . ASN A 1 376 ? 25.087 17.091 20.148 1.00 87.31 376 ASN A N 1
ATOM 3081 C CA . ASN A 1 376 ? 24.281 16.824 21.341 1.00 87.31 376 ASN A CA 1
ATOM 3082 C C . ASN A 1 376 ? 22.936 16.154 20.983 1.00 87.31 376 ASN A C 1
ATOM 3084 O O . ASN A 1 376 ? 21.867 16.677 21.298 1.00 87.31 376 ASN A O 1
ATOM 3088 N N . TYR A 1 377 ? 22.983 15.040 20.247 1.00 92.56 377 TYR A N 1
ATOM 3089 C CA . TYR A 1 377 ? 21.805 14.286 19.802 1.00 92.56 377 TYR A CA 1
ATOM 3090 C C . TYR A 1 377 ? 21.611 13.029 20.643 1.00 92.56 377 TYR A C 1
ATOM 3092 O O . TYR A 1 377 ? 22.569 12.369 21.041 1.00 92.56 377 TYR A O 1
ATOM 3100 N N . THR A 1 378 ? 20.351 12.671 20.889 1.00 92.06 378 THR A N 1
ATOM 3101 C CA . THR A 1 378 ? 20.029 11.384 21.517 1.00 92.06 378 THR A CA 1
ATOM 3102 C C . THR A 1 378 ? 19.986 10.318 20.432 1.00 92.06 378 THR A C 1
ATOM 3104 O O . THR A 1 378 ? 19.376 10.534 19.387 1.00 92.06 378 THR A O 1
ATOM 3107 N N . PHE A 1 379 ? 20.610 9.164 20.657 1.00 93.62 379 PHE A N 1
ATOM 3108 C CA . PHE A 1 379 ? 20.597 8.074 19.688 1.00 93.62 379 PHE A CA 1
ATOM 3109 C C . PHE A 1 379 ? 20.481 6.708 20.362 1.00 93.62 379 PHE A C 1
ATOM 3111 O O . PHE A 1 379 ? 20.918 6.512 21.495 1.00 93.62 379 PHE A O 1
ATOM 3118 N N . TYR A 1 380 ? 19.907 5.757 19.631 1.00 94.25 380 TYR A N 1
ATOM 3119 C CA . TYR A 1 380 ? 19.744 4.366 20.041 1.00 94.25 380 TYR A CA 1
ATOM 3120 C C . TYR A 1 380 ? 20.273 3.464 18.930 1.00 94.25 380 TYR A C 1
ATOM 3122 O O . TYR A 1 380 ? 19.986 3.699 17.760 1.00 94.25 380 TYR A O 1
ATOM 3130 N N . ILE A 1 381 ? 21.047 2.438 19.280 1.00 92.75 381 ILE A N 1
ATOM 3131 C CA . ILE A 1 381 ? 21.583 1.464 18.322 1.00 92.75 381 ILE A CA 1
ATOM 3132 C C . ILE A 1 381 ? 21.153 0.071 18.756 1.00 92.75 381 ILE A C 1
ATOM 3134 O O . ILE A 1 381 ? 21.353 -0.318 19.906 1.00 92.75 381 ILE A O 1
ATOM 3138 N N . TYR A 1 382 ? 20.628 -0.692 17.805 1.00 89.81 382 TYR A N 1
ATOM 3139 C CA . TYR A 1 382 ? 20.212 -2.075 17.982 1.00 89.81 382 TYR A CA 1
ATOM 3140 C C . TYR A 1 382 ? 21.064 -2.962 17.068 1.00 89.81 382 TYR A C 1
ATOM 3142 O O . TYR A 1 382 ? 20.699 -3.250 15.927 1.00 89.81 382 TYR A O 1
ATOM 3150 N N . ASN A 1 383 ? 22.236 -3.379 17.563 1.00 82.81 383 ASN A N 1
ATOM 3151 C CA . ASN A 1 383 ? 23.225 -4.118 16.763 1.00 82.81 383 ASN A CA 1
ATOM 3152 C C . ASN A 1 383 ? 22.670 -5.434 16.193 1.00 82.81 383 ASN A C 1
ATOM 3154 O O . ASN A 1 383 ? 22.984 -5.774 15.058 1.00 82.81 383 ASN A O 1
ATOM 3158 N N . GLU A 1 384 ? 21.813 -6.132 16.944 1.00 76.00 384 GLU A N 1
ATOM 3159 C CA . GLU A 1 384 ? 21.181 -7.399 16.535 1.00 76.00 384 GLU A CA 1
ATOM 3160 C C . GLU A 1 384 ? 20.363 -7.270 15.241 1.00 76.00 384 GLU A C 1
ATOM 3162 O O . GLU A 1 384 ? 20.296 -8.207 14.450 1.00 76.00 384 GLU A O 1
ATOM 3167 N N . PHE A 1 385 ? 19.775 -6.095 15.003 1.00 73.94 385 PHE A N 1
ATOM 3168 C CA . PHE A 1 385 ? 18.967 -5.809 13.814 1.00 73.94 385 PHE A CA 1
ATOM 3169 C C . PHE A 1 385 ? 19.689 -4.924 12.799 1.00 73.94 385 PHE A C 1
ATOM 3171 O O . PHE A 1 385 ? 19.136 -4.653 11.730 1.00 73.94 385 PHE A O 1
ATOM 3178 N N . MET A 1 386 ? 20.911 -4.490 13.126 1.00 85.69 386 MET A N 1
ATOM 3179 C CA . MET A 1 386 ? 21.715 -3.555 12.341 1.00 85.69 386 MET A CA 1
ATOM 3180 C C . MET A 1 386 ? 20.962 -2.248 12.052 1.00 85.69 386 MET A C 1
ATOM 3182 O O . MET A 1 386 ? 21.041 -1.698 10.952 1.00 85.69 386 MET A O 1
ATOM 3186 N N . THR A 1 387 ? 20.213 -1.768 13.046 1.00 90.38 387 THR A N 1
ATOM 3187 C CA . THR A 1 387 ? 19.412 -0.542 12.976 1.00 90.38 387 THR A CA 1
ATOM 3188 C C . THR A 1 387 ? 19.795 0.440 14.077 1.00 90.38 387 THR A C 1
ATOM 3190 O O . THR A 1 387 ? 20.455 0.095 15.062 1.00 90.38 387 THR A O 1
ATOM 3193 N N . GLY A 1 388 ? 19.360 1.683 13.929 1.00 93.38 388 GLY A N 1
ATOM 3194 C CA . GLY A 1 388 ? 19.423 2.673 14.990 1.00 93.38 388 GLY A CA 1
ATOM 3195 C C . GLY A 1 388 ? 18.526 3.865 14.701 1.00 93.38 388 GLY A C 1
ATOM 3196 O O . GLY A 1 388 ? 18.056 4.035 13.584 1.00 93.38 388 GLY A O 1
ATOM 3197 N N . GLN A 1 389 ? 18.295 4.685 15.713 1.00 95.31 389 GLN A N 1
ATOM 3198 C CA . GLN A 1 389 ? 17.490 5.895 15.622 1.00 95.31 389 GLN A CA 1
ATOM 3199 C C . GLN A 1 389 ? 18.307 7.069 16.145 1.00 95.31 389 GLN A C 1
ATOM 3201 O O . GLN A 1 389 ? 18.957 6.955 17.186 1.00 95.31 389 GLN A O 1
ATOM 3206 N N . VAL A 1 390 ? 18.247 8.202 15.452 1.00 94.00 390 VAL A N 1
ATOM 3207 C CA . VAL A 1 390 ? 18.811 9.474 15.912 1.00 94.00 390 VAL A CA 1
ATOM 3208 C C . VAL A 1 390 ? 17.674 10.466 16.102 1.00 94.00 390 VAL A C 1
ATOM 3210 O O . VAL A 1 390 ? 16.900 10.725 15.181 1.00 94.00 390 VAL A O 1
ATOM 3213 N N . ILE A 1 391 ? 17.579 11.029 17.302 1.00 92.62 391 ILE A N 1
ATOM 3214 C CA . ILE A 1 391 ? 16.656 12.109 17.638 1.00 92.62 391 ILE A CA 1
ATOM 3215 C C . ILE A 1 391 ? 17.451 13.410 17.592 1.00 92.62 391 ILE A C 1
ATOM 3217 O O . ILE A 1 391 ? 18.318 13.658 18.435 1.00 92.62 391 ILE A O 1
ATOM 3221 N N . ILE A 1 392 ? 17.162 14.220 16.577 1.00 87.75 392 ILE A N 1
ATOM 3222 C CA . ILE A 1 392 ? 17.798 15.521 16.368 1.00 87.75 392 ILE A CA 1
ATOM 3223 C C . ILE A 1 392 ? 16.999 16.631 17.074 1.00 87.75 392 ILE A C 1
ATOM 3225 O O . ILE A 1 392 ? 15.982 16.390 17.732 1.00 87.75 392 ILE A O 1
ATOM 3229 N N . GLU A 1 393 ? 17.462 17.872 16.936 1.00 80.88 393 GLU A N 1
ATOM 3230 C CA . GLU A 1 393 ? 16.780 19.060 17.457 1.00 80.88 393 GLU A CA 1
ATOM 3231 C C . GLU A 1 393 ? 15.293 19.107 17.052 1.00 80.88 393 GLU A C 1
ATOM 3233 O O . GLU A 1 393 ? 14.902 18.682 15.963 1.00 80.88 393 GLU A O 1
ATOM 3238 N N . ASN A 1 394 ? 14.454 19.641 17.946 1.00 77.25 394 ASN A N 1
ATOM 3239 C CA . ASN A 1 394 ? 12.991 19.722 17.806 1.00 77.25 394 ASN A CA 1
ATOM 3240 C C . ASN A 1 394 ? 12.248 18.370 17.828 1.00 77.25 394 ASN A C 1
ATOM 3242 O O . ASN A 1 394 ? 11.070 18.314 17.479 1.00 77.25 394 ASN A O 1
ATOM 3246 N N . GLY A 1 395 ? 12.906 17.287 18.260 1.00 81.25 395 GLY A N 1
ATOM 3247 C CA . GLY A 1 395 ? 12.281 15.971 18.441 1.00 81.25 395 GLY A CA 1
ATOM 3248 C C . GLY A 1 395 ? 12.049 15.196 17.141 1.00 81.25 395 GLY A C 1
ATOM 3249 O O . GLY A 1 395 ? 11.337 14.191 17.155 1.00 81.25 395 GLY A O 1
ATOM 3250 N N . LEU A 1 396 ? 12.639 15.647 16.029 1.00 87.31 396 LEU A N 1
ATOM 3251 C CA . LEU A 1 396 ? 12.608 14.928 14.757 1.00 87.31 396 LEU A CA 1
ATOM 3252 C C . LEU A 1 396 ? 13.422 13.636 14.870 1.00 87.31 396 LEU A C 1
ATOM 3254 O O . LEU A 1 396 ? 14.525 13.630 15.421 1.00 87.31 396 LEU A O 1
ATOM 3258 N N . LYS A 1 397 ? 12.872 12.548 14.335 1.00 91.69 397 LYS A N 1
ATOM 3259 C CA . LYS A 1 397 ? 13.472 11.214 14.387 1.00 91.69 397 LYS A CA 1
ATOM 3260 C C . LYS A 1 397 ? 13.953 10.813 12.999 1.00 91.69 397 LYS A C 1
ATOM 3262 O O . LYS A 1 397 ? 13.239 11.019 12.022 1.00 91.69 397 LYS A O 1
ATOM 3267 N N . LEU A 1 398 ? 15.164 10.274 12.939 1.00 92.94 398 LEU A N 1
ATOM 3268 C CA . LEU A 1 398 ? 15.756 9.672 11.752 1.00 92.94 398 LEU A CA 1
ATOM 3269 C C . LEU A 1 398 ? 16.044 8.208 12.066 1.00 92.94 398 LEU A C 1
ATOM 3271 O O . LEU A 1 398 ? 16.856 7.921 12.951 1.00 92.94 398 LEU A O 1
ATOM 3275 N N . ASP A 1 399 ? 15.385 7.305 11.352 1.00 94.62 399 ASP A N 1
ATOM 3276 C CA . ASP A 1 399 ? 15.571 5.870 11.513 1.00 94.62 399 ASP A CA 1
ATOM 3277 C C . ASP A 1 399 ? 16.570 5.360 10.476 1.00 94.62 399 ASP A C 1
ATOM 3279 O O . ASP A 1 399 ? 16.476 5.656 9.289 1.00 94.62 399 ASP A O 1
ATOM 3283 N N . PHE A 1 400 ? 17.567 4.608 10.928 1.00 95.19 400 PHE A N 1
ATOM 3284 C CA . PHE A 1 400 ? 18.638 4.068 10.102 1.00 95.19 400 PHE A CA 1
ATOM 3285 C C . PHE A 1 400 ? 18.599 2.545 10.117 1.00 95.19 400 PHE A C 1
ATOM 3287 O O . PHE A 1 400 ? 18.446 1.911 11.164 1.00 95.19 400 PHE A O 1
ATOM 3294 N N . SER A 1 401 ? 18.827 1.943 8.956 1.00 93.31 401 SER A N 1
ATOM 3295 C CA . SER A 1 401 ? 18.974 0.497 8.810 1.00 93.31 401 SER A CA 1
ATOM 3296 C C . SER A 1 401 ? 20.075 0.155 7.816 1.00 93.31 401 SER A C 1
ATOM 3298 O O . SER A 1 401 ? 20.241 0.822 6.797 1.00 93.31 401 SER A O 1
ATOM 3300 N N . THR A 1 402 ? 20.853 -0.884 8.105 1.00 90.69 402 THR A N 1
ATOM 3301 C CA . THR A 1 402 ? 21.783 -1.436 7.116 1.00 90.69 402 THR A CA 1
ATOM 3302 C C . THR A 1 402 ? 20.998 -2.217 6.061 1.00 90.69 402 THR A C 1
ATOM 3304 O O . THR A 1 402 ? 20.119 -3.008 6.415 1.00 90.69 402 THR A O 1
ATOM 3307 N N . ALA A 1 403 ? 21.323 -2.015 4.780 1.00 84.69 403 ALA A N 1
ATOM 3308 C CA . ALA A 1 403 ? 20.756 -2.784 3.675 1.00 84.69 403 ALA A CA 1
ATOM 3309 C C . ALA A 1 403 ? 20.978 -4.280 3.915 1.00 84.69 403 ALA A C 1
ATOM 3311 O O . ALA A 1 403 ? 22.109 -4.719 4.168 1.00 84.69 403 ALA A O 1
ATOM 3312 N N . ARG A 1 404 ? 19.890 -5.055 3.876 1.00 77.75 404 ARG A N 1
ATOM 3313 C CA . ARG A 1 404 ? 19.932 -6.458 4.278 1.00 77.75 404 ARG A CA 1
ATOM 3314 C C . ARG A 1 404 ? 19.093 -7.367 3.400 1.00 77.75 404 ARG A C 1
ATOM 3316 O O . ARG A 1 404 ? 18.022 -6.994 2.923 1.00 77.75 404 ARG A O 1
ATOM 3323 N N . LYS A 1 405 ? 19.551 -8.606 3.279 1.00 68.88 405 LYS A N 1
ATOM 3324 C CA . LYS A 1 405 ? 18.786 -9.715 2.719 1.00 68.88 405 LYS A CA 1
ATOM 3325 C C . LYS A 1 405 ? 18.099 -10.451 3.857 1.00 68.88 405 LYS A C 1
ATOM 3327 O O . LYS A 1 405 ? 18.676 -10.608 4.930 1.00 68.88 405 LYS A O 1
ATOM 3332 N N . GLU A 1 406 ? 16.860 -10.863 3.626 1.00 65.12 406 GLU A N 1
ATOM 3333 C CA . GLU A 1 406 ? 16.063 -11.595 4.605 1.00 65.12 406 GLU A CA 1
ATOM 3334 C C . GLU A 1 406 ? 15.849 -13.029 4.137 1.00 65.12 406 GLU A C 1
ATOM 3336 O O . GLU A 1 406 ? 15.411 -13.260 3.010 1.00 65.12 406 GLU A O 1
ATOM 3341 N N . GLU A 1 407 ? 16.134 -13.991 5.011 1.00 57.06 407 GLU A N 1
ATOM 3342 C CA . GLU A 1 407 ? 15.784 -15.388 4.784 1.00 57.06 407 GLU A CA 1
ATOM 3343 C C . GLU A 1 407 ? 14.711 -15.838 5.781 1.00 57.06 407 GLU A C 1
ATOM 3345 O O . GLU A 1 407 ? 14.920 -15.838 6.998 1.00 57.06 407 GLU A O 1
ATOM 3350 N N . TYR A 1 408 ? 13.557 -16.248 5.251 1.00 56.38 408 TYR A N 1
ATOM 3351 C CA . TYR A 1 408 ? 12.454 -16.815 6.021 1.00 56.38 408 TYR A CA 1
ATOM 3352 C C . TYR A 1 408 ? 12.638 -18.334 6.142 1.00 56.38 408 TYR A C 1
ATOM 3354 O O . TYR A 1 408 ? 12.818 -19.041 5.144 1.00 56.38 408 TYR A O 1
ATOM 3362 N N . GLN A 1 409 ? 12.615 -18.851 7.374 1.00 50.00 409 GLN A N 1
ATOM 3363 C CA . GLN A 1 409 ? 12.741 -20.293 7.632 1.00 50.00 409 GLN A CA 1
ATOM 3364 C C . GLN A 1 409 ? 11.432 -21.047 7.371 1.00 50.00 409 GLN A C 1
ATOM 3366 O O . GLN A 1 409 ? 11.456 -22.193 6.932 1.00 50.00 409 GLN A O 1
ATOM 3371 N N . SER A 1 410 ? 10.295 -20.393 7.609 1.00 47.72 410 SER A N 1
ATOM 3372 C CA . SER A 1 410 ? 8.952 -20.915 7.367 1.00 47.72 410 SER A CA 1
ATOM 3373 C C . SER A 1 410 ? 7.973 -19.765 7.071 1.00 47.72 410 SER A C 1
ATOM 3375 O O . SER A 1 410 ? 8.259 -18.618 7.432 1.00 47.72 410 SER A O 1
ATOM 3377 N N . PRO A 1 411 ? 6.834 -20.036 6.400 1.00 45.88 411 PRO A N 1
ATOM 3378 C CA . PRO A 1 411 ? 5.788 -19.040 6.147 1.00 45.88 411 PRO A CA 1
ATOM 3379 C C . PRO A 1 411 ? 5.371 -18.287 7.422 1.00 45.88 411 PRO A C 1
ATOM 3381 O O . PRO A 1 411 ? 4.974 -18.908 8.407 1.00 45.88 411 PRO A O 1
ATOM 3384 N N . GLY A 1 412 ? 5.454 -16.952 7.414 1.00 47.88 412 GLY A N 1
ATOM 3385 C CA . GLY A 1 412 ? 5.030 -16.096 8.529 1.00 47.88 412 GLY A CA 1
ATOM 3386 C C . GLY A 1 412 ? 6.016 -15.938 9.701 1.00 47.88 412 GLY A C 1
ATOM 3387 O O . GLY A 1 412 ? 5.697 -15.199 10.636 1.00 47.88 412 GLY A O 1
ATOM 3388 N N . ALA A 1 413 ? 7.192 -16.580 9.674 1.00 57.62 413 ALA A N 1
ATOM 3389 C CA . ALA A 1 413 ? 8.234 -16.427 10.700 1.00 57.62 413 ALA A CA 1
ATOM 3390 C C . ALA A 1 413 ? 8.998 -15.089 10.598 1.00 57.62 413 ALA A C 1
ATOM 3392 O O . ALA A 1 413 ? 8.969 -14.417 9.568 1.00 57.62 413 ALA A O 1
ATOM 3393 N N . TYR A 1 414 ? 9.717 -14.706 11.660 1.00 49.12 414 TYR A N 1
ATOM 3394 C CA . TYR A 1 414 ? 10.673 -13.592 11.598 1.00 49.12 414 TYR A CA 1
ATOM 3395 C C . TYR A 1 414 ? 11.905 -13.979 10.751 1.00 49.12 414 TYR A C 1
ATOM 3397 O O . TYR A 1 414 ? 12.369 -15.118 10.856 1.00 49.12 414 TYR A O 1
ATOM 3405 N N . PRO A 1 415 ? 12.449 -13.069 9.922 1.00 55.12 415 PRO A N 1
ATOM 3406 C CA . PRO A 1 415 ? 13.565 -13.383 9.030 1.00 55.12 415 PRO A CA 1
ATOM 3407 C C . PRO A 1 415 ? 14.935 -13.325 9.725 1.00 55.12 415 PRO A C 1
ATOM 3409 O O . PRO A 1 415 ? 15.135 -12.551 10.662 1.00 55.12 415 PRO A O 1
ATOM 3412 N N . LYS A 1 416 ? 15.910 -14.088 9.210 1.00 54.47 416 LYS A N 1
ATOM 3413 C CA . LYS A 1 416 ? 17.349 -13.879 9.481 1.00 54.47 416 LYS A CA 1
ATOM 3414 C C . LYS A 1 416 ? 17.919 -12.822 8.531 1.00 54.47 416 LYS A C 1
ATOM 3416 O O . LYS A 1 416 ? 17.478 -12.768 7.385 1.00 54.47 416 LYS A O 1
ATOM 3421 N N . VAL A 1 417 ? 18.872 -12.005 8.994 1.00 55.09 417 VAL A N 1
ATOM 3422 C CA . VAL A 1 417 ? 19.390 -10.834 8.257 1.00 55.09 417 VAL A CA 1
ATOM 3423 C C . VAL A 1 417 ? 20.889 -10.932 7.951 1.00 55.09 417 VAL A C 1
ATOM 3425 O O . VAL A 1 417 ? 21.674 -11.286 8.826 1.00 55.09 417 VAL A O 1
ATOM 3428 N N . GLU A 1 418 ? 21.284 -10.572 6.727 1.00 59.94 418 GLU A N 1
ATOM 3429 C CA . GLU A 1 418 ? 22.684 -10.487 6.262 1.00 59.94 418 GLU A CA 1
ATOM 3430 C C . GLU A 1 418 ? 22.919 -9.179 5.487 1.00 59.94 418 GLU A C 1
ATOM 3432 O O . GLU A 1 418 ? 21.978 -8.675 4.875 1.00 59.94 418 GLU A O 1
ATOM 3437 N N . LYS A 1 419 ? 24.150 -8.632 5.479 1.00 65.94 419 LYS A N 1
ATOM 3438 C CA . LYS A 1 419 ? 24.493 -7.424 4.693 1.00 65.94 419 LYS A CA 1
ATOM 3439 C C . LYS A 1 419 ? 24.239 -7.670 3.204 1.00 65.94 419 LYS A C 1
ATOM 3441 O O . LYS A 1 419 ? 24.648 -8.702 2.680 1.00 65.94 419 LYS A O 1
ATOM 3446 N N . ALA A 1 420 ? 23.594 -6.720 2.535 1.00 70.69 420 ALA A N 1
ATOM 3447 C CA . ALA A 1 420 ? 23.168 -6.877 1.150 1.00 70.69 420 ALA A CA 1
ATOM 3448 C C . ALA A 1 420 ? 23.247 -5.570 0.360 1.00 70.69 420 ALA A C 1
ATOM 3450 O O . ALA A 1 420 ? 23.489 -4.495 0.913 1.00 70.69 420 ALA A O 1
ATOM 3451 N N . THR A 1 421 ? 23.016 -5.678 -0.945 1.00 74.25 421 THR A N 1
ATOM 3452 C CA . THR A 1 421 ? 22.883 -4.510 -1.820 1.00 74.25 421 THR A CA 1
ATOM 3453 C C . THR A 1 421 ? 21.550 -3.789 -1.602 1.00 74.25 421 THR A C 1
ATOM 3455 O O . THR A 1 421 ? 20.578 -4.378 -1.116 1.00 74.25 421 THR A O 1
ATOM 3458 N N . LEU A 1 422 ? 21.454 -2.523 -2.029 1.00 77.88 422 LEU A N 1
ATOM 3459 C CA . LEU A 1 422 ? 20.171 -1.799 -2.025 1.00 77.88 422 LEU A CA 1
ATOM 3460 C C . LEU A 1 422 ? 19.086 -2.568 -2.800 1.00 77.88 422 LEU A C 1
ATOM 3462 O O . LEU A 1 422 ? 17.940 -2.628 -2.364 1.00 77.88 422 LEU A O 1
ATOM 3466 N N . PHE A 1 423 ? 19.437 -3.159 -3.946 1.00 76.31 423 PHE A N 1
ATOM 3467 C CA . PHE A 1 423 ? 18.493 -3.924 -4.761 1.00 76.31 423 PHE A CA 1
ATOM 3468 C C . PHE A 1 423 ? 17.882 -5.093 -3.976 1.00 76.31 423 PHE A C 1
ATOM 3470 O O . PHE A 1 423 ? 16.663 -5.257 -3.972 1.00 76.31 423 PHE A O 1
ATOM 3477 N N . GLU A 1 424 ? 18.709 -5.877 -3.280 1.00 70.75 424 GLU A N 1
ATOM 3478 C CA . GLU A 1 424 ? 18.257 -7.025 -2.488 1.00 70.75 424 GLU A CA 1
ATOM 3479 C C . GLU A 1 424 ? 17.378 -6.609 -1.301 1.00 70.75 424 GLU A C 1
ATOM 3481 O O . GLU A 1 424 ? 16.379 -7.277 -1.028 1.00 70.75 424 GLU A O 1
ATOM 3486 N N . ASP A 1 425 ? 17.687 -5.485 -0.639 1.00 82.81 425 ASP A N 1
ATOM 3487 C CA . ASP A 1 425 ? 16.826 -4.945 0.423 1.00 82.81 425 ASP A CA 1
ATOM 3488 C C . ASP A 1 425 ? 15.468 -4.480 -0.115 1.00 82.81 425 ASP A C 1
ATOM 3490 O O . ASP A 1 425 ? 14.423 -4.703 0.499 1.00 82.81 425 ASP A O 1
ATOM 3494 N N . LEU A 1 426 ? 15.455 -3.846 -1.285 1.00 81.25 426 LEU A N 1
ATOM 3495 C CA . LEU A 1 426 ? 14.212 -3.394 -1.894 1.00 81.25 426 LEU A CA 1
ATOM 3496 C C . LEU A 1 426 ? 13.384 -4.574 -2.428 1.00 81.25 426 LEU A C 1
ATOM 3498 O O . LEU A 1 426 ? 12.161 -4.532 -2.323 1.00 81.25 426 LEU A O 1
ATOM 3502 N N . TYR A 1 427 ? 14.022 -5.639 -2.929 1.00 76.44 427 TYR A N 1
ATOM 3503 C CA . TYR A 1 427 ? 13.345 -6.823 -3.473 1.00 76.44 427 TYR A CA 1
ATOM 3504 C C . TYR A 1 427 ? 12.578 -7.637 -2.419 1.00 76.44 427 TYR A C 1
ATOM 3506 O O . TYR A 1 427 ? 11.551 -8.235 -2.731 1.00 76.44 427 TYR A O 1
ATOM 3514 N N . ARG A 1 428 ? 13.026 -7.638 -1.156 1.00 75.94 428 ARG A N 1
ATOM 3515 C CA . ARG A 1 428 ? 12.331 -8.336 -0.054 1.00 75.94 428 ARG A CA 1
ATOM 3516 C C . ARG A 1 428 ? 11.094 -7.600 0.478 1.00 75.94 428 ARG A C 1
ATOM 3518 O O . ARG A 1 428 ? 10.447 -8.093 1.404 1.00 75.94 428 ARG A O 1
ATOM 3525 N N . ARG A 1 429 ? 10.780 -6.403 -0.032 1.00 84.69 429 ARG A N 1
ATOM 3526 C CA . ARG A 1 429 ? 9.647 -5.587 0.436 1.00 84.69 429 ARG A CA 1
ATOM 3527 C C . ARG A 1 429 ? 8.308 -6.122 -0.067 1.00 84.69 429 ARG A C 1
ATOM 3529 O O . ARG A 1 429 ? 8.217 -7.100 -0.797 1.00 84.69 429 ARG A O 1
ATOM 3536 N N . ASP A 1 430 ? 7.234 -5.494 0.392 1.00 86.88 430 ASP A N 1
ATOM 3537 C CA . ASP A 1 430 ? 5.876 -5.954 0.127 1.00 86.88 430 ASP A CA 1
ATOM 3538 C C . ASP A 1 430 ? 5.382 -5.601 -1.284 1.00 86.88 430 ASP A C 1
ATOM 3540 O O . ASP A 1 430 ? 4.944 -6.488 -2.021 1.00 86.88 430 ASP A O 1
ATOM 3544 N N . PHE A 1 431 ? 5.466 -4.323 -1.661 1.00 92.81 431 PHE A N 1
ATOM 3545 C CA . PHE A 1 431 ? 4.914 -3.792 -2.907 1.00 92.81 431 PHE A CA 1
ATOM 3546 C C . PHE A 1 431 ? 5.876 -2.840 -3.602 1.00 92.81 431 PHE A C 1
ATOM 3548 O O . PHE A 1 431 ? 6.584 -2.079 -2.943 1.00 92.81 431 PHE A O 1
ATOM 3555 N N . THR A 1 432 ? 5.802 -2.798 -4.932 1.00 90.81 432 THR A N 1
ATOM 3556 C CA . THR A 1 432 ? 6.603 -1.913 -5.797 1.00 90.81 432 THR A CA 1
ATOM 3557 C C . THR A 1 432 ? 6.532 -0.457 -5.347 1.00 90.81 432 THR A C 1
ATOM 3559 O O . THR A 1 432 ? 7.543 0.209 -5.185 1.00 90.81 432 THR A O 1
ATOM 3562 N N . ILE A 1 433 ? 5.345 0.046 -5.008 1.00 92.31 433 ILE A N 1
ATOM 3563 C CA . ILE A 1 433 ? 5.167 1.432 -4.550 1.00 92.31 433 ILE A CA 1
ATOM 3564 C C . ILE A 1 433 ? 5.980 1.791 -3.289 1.00 92.31 433 ILE A C 1
ATOM 3566 O O . ILE A 1 433 ? 6.150 2.973 -3.005 1.00 92.31 433 ILE A O 1
ATOM 3570 N N . ASN A 1 434 ? 6.472 0.797 -2.541 1.00 90.12 434 ASN A N 1
ATOM 3571 C CA . ASN A 1 434 ? 7.284 0.952 -1.334 1.00 90.12 434 ASN A CA 1
ATOM 3572 C C . ASN A 1 434 ? 8.772 0.604 -1.560 1.00 90.12 434 ASN A C 1
ATOM 3574 O O . ASN A 1 434 ? 9.523 0.518 -0.586 1.00 90.12 434 ASN A O 1
ATOM 3578 N N . THR A 1 435 ? 9.205 0.399 -2.811 1.00 89.75 435 THR A N 1
ATOM 3579 C CA . THR A 1 435 ? 10.595 0.067 -3.180 1.00 89.75 435 THR A CA 1
ATOM 3580 C C . THR A 1 435 ? 11.377 1.235 -3.774 1.00 89.75 435 THR A C 1
ATOM 3582 O O . THR A 1 435 ? 12.429 1.035 -4.371 1.00 89.75 435 THR A O 1
ATOM 3585 N N . LEU A 1 436 ? 10.853 2.452 -3.682 1.00 90.94 436 LEU A N 1
ATOM 3586 C CA . LEU A 1 436 ? 11.533 3.635 -4.194 1.00 90.94 436 LEU A CA 1
ATOM 3587 C C . LEU A 1 436 ? 12.567 4.134 -3.189 1.00 90.94 436 LEU A C 1
ATOM 3589 O O . LEU A 1 436 ? 12.300 4.169 -1.986 1.00 90.94 436 LEU A O 1
ATOM 3593 N N . ALA A 1 437 ? 13.717 4.559 -3.703 1.00 91.69 437 ALA A N 1
ATOM 3594 C CA . ALA A 1 437 ? 14.821 5.072 -2.905 1.00 91.69 437 ALA A CA 1
ATOM 3595 C C . ALA A 1 437 ? 15.358 6.375 -3.506 1.00 91.69 437 ALA A C 1
ATOM 3597 O O . ALA A 1 437 ? 15.497 6.471 -4.720 1.00 91.69 437 ALA A O 1
ATOM 3598 N N . ILE A 1 438 ? 15.671 7.378 -2.689 1.00 93.38 438 ILE A N 1
ATOM 3599 C CA . ILE A 1 438 ? 16.363 8.599 -3.123 1.00 93.38 438 ILE A CA 1
ATOM 3600 C C . ILE A 1 438 ? 17.750 8.606 -2.492 1.00 93.38 438 ILE A C 1
ATOM 3602 O O . ILE A 1 438 ? 17.871 8.617 -1.270 1.00 93.38 438 ILE A O 1
ATOM 3606 N N . GLU A 1 439 ? 18.794 8.611 -3.314 1.00 92.12 439 GLU A N 1
ATOM 3607 C CA . GLU A 1 439 ? 20.177 8.652 -2.843 1.00 92.12 439 GLU A CA 1
ATOM 3608 C C . GLU A 1 439 ? 20.490 10.015 -2.212 1.00 92.12 439 GLU A C 1
ATOM 3610 O O . GLU A 1 439 ? 20.180 11.069 -2.774 1.00 92.12 439 GLU A O 1
ATOM 3615 N N . ILE A 1 440 ? 21.086 9.989 -1.019 1.00 95.69 440 ILE A N 1
ATOM 3616 C CA . ILE A 1 440 ? 21.527 11.184 -0.286 1.00 95.69 440 ILE A CA 1
ATOM 3617 C C . ILE A 1 440 ? 23.048 11.266 -0.154 1.00 95.69 440 ILE A C 1
ATOM 3619 O O . ILE A 1 440 ? 23.546 12.259 0.361 1.00 95.69 440 ILE A O 1
ATOM 3623 N N . THR A 1 441 ? 23.801 10.279 -0.646 1.00 90.44 441 THR A N 1
ATOM 3624 C CA . THR A 1 441 ? 25.264 10.374 -0.776 1.00 90.44 441 THR A CA 1
ATOM 3625 C C . THR A 1 441 ? 25.651 11.552 -1.670 1.00 90.44 441 THR A C 1
ATOM 3627 O O . THR A 1 441 ? 25.033 11.761 -2.715 1.00 90.44 441 THR A O 1
ATOM 3630 N N . SER A 1 442 ? 26.681 12.319 -1.301 1.00 85.88 442 SER A N 1
ATOM 3631 C CA . SER A 1 442 ? 26.958 13.615 -1.940 1.00 85.88 442 SER A CA 1
ATOM 3632 C C . SER A 1 442 ? 27.247 13.539 -3.442 1.00 85.88 442 SER A C 1
ATOM 3634 O O . SER A 1 442 ? 26.845 14.444 -4.171 1.00 85.88 442 SER A O 1
ATOM 3636 N N . SER A 1 443 ? 27.867 12.458 -3.930 1.00 78.06 443 SER A N 1
ATOM 3637 C CA . SER A 1 443 ? 28.116 12.241 -5.365 1.00 78.06 443 SER A CA 1
ATOM 3638 C C . SER A 1 443 ? 26.837 12.136 -6.205 1.00 78.06 443 SER A C 1
ATOM 3640 O O . SER A 1 443 ? 26.844 12.515 -7.371 1.00 78.06 443 SER A O 1
ATOM 3642 N N . ASN A 1 444 ? 25.743 11.654 -5.610 1.00 80.50 444 ASN A N 1
ATOM 3643 C CA . ASN A 1 444 ? 24.500 11.276 -6.288 1.00 80.50 444 ASN A CA 1
ATOM 3644 C C . ASN A 1 444 ? 23.258 11.885 -5.611 1.00 80.50 444 ASN A C 1
ATOM 3646 O O . ASN A 1 444 ? 22.150 11.355 -5.718 1.00 80.50 444 ASN A O 1
ATOM 3650 N N . TYR A 1 445 ? 23.434 12.992 -4.884 1.00 89.56 445 TYR A N 1
ATOM 3651 C CA . TYR A 1 445 ? 22.387 13.557 -4.037 1.00 89.56 445 TYR A CA 1
ATOM 3652 C C . TYR A 1 445 ? 21.119 13.900 -4.830 1.00 89.56 445 TYR A C 1
ATOM 3654 O O . TYR A 1 445 ? 21.134 14.705 -5.767 1.00 89.56 445 TYR A O 1
ATOM 3662 N N . GLY A 1 446 ? 19.990 13.345 -4.393 1.00 85.50 446 GLY A N 1
ATOM 3663 C CA . GLY A 1 446 ? 18.677 13.577 -4.980 1.00 85.50 446 GLY A CA 1
ATOM 3664 C C . GLY A 1 446 ? 18.366 12.698 -6.190 1.00 85.50 446 GLY A C 1
ATOM 3665 O O . GLY A 1 446 ? 17.355 12.948 -6.843 1.00 85.50 446 GLY A O 1
ATOM 3666 N N . ILE A 1 447 ? 19.182 11.689 -6.506 1.00 85.31 447 ILE A N 1
ATOM 3667 C CA . ILE A 1 447 ? 18.859 10.709 -7.549 1.00 85.31 447 ILE A CA 1
ATOM 3668 C C . ILE A 1 447 ? 17.826 9.714 -7.012 1.00 85.31 447 ILE A C 1
ATOM 3670 O O . ILE A 1 447 ? 18.078 9.000 -6.045 1.00 85.31 447 ILE A O 1
ATOM 3674 N N . LEU A 1 448 ? 16.655 9.655 -7.650 1.00 87.56 448 LEU A N 1
ATOM 3675 C CA . LEU A 1 448 ? 15.654 8.620 -7.399 1.00 87.56 448 LEU A CA 1
ATOM 3676 C C . LEU A 1 448 ? 16.027 7.331 -8.142 1.00 87.56 448 LEU A C 1
ATOM 3678 O O . LEU A 1 448 ? 16.280 7.354 -9.347 1.00 87.56 448 LEU A O 1
ATOM 3682 N N . ILE A 1 449 ? 15.975 6.223 -7.415 1.00 80.44 449 ILE A N 1
ATOM 3683 C CA . ILE A 1 449 ? 16.226 4.854 -7.849 1.00 80.44 449 ILE A CA 1
ATOM 3684 C C . ILE A 1 449 ? 14.886 4.109 -7.850 1.00 80.44 449 ILE A C 1
ATOM 3686 O O . ILE A 1 449 ? 14.214 4.005 -6.820 1.00 80.44 449 ILE A O 1
ATOM 3690 N N . ASP A 1 450 ? 14.507 3.592 -9.019 1.00 82.62 450 ASP A N 1
ATOM 3691 C CA . ASP A 1 450 ? 13.323 2.756 -9.222 1.00 82.62 450 ASP A CA 1
ATOM 3692 C C . ASP A 1 450 ? 13.724 1.473 -9.962 1.00 82.62 450 ASP A C 1
ATOM 3694 O O . ASP A 1 450 ? 13.825 1.456 -11.187 1.00 82.62 450 ASP A O 1
ATOM 3698 N N . TYR A 1 451 ? 13.981 0.401 -9.209 1.00 73.31 451 TYR A N 1
ATOM 3699 C CA . TYR A 1 451 ? 14.333 -0.905 -9.775 1.00 73.31 451 TYR A CA 1
ATOM 3700 C C . TYR A 1 451 ? 13.129 -1.714 -10.255 1.00 73.31 451 TYR A C 1
ATOM 3702 O O . TYR A 1 451 ? 13.326 -2.723 -10.924 1.00 73.31 451 TYR A O 1
ATOM 3710 N N . PHE A 1 452 ? 11.901 -1.337 -9.882 1.00 76.19 452 PHE A N 1
ATOM 3711 C CA . PHE A 1 452 ? 10.730 -2.214 -9.995 1.00 76.19 452 PHE A CA 1
ATOM 3712 C C . PHE A 1 452 ? 9.528 -1.539 -10.663 1.00 76.19 452 PHE A C 1
ATOM 3714 O O . PHE A 1 452 ? 8.412 -2.030 -10.518 1.00 76.19 452 PHE A O 1
ATOM 3721 N N . ASP A 1 453 ? 9.730 -0.453 -11.414 1.00 78.31 453 ASP A N 1
ATOM 3722 C CA . ASP A 1 453 ? 8.679 0.332 -12.085 1.00 78.31 453 ASP A CA 1
ATOM 3723 C C . ASP A 1 453 ? 7.592 0.868 -11.129 1.00 78.31 453 ASP A C 1
ATOM 3725 O O . ASP A 1 453 ? 6.418 1.033 -11.483 1.00 78.31 453 ASP A O 1
ATOM 3729 N N . ALA A 1 454 ? 7.976 1.183 -9.896 1.00 87.69 454 ALA A N 1
ATOM 3730 C CA . ALA A 1 454 ? 7.089 1.700 -8.867 1.00 87.69 454 ALA A CA 1
ATOM 3731 C C . ALA A 1 454 ? 6.437 3.035 -9.262 1.00 87.69 454 ALA A C 1
ATOM 3733 O O . ALA A 1 454 ? 5.264 3.271 -8.970 1.00 87.69 454 ALA A O 1
ATOM 3734 N N . ILE A 1 455 ? 7.153 3.910 -9.979 1.00 85.50 455 ILE A N 1
ATOM 3735 C CA . ILE A 1 455 ? 6.606 5.188 -10.470 1.00 85.50 455 ILE A CA 1
ATOM 3736 C C . ILE A 1 455 ? 5.443 4.945 -11.430 1.00 85.50 455 ILE A C 1
ATOM 3738 O O . ILE A 1 455 ? 4.457 5.690 -11.422 1.00 85.50 455 ILE A O 1
ATOM 3742 N N . ARG A 1 456 ? 5.557 3.917 -12.275 1.00 84.56 456 ARG A N 1
ATOM 3743 C CA . ARG A 1 456 ? 4.495 3.536 -13.202 1.00 84.56 456 ARG A CA 1
ATOM 3744 C C . ARG A 1 456 ? 3.287 3.016 -12.436 1.00 84.56 456 ARG A C 1
ATOM 3746 O O . ARG A 1 456 ? 2.184 3.489 -12.697 1.00 84.56 456 ARG A O 1
ATOM 3753 N N . ASP A 1 457 ? 3.493 2.134 -11.463 1.00 89.50 457 ASP A N 1
ATOM 3754 C CA . ASP A 1 457 ? 2.409 1.610 -10.627 1.00 89.50 457 ASP A CA 1
ATOM 3755 C C . ASP A 1 457 ? 1.694 2.725 -9.850 1.00 89.50 457 ASP A C 1
ATOM 3757 O O . ASP A 1 457 ? 0.464 2.755 -9.805 1.00 89.50 457 ASP A O 1
ATOM 3761 N N . ILE A 1 458 ? 2.429 3.716 -9.331 1.00 90.88 458 ILE A N 1
ATOM 3762 C CA . ILE A 1 458 ? 1.840 4.899 -8.687 1.00 90.88 458 ILE A CA 1
ATOM 3763 C C . ILE A 1 458 ? 0.988 5.706 -9.679 1.00 90.88 458 ILE A C 1
ATOM 3765 O O . ILE A 1 458 ? -0.138 6.090 -9.352 1.00 90.88 458 ILE A O 1
ATOM 3769 N N . LYS A 1 459 ? 1.486 5.951 -10.899 1.00 88.38 459 LYS A N 1
ATOM 3770 C CA . LYS A 1 459 ? 0.745 6.683 -11.946 1.00 88.38 459 LYS A CA 1
ATOM 3771 C C . LYS A 1 459 ? -0.507 5.935 -12.405 1.00 88.38 459 LYS A C 1
ATOM 3773 O O . LYS A 1 459 ? -1.551 6.553 -12.599 1.00 88.38 459 LYS A O 1
ATOM 3778 N N . GLU A 1 460 ? -0.409 4.619 -12.562 1.00 90.94 460 GLU A N 1
ATOM 3779 C CA . GLU A 1 460 ? -1.509 3.743 -12.978 1.00 90.94 460 GLU A CA 1
ATOM 3780 C C . GLU A 1 460 ? -2.433 3.345 -11.809 1.00 90.94 460 GLU A C 1
ATOM 3782 O O . GLU A 1 460 ? -3.430 2.655 -12.031 1.00 90.94 460 GLU A O 1
ATOM 3787 N N . LYS A 1 461 ? -2.140 3.811 -10.584 1.00 95.12 461 LYS A N 1
ATOM 3788 C CA . LYS A 1 461 ? -2.875 3.529 -9.340 1.00 95.12 461 LYS A CA 1
ATOM 3789 C C . LYS A 1 461 ? -2.997 2.034 -9.043 1.00 95.12 461 LYS A C 1
ATOM 3791 O O . LYS A 1 461 ? -4.098 1.528 -8.802 1.00 95.12 461 LYS A O 1
ATOM 3796 N N . ARG A 1 462 ? -1.867 1.326 -9.073 1.00 94.62 462 ARG A N 1
ATOM 3797 C CA . ARG A 1 462 ? -1.777 -0.124 -8.870 1.00 94.62 462 ARG A CA 1
ATOM 3798 C C . ARG A 1 462 ? -0.974 -0.484 -7.625 1.00 94.62 462 ARG A C 1
ATOM 3800 O O . ARG A 1 462 ? 0.053 0.121 -7.340 1.00 94.62 462 ARG A O 1
ATOM 3807 N N . ILE A 1 463 ? -1.441 -1.496 -6.903 1.00 96.56 463 ILE A N 1
ATOM 3808 C CA . ILE A 1 463 ? -0.682 -2.209 -5.874 1.00 96.56 463 ILE A CA 1
ATOM 3809 C C . ILE A 1 463 ? -0.198 -3.517 -6.498 1.00 96.56 463 ILE A C 1
ATOM 3811 O O . ILE A 1 463 ? -1.021 -4.345 -6.898 1.00 96.56 463 ILE A O 1
ATOM 3815 N N . ARG A 1 464 ? 1.122 -3.688 -6.589 1.00 90.38 464 ARG A N 1
ATOM 3816 C CA . ARG A 1 464 ? 1.764 -4.857 -7.195 1.00 90.38 464 ARG A CA 1
ATOM 3817 C C . ARG A 1 464 ? 2.817 -5.438 -6.257 1.00 90.38 464 ARG A C 1
ATOM 3819 O O . ARG A 1 464 ? 3.623 -4.689 -5.707 1.00 90.38 464 ARG A O 1
ATOM 3826 N N . ILE A 1 465 ? 2.785 -6.755 -6.061 1.00 84.69 465 ILE A N 1
ATOM 3827 C CA . ILE A 1 465 ? 3.815 -7.498 -5.312 1.00 84.69 465 ILE A CA 1
ATOM 3828 C C . ILE A 1 465 ? 5.087 -7.677 -6.150 1.00 84.69 465 ILE A C 1
ATOM 3830 O O . ILE A 1 465 ? 5.035 -7.630 -7.376 1.00 84.69 465 ILE A O 1
ATOM 3834 N N . LEU A 1 466 ? 6.225 -7.898 -5.490 1.00 77.88 466 LEU A N 1
ATOM 3835 C CA . LEU A 1 466 ? 7.527 -8.024 -6.162 1.00 77.88 466 LEU A CA 1
ATOM 3836 C C . LEU A 1 466 ? 7.781 -9.406 -6.776 1.00 77.88 466 LEU A C 1
ATOM 3838 O O . LEU A 1 466 ? 8.527 -9.506 -7.743 1.00 77.88 466 LEU A O 1
ATOM 3842 N N . HIS A 1 467 ? 7.156 -10.455 -6.238 1.00 72.81 467 HIS A N 1
ATOM 3843 C CA . HIS A 1 467 ? 7.279 -11.828 -6.729 1.00 72.81 467 HIS A CA 1
ATOM 3844 C C . HIS A 1 467 ? 6.067 -12.671 -6.309 1.00 72.81 467 HIS A C 1
ATOM 3846 O O . HIS A 1 467 ? 5.380 -12.367 -5.327 1.00 72.81 467 HIS A O 1
ATOM 3852 N N . SER A 1 468 ? 5.824 -13.769 -7.027 1.00 74.19 468 SER A N 1
ATOM 3853 C CA . SER A 1 468 ? 4.611 -14.591 -6.874 1.00 74.19 468 SER A CA 1
ATOM 3854 C C . SER A 1 468 ? 4.410 -15.265 -5.512 1.00 74.19 468 SER A C 1
ATOM 3856 O O . SER A 1 468 ? 3.294 -15.655 -5.175 1.00 74.19 468 SER A O 1
ATOM 3858 N N . LEU A 1 469 ? 5.466 -15.396 -4.708 1.00 73.50 469 LEU A N 1
ATOM 3859 C CA . LEU A 1 469 ? 5.404 -16.007 -3.373 1.00 73.50 469 LEU A CA 1
ATOM 3860 C C . LEU A 1 469 ? 5.308 -14.994 -2.230 1.00 73.50 469 LEU A C 1
ATOM 3862 O O . LEU A 1 469 ? 5.310 -15.393 -1.071 1.00 73.50 469 LEU A O 1
ATOM 3866 N N . SER A 1 470 ? 5.157 -13.703 -2.536 1.00 79.88 470 SER A N 1
ATOM 3867 C CA . SER A 1 470 ? 5.127 -12.631 -1.534 1.00 79.88 470 SER A CA 1
ATOM 3868 C C . SER A 1 470 ? 4.118 -12.890 -0.400 1.00 79.88 470 SER A C 1
ATOM 3870 O O . SER A 1 470 ? 4.454 -12.743 0.772 1.00 79.88 470 SER A O 1
ATOM 3872 N N . PHE A 1 471 ? 2.904 -13.357 -0.718 1.00 83.19 471 PHE A N 1
ATOM 3873 C CA . PHE A 1 471 ? 1.882 -13.686 0.292 1.00 83.19 471 PHE A CA 1
ATOM 3874 C C . PHE A 1 471 ? 2.106 -15.022 1.014 1.00 83.19 471 PHE A C 1
ATOM 3876 O O . PHE A 1 471 ? 1.505 -15.250 2.061 1.00 83.19 471 PHE A O 1
ATOM 3883 N N . VAL A 1 472 ? 2.924 -15.918 0.456 1.00 76.75 472 VAL A N 1
ATOM 3884 C CA . VAL A 1 472 ? 3.298 -17.186 1.102 1.00 76.75 472 VAL A CA 1
ATOM 3885 C C . VAL A 1 472 ? 4.373 -16.925 2.150 1.00 76.75 472 VAL A C 1
ATOM 3887 O O . VAL A 1 472 ? 4.265 -17.418 3.268 1.00 76.75 472 VAL A O 1
ATOM 3890 N N . GLU A 1 473 ? 5.383 -16.125 1.809 1.00 72.50 473 GLU A N 1
ATOM 3891 C CA . GLU A 1 473 ? 6.451 -15.745 2.737 1.00 72.50 473 GLU A CA 1
ATOM 3892 C C . GLU A 1 473 ? 5.904 -14.951 3.926 1.00 72.50 473 GLU A C 1
ATOM 3894 O O . GLU A 1 473 ? 6.180 -15.291 5.078 1.00 72.50 473 GLU A O 1
ATOM 3899 N N . ASP A 1 474 ? 5.070 -13.941 3.655 1.00 80.12 474 ASP A N 1
ATOM 3900 C CA . ASP A 1 474 ? 4.438 -13.128 4.690 1.00 80.12 474 ASP A CA 1
ATOM 3901 C C . ASP A 1 474 ? 2.945 -12.890 4.400 1.00 80.12 474 ASP A C 1
ATOM 3903 O O . ASP A 1 474 ? 2.578 -11.923 3.720 1.00 80.12 474 ASP A O 1
ATOM 3907 N N . PRO A 1 475 ? 2.043 -13.718 4.962 1.00 86.50 475 PRO A N 1
ATOM 3908 C CA . PRO A 1 475 ? 0.608 -13.570 4.731 1.00 86.50 475 PRO A CA 1
ATOM 3909 C C . PRO A 1 475 ? 0.027 -12.250 5.256 1.00 86.50 475 PRO A C 1
ATOM 3911 O O . PRO A 1 475 ? -1.039 -11.831 4.807 1.00 86.50 475 PRO A O 1
ATOM 3914 N N . ILE A 1 476 ? 0.729 -11.533 6.148 1.00 93.62 476 ILE A N 1
ATOM 3915 C CA . ILE A 1 476 ? 0.317 -10.193 6.604 1.00 93.62 476 ILE A CA 1
ATOM 3916 C C . ILE A 1 476 ? 0.264 -9.201 5.434 1.00 93.62 476 ILE A C 1
ATOM 3918 O O . ILE A 1 476 ? -0.531 -8.258 5.449 1.00 93.62 476 ILE A O 1
ATOM 3922 N N . ARG A 1 477 ? 1.033 -9.445 4.362 1.00 93.88 477 ARG A N 1
ATOM 3923 C CA . ARG A 1 477 ? 0.986 -8.639 3.136 1.00 93.88 477 ARG A CA 1
ATOM 3924 C C . ARG A 1 477 ? -0.404 -8.625 2.495 1.00 93.88 477 ARG A C 1
ATOM 3926 O O . ARG A 1 477 ? -0.723 -7.651 1.828 1.00 93.88 477 ARG A O 1
ATOM 3933 N N . ILE A 1 478 ? -1.270 -9.611 2.742 1.00 95.81 478 ILE A N 1
ATOM 3934 C CA . ILE A 1 478 ? -2.669 -9.585 2.278 1.00 95.81 478 ILE A CA 1
ATOM 3935 C C . ILE A 1 478 ? -3.413 -8.391 2.892 1.00 95.81 478 ILE A C 1
ATOM 3937 O O . ILE A 1 478 ? -3.996 -7.580 2.174 1.00 95.81 478 ILE A O 1
ATOM 3941 N N . LEU A 1 479 ? -3.337 -8.237 4.218 1.00 97.31 479 LEU A N 1
ATOM 3942 C CA . LEU A 1 479 ? -3.970 -7.126 4.935 1.00 97.31 479 LEU A CA 1
ATOM 3943 C C . LEU A 1 479 ? -3.377 -5.779 4.525 1.00 97.31 479 LEU A C 1
ATOM 3945 O O . LEU A 1 479 ? -4.123 -4.822 4.309 1.00 97.31 479 LEU A O 1
ATOM 3949 N N . ARG A 1 480 ? -2.052 -5.733 4.345 1.00 96.94 480 ARG A N 1
ATOM 3950 C CA . ARG A 1 480 ? -1.329 -4.540 3.884 1.00 96.94 480 ARG A CA 1
ATOM 3951 C C . ARG A 1 480 ? -1.730 -4.128 2.472 1.00 96.94 480 ARG A C 1
ATOM 3953 O O . ARG A 1 480 ? -1.955 -2.945 2.237 1.00 96.94 480 ARG A O 1
ATOM 3960 N N . ALA A 1 481 ? -1.844 -5.082 1.543 1.00 97.38 481 ALA A N 1
ATOM 3961 C CA . ALA A 1 481 ? -2.221 -4.827 0.151 1.00 97.38 481 ALA A CA 1
ATOM 3962 C C . ALA A 1 481 ? -3.586 -4.144 0.085 1.00 97.38 481 ALA A C 1
ATOM 3964 O O . ALA A 1 481 ? -3.750 -3.123 -0.581 1.00 97.38 481 ALA A O 1
ATOM 3965 N N . LEU A 1 482 ? -4.551 -4.690 0.825 1.00 98.06 482 LEU A N 1
ATOM 3966 C CA . LEU A 1 482 ? -5.914 -4.179 0.886 1.00 98.06 482 LEU A CA 1
ATOM 3967 C C . LEU A 1 482 ? -5.996 -2.850 1.654 1.00 98.06 482 LEU A C 1
ATOM 3969 O O . LEU A 1 482 ? -6.711 -1.948 1.217 1.00 98.06 482 LEU A O 1
ATOM 3973 N N . ARG A 1 483 ? -5.204 -2.670 2.724 1.00 97.81 483 ARG A N 1
ATOM 3974 C CA . ARG A 1 483 ? -5.087 -1.378 3.417 1.00 97.81 483 ARG A CA 1
ATOM 3975 C C . ARG A 1 483 ? -4.531 -0.297 2.496 1.00 97.81 483 ARG A C 1
ATOM 3977 O O . ARG A 1 483 ? -5.126 0.771 2.395 1.00 97.81 483 ARG A O 1
ATOM 3984 N N . PHE A 1 484 ? -3.434 -0.559 1.784 1.00 96.06 484 PHE A N 1
ATOM 3985 C CA . PHE A 1 484 ? -2.860 0.408 0.844 1.00 96.06 484 PHE A CA 1
ATOM 3986 C C . PHE A 1 484 ? -3.776 0.670 -0.355 1.00 96.06 484 PHE A C 1
ATOM 3988 O O . PHE A 1 484 ? -3.924 1.827 -0.755 1.00 96.06 484 PHE A O 1
ATOM 3995 N N . ALA A 1 485 ? -4.439 -0.359 -0.889 1.00 97.25 485 ALA A N 1
ATOM 3996 C CA . ALA A 1 485 ? -5.441 -0.200 -1.939 1.00 97.25 485 ALA A CA 1
ATOM 3997 C C . ALA A 1 485 ? -6.575 0.740 -1.490 1.00 97.25 485 ALA A C 1
ATOM 3999 O O . ALA A 1 485 ? -6.866 1.709 -2.191 1.00 97.25 485 ALA A O 1
ATOM 4000 N N . GLY A 1 486 ? -7.142 0.537 -0.295 1.00 96.38 486 GLY A N 1
ATOM 4001 C CA . GLY A 1 486 ? -8.182 1.409 0.262 1.00 96.38 486 GLY A CA 1
ATOM 4002 C C . GLY A 1 486 ? -7.678 2.822 0.576 1.00 96.38 486 GLY A C 1
ATOM 4003 O O . GLY A 1 486 ? -8.250 3.808 0.105 1.00 96.38 486 GLY A O 1
ATOM 4004 N N . ARG A 1 487 ? -6.547 2.940 1.287 1.00 94.44 48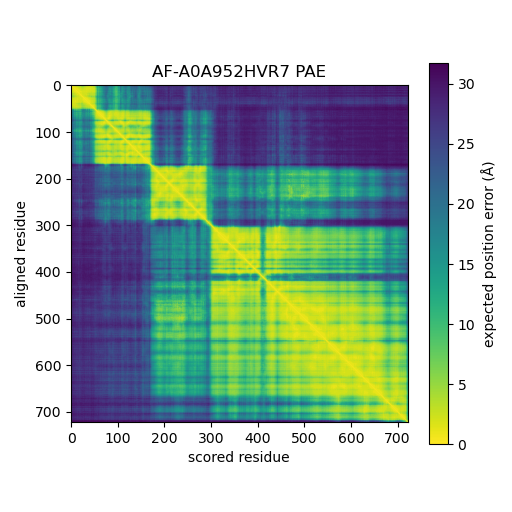7 ARG A N 1
ATOM 4005 C CA . ARG A 1 487 ? -5.918 4.220 1.670 1.00 94.44 487 ARG A CA 1
ATOM 4006 C C . ARG A 1 487 ? -5.648 5.121 0.466 1.00 94.44 487 ARG A C 1
ATOM 4008 O O . ARG A 1 487 ? -5.954 6.317 0.493 1.00 94.44 487 ARG A O 1
ATOM 4015 N N . PHE A 1 488 ? -5.065 4.571 -0.599 1.00 92.69 488 PHE A N 1
ATOM 4016 C CA . PHE A 1 488 ? -4.687 5.342 -1.786 1.00 92.69 488 PHE A CA 1
ATOM 4017 C C . PHE A 1 488 ? -5.757 5.350 -2.880 1.00 92.69 488 PHE A C 1
ATOM 4019 O O . PHE A 1 488 ? -5.619 6.099 -3.847 1.00 92.69 488 PHE A O 1
ATOM 4026 N N . ASN A 1 489 ? -6.843 4.588 -2.714 1.00 94.31 489 ASN A N 1
ATOM 4027 C CA . ASN A 1 489 ? -7.818 4.307 -3.769 1.00 94.31 489 ASN A CA 1
ATOM 4028 C C . ASN A 1 489 ? -7.138 3.740 -5.031 1.00 94.31 489 ASN A C 1
ATOM 4030 O O . ASN A 1 489 ? -7.334 4.222 -6.152 1.00 94.31 489 ASN A O 1
ATOM 4034 N N . PHE A 1 490 ? -6.250 2.773 -4.812 1.00 96.44 490 PHE A N 1
ATOM 4035 C CA . PHE A 1 490 ? -5.544 2.027 -5.848 1.00 96.44 490 PHE A CA 1
ATOM 4036 C C . PHE A 1 490 ? -6.235 0.682 -6.067 1.00 96.44 490 PHE A C 1
ATOM 4038 O O . PHE A 1 490 ? -6.947 0.178 -5.201 1.00 96.44 490 PHE A O 1
ATOM 4045 N N . LYS A 1 491 ? -6.008 0.083 -7.233 1.00 96.69 491 LYS A N 1
ATOM 4046 C CA . LYS A 1 491 ? -6.468 -1.273 -7.548 1.00 96.69 491 LYS A CA 1
ATOM 4047 C C . LYS A 1 491 ? -5.320 -2.261 -7.369 1.00 96.69 491 LYS A C 1
ATOM 4049 O O . LYS A 1 491 ? -4.162 -1.897 -7.549 1.00 96.69 491 LYS A O 1
ATOM 4054 N N . LEU A 1 492 ? -5.627 -3.509 -7.033 1.00 96.69 492 LEU A N 1
ATOM 4055 C CA . LEU A 1 492 ? -4.629 -4.574 -7.122 1.00 96.69 492 LEU A CA 1
ATOM 4056 C C . LEU A 1 492 ? -4.304 -4.811 -8.604 1.00 96.69 492 LEU A C 1
ATOM 4058 O O . LEU A 1 492 ? -5.194 -4.766 -9.456 1.00 96.69 492 LEU A O 1
ATOM 4062 N N . GLU A 1 493 ? -3.031 -5.025 -8.923 1.00 93.50 493 GLU A N 1
ATOM 4063 C CA . GLU A 1 493 ? -2.645 -5.543 -10.235 1.00 93.50 493 GLU A CA 1
ATOM 4064 C C . GLU A 1 493 ? -3.212 -6.968 -10.416 1.00 93.50 493 GLU A C 1
ATOM 4066 O O . GLU A 1 493 ? -3.441 -7.672 -9.436 1.00 93.50 493 GLU A O 1
ATOM 4071 N N . LYS A 1 494 ? -3.498 -7.388 -11.655 1.00 85.88 494 LYS A N 1
ATOM 4072 C CA . LYS A 1 494 ? -4.247 -8.624 -11.945 1.00 85.88 494 LYS A CA 1
ATOM 4073 C C . LYS A 1 494 ? -3.621 -9.875 -11.321 1.00 85.88 494 LYS A C 1
ATOM 4075 O O . LYS A 1 494 ? -4.330 -10.650 -10.681 1.00 85.88 494 LYS A O 1
ATOM 4080 N N . ASN A 1 495 ? -2.316 -10.083 -11.497 1.00 80.56 495 ASN A N 1
ATOM 4081 C CA . ASN A 1 495 ? -1.620 -11.230 -10.920 1.00 80.56 495 ASN A CA 1
ATOM 4082 C C . ASN A 1 495 ? -1.570 -11.134 -9.388 1.00 80.56 495 ASN A C 1
ATOM 4084 O O . ASN A 1 495 ? -1.781 -12.121 -8.686 1.00 80.56 495 ASN A O 1
ATOM 4088 N N . THR A 1 496 ? -1.386 -9.924 -8.863 1.00 89.25 496 THR A N 1
ATOM 4089 C CA . THR A 1 496 ? -1.453 -9.644 -7.424 1.00 89.25 496 THR A CA 1
ATOM 4090 C C . THR A 1 496 ? -2.830 -9.984 -6.835 1.00 89.25 496 THR A C 1
ATOM 4092 O O . THR A 1 496 ? -2.899 -10.626 -5.791 1.00 89.25 496 THR A O 1
ATOM 4095 N N . GLU A 1 497 ? -3.930 -9.612 -7.499 1.00 95.50 497 GLU A N 1
ATOM 4096 C CA . GLU A 1 497 ? -5.307 -9.937 -7.089 1.00 95.50 497 GLU A CA 1
ATOM 4097 C C . GLU A 1 497 ? -5.565 -11.448 -7.131 1.00 95.50 497 GLU A C 1
ATOM 4099 O O . GLU A 1 497 ? -6.130 -12.005 -6.185 1.00 95.50 497 GLU A O 1
ATOM 4104 N N . LYS A 1 498 ? -5.101 -12.123 -8.193 1.00 86.88 498 LYS A N 1
ATOM 4105 C CA . LYS A 1 498 ? -5.175 -13.585 -8.341 1.00 86.88 498 LYS A CA 1
ATOM 4106 C C . LYS A 1 498 ? -4.475 -14.289 -7.178 1.00 86.88 498 LYS A C 1
ATOM 4108 O O . LYS A 1 498 ? -5.080 -15.142 -6.530 1.00 86.88 498 LYS A O 1
ATOM 4113 N N . LEU A 1 499 ? -3.226 -13.917 -6.895 1.00 81.38 499 LEU A N 1
ATOM 4114 C CA . LEU A 1 499 ? -2.429 -14.524 -5.829 1.00 81.38 499 LEU A CA 1
ATOM 4115 C C . LEU A 1 499 ? -2.988 -14.199 -4.442 1.00 81.38 499 LEU A C 1
ATOM 4117 O O . LEU A 1 499 ? -3.059 -15.092 -3.606 1.00 81.38 499 LEU A O 1
ATOM 4121 N N . LEU A 1 500 ? -3.462 -12.971 -4.210 1.00 94.38 500 LEU A N 1
ATOM 4122 C CA . LEU A 1 500 ? -4.117 -12.601 -2.954 1.00 94.38 500 LEU A CA 1
ATOM 4123 C C . LEU A 1 500 ? -5.357 -13.464 -2.706 1.00 94.38 500 LEU A C 1
ATOM 4125 O O . LEU A 1 500 ? -5.509 -14.025 -1.622 1.00 94.38 500 LEU A O 1
ATOM 4129 N N . THR A 1 501 ? -6.222 -13.599 -3.714 1.00 91.94 501 THR A N 1
ATOM 4130 C CA . THR A 1 501 ? -7.456 -14.395 -3.621 1.00 91.94 501 THR A CA 1
ATOM 4131 C C . THR A 1 501 ? -7.132 -15.856 -3.328 1.00 91.94 501 THR A C 1
ATOM 4133 O O . THR A 1 501 ? -7.646 -16.418 -2.361 1.00 91.94 501 THR A O 1
ATOM 4136 N N . TYR A 1 502 ? -6.201 -16.435 -4.091 1.00 83.25 502 TYR A N 1
ATOM 4137 C CA . TYR A 1 502 ? -5.700 -17.789 -3.866 1.00 83.25 502 TYR A CA 1
ATOM 4138 C C . TYR A 1 502 ? -5.175 -17.974 -2.434 1.00 83.25 502 TYR A C 1
ATOM 4140 O O . TYR A 1 502 ? -5.517 -18.945 -1.755 1.00 83.25 502 TYR A O 1
ATOM 4148 N N . SER A 1 503 ? -4.384 -17.020 -1.937 1.00 85.50 503 SER A N 1
ATOM 4149 C CA . SER A 1 503 ? -3.806 -17.096 -0.600 1.00 85.50 503 SER A CA 1
ATOM 4150 C C . SER A 1 503 ? -4.852 -17.041 0.514 1.00 85.50 503 SER A C 1
ATOM 4152 O O . SER A 1 503 ? -4.722 -17.753 1.515 1.00 85.50 503 SER A O 1
ATOM 4154 N N . VAL A 1 504 ? -5.904 -16.236 0.348 1.00 91.88 504 VAL A N 1
ATOM 4155 C CA . VAL A 1 504 ? -7.018 -16.179 1.304 1.00 91.88 504 VAL A CA 1
ATOM 4156 C C . VAL A 1 504 ? -7.841 -17.470 1.275 1.00 91.88 504 VAL A C 1
ATOM 4158 O O . VAL A 1 504 ? -8.191 -17.997 2.334 1.00 91.88 504 VAL A O 1
ATOM 4161 N N . GLU A 1 505 ? -8.113 -18.022 0.090 1.00 88.56 505 GLU A N 1
ATOM 4162 C CA . GLU A 1 505 ? -8.849 -19.284 -0.071 1.00 88.56 505 GLU A CA 1
ATOM 4163 C C . GLU A 1 505 ? -8.123 -20.461 0.585 1.00 88.56 505 GLU A C 1
ATOM 4165 O O . GLU A 1 505 ? -8.744 -21.230 1.323 1.00 88.56 505 GLU A O 1
ATOM 4170 N N . LYS A 1 506 ? -6.799 -20.542 0.404 1.00 81.88 506 LYS A N 1
ATOM 4171 C CA . LYS A 1 506 ? -5.925 -21.540 1.044 1.00 81.88 506 LYS A CA 1
ATOM 4172 C C . LYS A 1 506 ? -5.727 -21.324 2.544 1.00 81.88 506 LYS A C 1
ATOM 4174 O O . LYS A 1 506 ? -5.107 -22.154 3.198 1.00 81.88 506 LYS A O 1
ATOM 4179 N N . GLY A 1 507 ? -6.244 -20.229 3.098 1.00 83.44 507 GLY A N 1
ATOM 4180 C CA . GLY A 1 507 ? -6.157 -19.947 4.525 1.00 83.44 507 GLY A CA 1
ATOM 4181 C C . GLY A 1 507 ? -4.764 -19.529 4.992 1.00 83.44 507 GLY A C 1
ATOM 4182 O O . GLY A 1 507 ? -4.471 -19.672 6.169 1.00 83.44 507 GLY A O 1
ATOM 4183 N N . LEU A 1 508 ? -3.906 -18.960 4.136 1.00 82.00 508 LEU A N 1
ATOM 4184 C CA . LEU A 1 508 ? -2.554 -18.539 4.549 1.00 82.00 508 LEU A CA 1
ATOM 4185 C C . LEU A 1 508 ? -2.564 -17.494 5.684 1.00 82.00 508 LEU A C 1
ATOM 4187 O O . LEU A 1 508 ? -1.640 -17.432 6.487 1.00 82.00 508 LEU A O 1
ATOM 4191 N N . LEU A 1 509 ? -3.635 -16.709 5.827 1.00 87.00 509 LEU A N 1
ATOM 4192 C CA . LEU A 1 509 ? -3.799 -15.813 6.979 1.00 87.00 509 LEU A CA 1
ATOM 4193 C C . LEU A 1 509 ? -3.926 -16.555 8.320 1.00 87.00 509 LEU A C 1
ATOM 4195 O O . LEU A 1 509 ? -3.610 -15.982 9.362 1.00 87.00 509 LEU A O 1
ATOM 4199 N N . SER A 1 510 ? -4.379 -17.815 8.341 1.00 82.31 510 SER A N 1
ATOM 4200 C CA . SER A 1 510 ? -4.541 -18.557 9.595 1.00 82.31 510 SER A CA 1
ATOM 4201 C C . SER A 1 510 ? -3.202 -18.947 10.214 1.00 82.31 510 SER A C 1
ATOM 4203 O O . SER A 1 510 ? -3.137 -19.026 11.442 1.00 82.31 510 SER A O 1
ATOM 4205 N N . VAL A 1 511 ? -2.160 -19.133 9.393 1.00 79.06 511 VAL A N 1
ATOM 4206 C CA . VAL A 1 511 ? -0.798 -19.479 9.836 1.00 79.06 511 VAL A CA 1
ATOM 4207 C C . VAL A 1 511 ? 0.042 -18.257 10.215 1.00 79.06 511 VAL A C 1
ATOM 4209 O O . VAL A 1 511 ? 1.089 -18.407 10.837 1.00 79.06 511 VAL A O 1
ATOM 4212 N N . ALA A 1 512 ? -0.410 -17.043 9.889 1.00 85.62 512 ALA A N 1
ATOM 4213 C CA . ALA A 1 512 ? 0.304 -15.831 10.269 1.00 85.62 512 ALA A CA 1
ATOM 4214 C C . ALA A 1 512 ? 0.226 -15.565 11.787 1.00 85.62 512 ALA A C 1
ATOM 4216 O O . ALA A 1 512 ? -0.821 -15.814 12.405 1.00 85.62 512 ALA A O 1
ATOM 4217 N N . PRO A 1 513 ? 1.287 -14.996 12.398 1.00 87.06 513 PRO A N 1
ATOM 4218 C CA . PRO A 1 513 ? 1.282 -14.639 13.812 1.00 87.06 513 PRO A CA 1
ATOM 4219 C C . PRO A 1 513 ? 0.126 -13.694 14.154 1.00 87.06 513 PRO A C 1
ATOM 4221 O O . PRO A 1 513 ? 0.011 -12.600 13.593 1.00 87.06 513 PRO A O 1
ATOM 4224 N N . LYS A 1 514 ? -0.717 -14.089 15.114 1.00 90.56 514 LYS A N 1
ATOM 4225 C CA . LYS A 1 514 ? -1.942 -13.355 15.476 1.00 90.56 514 LYS A CA 1
ATOM 4226 C C . LYS A 1 514 ? -1.666 -11.920 15.927 1.00 90.56 514 LYS A C 1
ATOM 4228 O O . LYS A 1 514 ? -2.403 -11.017 15.547 1.00 90.56 514 LYS A O 1
ATOM 4233 N N . GLY A 1 515 ? -0.557 -11.686 16.633 1.00 89.88 515 GLY A N 1
ATOM 4234 C CA . GLY A 1 515 ? -0.125 -10.339 17.022 1.00 89.88 515 GLY A CA 1
ATOM 4235 C C . GLY A 1 515 ? 0.231 -9.430 15.835 1.00 89.88 515 GLY A C 1
ATOM 4236 O O . GLY A 1 515 ? -0.018 -8.230 15.887 1.00 89.88 515 GLY A O 1
ATOM 4237 N N . ARG A 1 516 ? 0.744 -9.979 14.722 1.00 92.38 516 ARG A N 1
ATOM 4238 C CA . ARG A 1 516 ? 1.007 -9.184 13.507 1.00 92.38 516 ARG A CA 1
ATOM 4239 C C . ARG A 1 516 ? -0.281 -8.849 12.754 1.00 92.38 516 ARG A C 1
ATOM 4241 O O . ARG A 1 516 ? -0.387 -7.758 12.206 1.00 92.38 516 ARG A O 1
ATOM 4248 N N . ILE A 1 517 ? -1.264 -9.754 12.766 1.00 94.06 517 ILE A N 1
ATOM 4249 C CA . ILE A 1 517 ? -2.614 -9.481 12.243 1.00 94.06 517 ILE A CA 1
ATOM 4250 C C . ILE A 1 517 ? -3.248 -8.349 13.055 1.00 94.06 517 ILE A C 1
ATOM 4252 O O . ILE A 1 517 ? -3.715 -7.376 12.476 1.00 94.06 517 ILE A O 1
ATOM 4256 N N . ASN A 1 518 ? -3.205 -8.448 14.386 1.00 95.06 518 ASN A N 1
ATOM 4257 C CA . ASN A 1 518 ? -3.693 -7.418 15.300 1.00 95.06 518 ASN A CA 1
ATOM 4258 C C . ASN A 1 518 ? -3.105 -6.035 14.987 1.00 95.06 518 ASN A C 1
ATOM 4260 O O . ASN A 1 518 ? -3.852 -5.072 14.824 1.00 95.06 518 ASN A O 1
ATOM 4264 N N . LEU A 1 519 ? -1.778 -5.948 14.856 1.00 94.88 519 LEU A N 1
ATOM 4265 C CA . LEU A 1 519 ? -1.091 -4.700 14.529 1.00 94.88 519 LEU A CA 1
ATOM 4266 C C . LEU A 1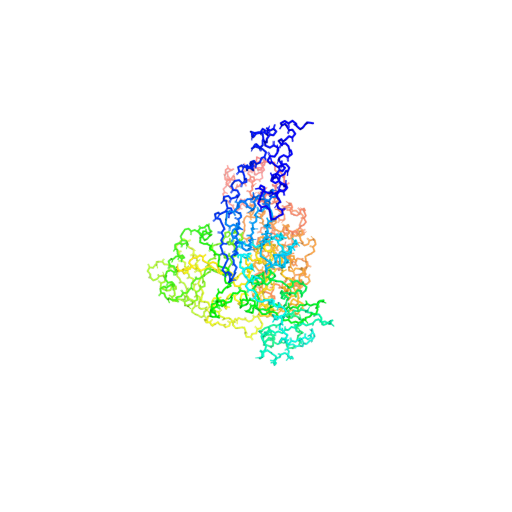 519 ? -1.586 -4.113 13.201 1.00 94.88 519 LEU A C 1
ATOM 4268 O O . LEU A 1 519 ? -1.892 -2.927 13.121 1.00 94.88 519 LEU A O 1
ATOM 4272 N N . GLU A 1 520 ? -1.697 -4.941 12.165 1.00 96.12 520 GLU A N 1
ATOM 4273 C CA . GLU A 1 520 ? -2.116 -4.484 10.840 1.00 96.12 520 GLU A CA 1
ATOM 4274 C C . GLU A 1 520 ? -3.598 -4.063 10.801 1.00 96.12 520 GLU A C 1
ATOM 4276 O O . GLU A 1 520 ? -3.941 -3.101 10.113 1.00 96.12 520 GLU A O 1
ATOM 4281 N N . LEU A 1 521 ? -4.467 -4.715 11.584 1.00 96.25 521 LEU A N 1
ATOM 4282 C CA . LEU A 1 521 ? -5.864 -4.305 11.772 1.00 96.25 521 LEU A CA 1
ATOM 4283 C C . LEU A 1 521 ? -5.973 -2.978 12.531 1.00 96.25 521 LEU A C 1
ATOM 4285 O O . LEU A 1 521 ? -6.728 -2.106 12.111 1.00 96.25 521 LEU A O 1
ATOM 4289 N N . ASN A 1 522 ? -5.195 -2.796 13.602 1.00 97.00 522 ASN A N 1
ATOM 4290 C CA . ASN A 1 522 ? -5.112 -1.520 14.317 1.00 97.00 522 ASN A CA 1
ATOM 4291 C C . ASN A 1 522 ? -4.708 -0.382 13.375 1.00 97.00 522 ASN A C 1
ATOM 4293 O O . ASN A 1 522 ? -5.360 0.659 13.349 1.00 97.00 522 ASN A O 1
ATOM 4297 N N . LEU A 1 523 ? -3.688 -0.605 12.539 1.00 96.75 523 LEU A N 1
ATOM 4298 C CA . LEU A 1 523 ? -3.298 0.363 11.516 1.00 96.75 523 LEU A CA 1
ATOM 4299 C C . LEU A 1 523 ? -4.449 0.650 10.545 1.00 96.75 523 LEU A C 1
ATOM 4301 O O . LEU A 1 523 ? -4.670 1.809 10.217 1.00 96.75 523 LEU A O 1
ATOM 4305 N N . ALA A 1 524 ? -5.202 -0.365 10.108 1.00 97.44 524 ALA A N 1
ATOM 4306 C CA . ALA A 1 524 ? -6.353 -0.180 9.223 1.00 97.44 524 ALA A CA 1
ATOM 4307 C C . ALA A 1 524 ? -7.485 0.650 9.857 1.00 97.44 524 ALA A C 1
ATOM 4309 O O . ALA A 1 524 ? -8.076 1.473 9.159 1.00 97.44 524 ALA A O 1
ATOM 4310 N N . PHE A 1 525 ? -7.768 0.472 11.154 1.00 97.00 525 PHE A N 1
ATOM 4311 C CA . PHE A 1 525 ? -8.781 1.257 11.875 1.00 97.00 525 PHE A CA 1
ATOM 4312 C C . PHE A 1 525 ? -8.391 2.726 12.065 1.00 97.00 525 PHE A C 1
ATOM 4314 O O . PHE A 1 525 ? -9.266 3.578 12.223 1.00 97.00 525 PHE A O 1
ATOM 4321 N N . GLU A 1 526 ? -7.093 3.034 12.024 1.00 95.62 526 GLU A N 1
ATOM 4322 C CA . GLU A 1 526 ? -6.596 4.404 12.132 1.00 95.62 526 GLU A CA 1
ATOM 4323 C C . GLU A 1 526 ? -6.615 5.184 10.812 1.00 95.62 526 GLU A C 1
ATOM 4325 O O . GLU A 1 526 ? -6.635 6.418 10.840 1.00 95.62 526 GLU A O 1
ATOM 4330 N N . GLU A 1 527 ? -6.661 4.499 9.665 1.00 95.50 527 GLU A N 1
ATOM 4331 C CA . GLU A 1 527 ? -6.692 5.134 8.345 1.00 95.50 527 GLU A CA 1
ATOM 4332 C C . GLU A 1 527 ? -7.983 5.944 8.128 1.00 95.50 527 GLU A C 1
ATOM 4334 O O . GLU A 1 527 ? -9.089 5.504 8.439 1.00 95.50 527 GLU A O 1
ATOM 4339 N N . GLU A 1 528 ? -7.868 7.104 7.476 1.00 92.62 528 GLU A N 1
ATOM 4340 C CA . GLU A 1 528 ? -9.022 7.960 7.139 1.00 92.62 528 GLU A CA 1
ATOM 4341 C C . GLU A 1 528 ? -10.078 7.227 6.295 1.00 92.62 528 GLU A C 1
ATOM 4343 O O . GLU A 1 528 ? -11.274 7.475 6.418 1.00 92.62 528 GLU A O 1
ATOM 4348 N N . LYS A 1 529 ? -9.634 6.301 5.435 1.00 95.69 529 LYS A N 1
ATOM 4349 C CA . LYS A 1 529 ? -10.488 5.502 4.543 1.00 95.69 529 LYS A CA 1
ATOM 4350 C C . LYS A 1 529 ? -10.783 4.103 5.088 1.00 95.69 529 LYS A C 1
ATOM 4352 O O . LYS A 1 529 ? -10.874 3.149 4.317 1.00 95.69 529 LYS A O 1
ATOM 4357 N N . VAL A 1 530 ? -10.930 3.973 6.406 1.00 97.19 530 VAL A N 1
ATOM 4358 C CA . VAL A 1 530 ? -11.211 2.700 7.089 1.00 97.19 530 VAL A CA 1
ATOM 4359 C C . VAL A 1 530 ? -12.393 1.935 6.480 1.00 97.19 530 VAL A C 1
ATOM 4361 O O . VAL A 1 530 ? -12.275 0.736 6.255 1.00 97.19 530 VAL A O 1
ATOM 4364 N N . ILE A 1 531 ? -13.495 2.604 6.116 1.00 96.44 531 ILE A N 1
ATOM 4365 C CA . ILE A 1 531 ? -14.677 1.940 5.529 1.00 96.44 531 ILE A CA 1
ATOM 4366 C C . ILE A 1 531 ? -14.334 1.278 4.184 1.00 96.44 531 ILE A C 1
ATOM 4368 O O . ILE A 1 531 ? -14.678 0.120 3.962 1.00 96.44 531 ILE A O 1
ATOM 4372 N N . GLU A 1 532 ? -13.587 1.962 3.312 1.00 97.06 532 GLU A N 1
ATOM 4373 C CA . GLU A 1 532 ? -13.143 1.401 2.027 1.00 97.06 532 GLU A CA 1
ATOM 4374 C C . GLU A 1 532 ? -12.188 0.215 2.218 1.00 97.06 532 GLU A C 1
ATOM 4376 O O . GLU A 1 532 ? -12.263 -0.779 1.495 1.00 97.06 532 GLU A O 1
ATOM 4381 N N . ILE A 1 533 ? -11.311 0.285 3.224 1.00 98.19 533 ILE A N 1
ATOM 4382 C CA . ILE A 1 533 ? -10.401 -0.814 3.572 1.00 98.19 533 ILE A CA 1
ATOM 4383 C C . ILE A 1 533 ? -11.193 -2.028 4.065 1.00 98.19 533 ILE A C 1
ATOM 4385 O O . ILE A 1 533 ? -10.957 -3.146 3.609 1.00 98.19 533 ILE A O 1
ATOM 4389 N N . LEU A 1 534 ? -12.166 -1.813 4.950 1.00 97.31 534 LEU A N 1
ATOM 4390 C CA . LEU A 1 534 ? -13.027 -2.867 5.475 1.00 97.31 534 LEU A CA 1
ATOM 4391 C C . LEU A 1 534 ? -13.870 -3.509 4.359 1.00 97.31 534 LEU A C 1
ATOM 4393 O O . LEU A 1 534 ? -13.972 -4.734 4.307 1.00 97.31 534 LEU A O 1
ATOM 4397 N N . LYS A 1 535 ? -14.386 -2.723 3.403 1.00 96.75 535 LYS A N 1
ATOM 4398 C CA . LYS A 1 535 ? -15.082 -3.237 2.207 1.00 96.75 535 LYS A CA 1
ATOM 4399 C C . LYS A 1 535 ? -14.175 -4.094 1.332 1.00 96.75 535 LYS A C 1
ATOM 4401 O O . LYS A 1 535 ? -14.612 -5.121 0.819 1.00 96.75 535 LYS A O 1
ATOM 4406 N N . LEU A 1 536 ? -12.905 -3.718 1.176 1.00 97.75 536 LEU A N 1
ATOM 4407 C CA . LEU A 1 536 ? -11.926 -4.562 0.489 1.00 97.75 536 LEU A CA 1
ATOM 4408 C C . LEU A 1 536 ? -11.664 -5.856 1.264 1.00 97.75 536 LEU A C 1
ATOM 4410 O O . LEU A 1 536 ? -11.621 -6.924 0.653 1.00 97.75 536 LEU A O 1
ATOM 4414 N N . TYR A 1 537 ? -11.528 -5.794 2.591 1.00 97.25 537 TYR A N 1
ATOM 4415 C CA . TYR A 1 537 ? -11.381 -7.002 3.401 1.00 97.25 537 TYR A CA 1
ATOM 4416 C C . TYR A 1 537 ? -12.600 -7.928 3.264 1.00 97.25 537 TYR A C 1
ATOM 4418 O O . TYR A 1 537 ? -12.419 -9.143 3.195 1.00 97.25 537 TYR A O 1
ATOM 4426 N N . ASP A 1 538 ? -13.822 -7.396 3.173 1.00 96.19 538 ASP A N 1
ATOM 4427 C CA . ASP A 1 538 ? -15.019 -8.208 2.919 1.00 96.19 538 ASP A CA 1
ATOM 4428 C C . ASP A 1 538 ? -15.043 -8.782 1.493 1.00 96.19 538 ASP A C 1
ATOM 4430 O O . ASP A 1 538 ? -15.223 -9.987 1.318 1.00 96.19 538 ASP A O 1
ATOM 4434 N N . LYS A 1 539 ? -14.752 -7.955 0.471 1.00 95.88 539 LYS A N 1
ATOM 4435 C CA . LYS A 1 539 ? -14.699 -8.362 -0.949 1.00 95.88 539 LYS A CA 1
ATOM 4436 C C . LYS A 1 539 ? -13.824 -9.601 -1.150 1.00 95.88 539 LYS A C 1
ATOM 4438 O O . LYS A 1 539 ? -14.211 -10.515 -1.874 1.00 95.88 539 LYS A O 1
ATOM 4443 N N . TYR A 1 540 ? -12.650 -9.635 -0.518 1.00 96.12 540 TYR A N 1
ATOM 4444 C CA . TYR A 1 540 ? -11.719 -10.765 -0.618 1.00 96.12 540 TYR A CA 1
ATOM 4445 C C . TYR A 1 540 ? -11.887 -11.797 0.503 1.00 96.12 540 TYR A C 1
ATOM 4447 O O . TYR A 1 540 ? -11.006 -12.628 0.688 1.00 96.12 540 TYR A O 1
ATOM 4455 N N . LYS A 1 541 ? -13.002 -11.774 1.248 1.00 94.94 541 LYS A N 1
ATOM 4456 C CA . LYS A 1 541 ? -13.342 -12.716 2.334 1.00 94.94 541 LYS A CA 1
ATOM 4457 C C . LYS A 1 541 ? -12.341 -12.744 3.496 1.00 94.94 541 LYS A C 1
ATOM 4459 O O . LYS A 1 541 ? -12.358 -13.664 4.309 1.00 94.94 541 LYS A O 1
ATOM 4464 N N . VAL A 1 542 ? -11.485 -11.734 3.607 1.00 95.25 542 VAL A N 1
ATOM 4465 C CA . VAL A 1 542 ? -10.504 -11.593 4.687 1.00 95.25 542 VAL A CA 1
ATOM 4466 C C . VAL A 1 542 ? -11.203 -11.368 6.023 1.00 95.25 542 VAL A C 1
ATOM 4468 O O . VAL A 1 542 ? -10.826 -12.010 7.002 1.00 95.25 542 VAL A O 1
ATOM 4471 N N . LEU A 1 543 ? -12.250 -10.531 6.063 1.00 92.44 543 LEU A N 1
ATOM 4472 C CA . LEU A 1 543 ? -13.027 -10.327 7.293 1.00 92.44 543 LEU A CA 1
ATOM 4473 C C . LEU A 1 543 ? -13.612 -11.636 7.799 1.00 92.44 543 LEU A C 1
ATOM 4475 O O . LEU A 1 543 ? -13.403 -11.956 8.955 1.00 92.44 543 LEU A O 1
ATOM 4479 N N . ASN A 1 544 ? -14.236 -12.430 6.933 1.00 88.88 544 ASN A N 1
ATOM 4480 C CA . ASN A 1 544 ? -14.810 -13.720 7.310 1.00 88.88 544 ASN A CA 1
ATOM 4481 C C . ASN A 1 544 ? -13.764 -14.729 7.832 1.00 88.88 544 ASN A C 1
ATOM 4483 O O . ASN A 1 544 ? -14.074 -15.545 8.696 1.00 88.88 544 ASN A O 1
ATOM 4487 N N . LYS A 1 545 ? -12.522 -14.675 7.326 1.00 89.62 545 LYS A N 1
ATOM 4488 C CA . LYS A 1 545 ? -11.410 -15.528 7.786 1.00 89.62 545 LYS A CA 1
ATOM 4489 C C . LYS A 1 545 ? -10.805 -15.085 9.120 1.00 89.62 545 LYS A C 1
ATOM 4491 O O . LYS A 1 545 ? -10.160 -15.902 9.773 1.00 89.62 545 LYS A O 1
ATOM 4496 N N . ILE A 1 546 ? -10.944 -13.809 9.479 1.00 90.06 546 ILE A N 1
ATOM 4497 C CA . ILE A 1 546 ? -10.437 -13.252 10.739 1.00 90.06 546 ILE A CA 1
ATOM 4498 C C . ILE A 1 546 ? -11.541 -13.252 11.794 1.00 90.06 546 ILE A C 1
ATOM 4500 O O . ILE A 1 546 ? -11.366 -13.809 12.866 1.00 90.06 546 ILE A O 1
ATOM 4504 N N . PHE A 1 547 ? -12.685 -12.661 11.480 1.00 89.25 547 PHE A N 1
ATOM 4505 C CA . PHE A 1 547 ? -13.854 -12.586 12.338 1.00 89.25 547 PHE A CA 1
ATOM 4506 C C . PHE A 1 547 ? -14.959 -13.482 11.790 1.00 89.25 547 PHE A C 1
ATOM 4508 O O . PHE A 1 547 ? -15.514 -13.257 10.709 1.00 89.25 547 PHE A O 1
ATOM 4515 N N . THR A 1 548 ? -15.289 -14.512 12.561 1.00 81.44 548 THR A N 1
ATOM 4516 C CA . THR A 1 548 ? -16.266 -15.526 12.160 1.00 81.44 548 THR A CA 1
ATOM 4517 C C . THR A 1 548 ? -17.615 -14.874 11.831 1.00 81.44 548 THR A C 1
ATOM 4519 O O . THR A 1 548 ? -18.080 -14.000 12.560 1.00 81.44 548 THR A O 1
ATOM 4522 N N . GLN A 1 549 ? -18.241 -15.280 10.718 1.00 81.25 549 GLN A N 1
ATOM 4523 C CA . GLN A 1 549 ? -19.573 -14.807 10.290 1.00 81.25 549 GLN A CA 1
ATOM 4524 C C . GLN A 1 549 ? -19.699 -13.274 10.156 1.00 81.25 549 GLN A C 1
ATOM 4526 O O . GLN A 1 549 ? -20.772 -12.712 10.366 1.00 81.25 549 GLN A O 1
ATOM 4531 N N . THR A 1 550 ? -18.613 -12.573 9.820 1.00 88.19 550 THR A N 1
ATOM 4532 C CA . THR A 1 550 ? -18.624 -11.109 9.675 1.00 88.19 550 THR A CA 1
ATOM 4533 C C . THR A 1 550 ? -18.539 -10.693 8.209 1.00 88.19 550 THR A C 1
ATOM 4535 O O . THR A 1 550 ? -17.631 -11.123 7.497 1.00 88.19 550 THR A O 1
ATOM 4538 N N . HIS A 1 551 ? -19.481 -9.842 7.791 1.00 92.75 551 HIS A N 1
ATOM 4539 C CA . HIS A 1 551 ? -19.598 -9.278 6.443 1.00 92.75 551 HIS A CA 1
ATOM 4540 C C . HIS A 1 551 ? -20.023 -7.806 6.489 1.00 92.75 551 HIS A C 1
ATOM 4542 O O . HIS A 1 551 ? -20.575 -7.349 7.495 1.00 92.75 551 HIS A O 1
ATOM 4548 N N . ILE A 1 552 ? -19.786 -7.070 5.400 1.00 93.31 552 ILE A N 1
ATOM 4549 C CA . ILE A 1 552 ? -20.202 -5.671 5.258 1.00 93.31 552 ILE A CA 1
ATOM 4550 C C . ILE A 1 552 ? -21.318 -5.599 4.228 1.00 93.31 552 ILE A C 1
ATOM 4552 O O . ILE A 1 552 ? -21.103 -5.371 3.040 1.00 93.31 552 ILE A O 1
ATOM 4556 N N . ASP A 1 553 ? -22.539 -5.793 4.713 1.00 92.56 553 ASP A N 1
ATOM 4557 C CA . ASP A 1 553 ? -23.733 -5.469 3.947 1.00 92.56 553 ASP A CA 1
ATOM 4558 C C . ASP A 1 553 ? -24.021 -3.956 3.985 1.00 92.56 553 ASP A C 1
ATOM 4560 O O . ASP A 1 553 ? -23.375 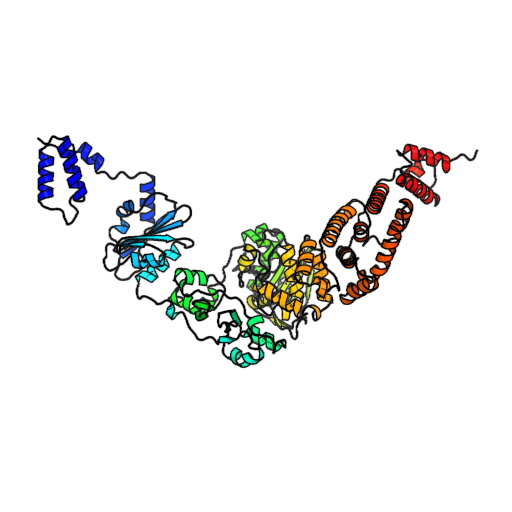-3.177 4.695 1.00 92.56 553 ASP A O 1
ATOM 4564 N N . SER A 1 554 ? -25.036 -3.522 3.235 1.00 93.25 554 SER A N 1
ATOM 4565 C CA . SER A 1 554 ? -25.424 -2.109 3.184 1.00 93.25 554 SER A CA 1
ATOM 4566 C C . SER A 1 554 ? -25.831 -1.549 4.553 1.00 93.25 554 SER A C 1
ATOM 4568 O O . SER A 1 554 ? -25.632 -0.365 4.810 1.00 93.25 554 SER A O 1
ATOM 4570 N N . LYS A 1 555 ? -26.381 -2.377 5.454 1.00 93.88 555 LYS A N 1
ATOM 4571 C CA . LYS A 1 555 ? -26.758 -1.935 6.806 1.00 93.88 555 LYS A CA 1
ATOM 4572 C C . LYS A 1 555 ? -25.517 -1.677 7.657 1.00 93.88 555 LYS A C 1
ATOM 4574 O O . LYS A 1 555 ? -25.444 -0.649 8.328 1.00 93.88 555 LYS A O 1
ATOM 4579 N N . LYS A 1 556 ? -24.532 -2.576 7.616 1.00 94.88 556 LYS A N 1
ATOM 4580 C CA . LYS A 1 556 ? -23.262 -2.433 8.332 1.00 94.88 556 LYS A CA 1
ATOM 4581 C C . LYS A 1 556 ? -22.465 -1.247 7.802 1.00 94.88 556 LYS A C 1
ATOM 4583 O O . LYS A 1 556 ? -21.922 -0.502 8.607 1.00 94.88 556 LYS A O 1
ATOM 4588 N N . GLU A 1 557 ? -22.444 -1.022 6.489 1.00 95.56 557 GLU A N 1
ATOM 4589 C CA . GLU A 1 557 ? -21.802 0.157 5.894 1.00 95.56 557 GLU A CA 1
ATOM 4590 C C . GLU A 1 557 ? -22.396 1.467 6.441 1.00 95.56 557 GLU A C 1
ATOM 4592 O O . GLU A 1 557 ? -21.648 2.338 6.883 1.00 95.56 557 GLU A O 1
ATOM 4597 N N . ILE A 1 558 ? -23.730 1.569 6.528 1.00 96.31 558 ILE A N 1
ATOM 4598 C CA . ILE A 1 558 ? -24.413 2.725 7.137 1.00 96.31 558 ILE A CA 1
ATOM 4599 C C . ILE A 1 558 ? -24.024 2.888 8.614 1.00 96.31 558 ILE A C 1
ATOM 4601 O O . ILE A 1 558 ? -23.758 4.005 9.057 1.00 96.31 558 ILE A O 1
ATOM 4605 N N . LEU A 1 559 ? -23.958 1.796 9.383 1.00 97.06 559 LEU A N 1
ATOM 4606 C CA . LEU A 1 559 ? -23.535 1.849 10.788 1.00 97.06 559 LEU A CA 1
ATOM 4607 C C . LEU A 1 559 ? -22.079 2.306 10.937 1.00 97.06 559 LEU A C 1
ATOM 4609 O O . LEU A 1 559 ? -21.784 3.105 11.821 1.00 97.06 559 LEU A O 1
ATOM 4613 N N . LEU A 1 560 ? -21.173 1.838 10.079 1.00 97.19 560 LEU A N 1
ATOM 4614 C CA . LEU A 1 560 ? -19.767 2.249 10.097 1.00 97.19 560 LEU A CA 1
ATOM 4615 C C . LEU A 1 560 ? -19.607 3.730 9.730 1.00 97.19 560 LEU A C 1
ATOM 4617 O O . LEU A 1 560 ? -18.800 4.417 10.353 1.00 97.19 560 LEU A O 1
ATOM 4621 N N . GLN A 1 561 ? -20.412 4.239 8.793 1.00 97.25 561 GLN A N 1
ATOM 4622 C CA . GLN A 1 561 ? -20.451 5.668 8.475 1.00 97.25 561 GLN A CA 1
ATOM 4623 C C . GLN A 1 561 ? -20.995 6.493 9.651 1.00 97.25 561 GLN A C 1
ATOM 4625 O O . GLN A 1 561 ? -20.385 7.479 10.064 1.00 97.25 561 GLN A O 1
ATOM 4630 N N . LYS A 1 562 ? -22.092 6.042 10.271 1.00 97.56 562 LYS A N 1
ATOM 4631 C CA . LYS A 1 562 ? -22.633 6.670 11.486 1.00 97.56 562 LYS A CA 1
ATOM 4632 C C . LYS A 1 562 ? -21.605 6.663 12.624 1.00 97.56 562 LYS A C 1
ATOM 4634 O O . LYS A 1 562 ? -21.514 7.639 13.366 1.00 97.56 562 LYS A O 1
ATOM 4639 N N . LEU A 1 563 ? -20.798 5.607 12.749 1.00 98.19 563 LEU A N 1
ATOM 4640 C CA . LEU A 1 563 ? -19.713 5.543 13.727 1.00 98.19 563 LEU A CA 1
ATOM 4641 C C . LEU A 1 563 ? -18.641 6.607 13.467 1.00 98.19 563 LEU A C 1
ATOM 4643 O O . LEU A 1 563 ? -18.232 7.283 14.412 1.00 98.19 563 LEU A O 1
ATOM 4647 N N . THR A 1 564 ? -18.191 6.778 12.220 1.00 97.06 564 THR A N 1
ATOM 4648 C CA . THR A 1 564 ? -17.207 7.823 11.893 1.00 97.06 564 THR A CA 1
ATOM 4649 C C . THR A 1 564 ? -17.739 9.216 12.211 1.00 97.06 564 THR A C 1
ATOM 4651 O O . THR A 1 564 ? -17.021 10.017 12.812 1.00 97.06 564 THR A O 1
ATOM 4654 N N . ASP A 1 565 ? -19.013 9.476 11.915 1.00 96.56 565 ASP A N 1
ATOM 4655 C CA . ASP A 1 565 ? -19.653 10.762 12.199 1.00 96.56 565 ASP A CA 1
ATOM 4656 C C . ASP A 1 565 ? -19.774 10.992 13.717 1.00 96.56 565 ASP A C 1
ATOM 4658 O O . ASP A 1 565 ? -19.467 12.073 14.224 1.00 96.56 565 ASP A O 1
ATOM 4662 N N . ASN A 1 566 ? -20.140 9.949 14.470 1.00 97.19 566 ASN A N 1
ATOM 4663 C CA . ASN A 1 566 ? -20.250 9.993 15.928 1.00 97.19 566 ASN A CA 1
ATOM 4664 C C . ASN A 1 566 ? -18.901 10.194 16.629 1.00 97.19 566 ASN A C 1
ATOM 4666 O O . ASN A 1 566 ? -18.851 10.907 17.631 1.00 97.19 566 ASN A O 1
ATOM 4670 N N . LEU A 1 567 ? -17.815 9.599 16.123 1.00 96.19 567 LEU A N 1
ATOM 4671 C CA . LEU A 1 567 ? -16.460 9.821 16.644 1.00 96.19 567 LEU A CA 1
ATOM 4672 C C . LEU A 1 567 ? -16.068 11.302 16.540 1.00 96.19 567 LEU A C 1
ATOM 4674 O O . LEU A 1 567 ? -15.572 11.878 17.509 1.00 96.19 567 LEU A O 1
ATOM 4678 N N . VAL A 1 568 ? -16.349 11.938 15.397 1.00 95.06 568 VAL A N 1
ATOM 4679 C CA . VAL A 1 568 ? -16.094 13.373 15.189 1.00 95.06 568 VAL A CA 1
ATOM 4680 C C . VAL A 1 568 ? -17.001 14.225 16.078 1.00 95.06 568 VAL A C 1
ATOM 4682 O O . VAL A 1 568 ? -16.522 15.115 16.781 1.00 95.06 568 VAL A O 1
ATOM 4685 N N . LEU A 1 569 ? -18.306 13.939 16.100 1.00 94.81 569 LEU A N 1
ATOM 4686 C CA . LEU A 1 569 ? -19.282 14.674 16.904 1.00 94.81 569 LEU A CA 1
ATOM 4687 C C . LEU A 1 569 ? -18.912 14.667 18.394 1.00 94.81 569 LEU A C 1
ATOM 4689 O O . LEU A 1 569 ? -18.848 15.727 19.025 1.00 94.81 569 LEU A O 1
ATOM 4693 N N . LEU A 1 570 ? -18.643 13.483 18.953 1.00 94.56 570 LEU A N 1
ATOM 4694 C CA . LEU A 1 570 ? -18.318 13.314 20.368 1.00 94.56 570 LEU A CA 1
ATOM 4695 C C . LEU A 1 570 ? -17.024 14.028 20.752 1.00 94.56 570 LEU A C 1
ATOM 4697 O O . LEU A 1 570 ? -16.974 14.625 21.826 1.00 94.56 570 LEU A O 1
ATOM 4701 N N . GLN A 1 571 ? -16.036 14.094 19.856 1.00 92.69 571 GLN A N 1
ATOM 4702 C CA . GLN A 1 571 ? -14.823 14.875 20.093 1.00 92.69 571 GLN A CA 1
ATOM 4703 C C . GLN A 1 571 ? -15.118 16.360 20.382 1.00 92.69 571 GLN A C 1
ATOM 4705 O O . GLN A 1 571 ? -14.382 16.998 21.135 1.00 92.69 571 GLN A O 1
ATOM 4710 N N . HIS A 1 572 ? -16.211 16.915 19.843 1.00 91.25 572 HIS A N 1
ATOM 4711 C CA . HIS A 1 572 ? -16.619 18.307 20.064 1.00 91.25 572 HIS A CA 1
ATOM 4712 C C . HIS A 1 572 ? -17.556 18.511 21.265 1.00 91.25 572 HIS A C 1
ATOM 4714 O O . HIS A 1 572 ? -17.487 19.551 21.940 1.00 91.25 572 HIS A O 1
ATOM 4720 N N . ILE A 1 573 ? -18.479 17.579 21.520 1.00 91.81 573 ILE A N 1
ATOM 4721 C CA . ILE A 1 573 ? -19.500 17.734 22.576 1.00 91.81 573 ILE A CA 1
ATOM 4722 C C . ILE A 1 573 ? -19.088 17.108 23.911 1.00 91.81 573 ILE A C 1
ATOM 4724 O O . ILE A 1 573 ? -19.461 17.637 24.957 1.00 91.81 573 ILE A O 1
ATOM 4728 N N . LYS A 1 574 ? -18.268 16.054 23.890 1.00 91.12 574 LYS A N 1
ATOM 4729 C CA . LYS A 1 574 ? -17.755 15.355 25.071 1.00 91.12 574 LYS A CA 1
ATOM 4730 C C . LYS A 1 574 ? -16.310 14.883 24.816 1.00 91.12 574 LYS A C 1
ATOM 4732 O O . LYS A 1 574 ? -16.088 13.700 24.616 1.00 91.12 574 LYS A O 1
ATOM 4737 N N . PRO A 1 575 ? -15.309 15.781 24.815 1.00 90.94 575 PRO A N 1
ATOM 4738 C CA . PRO A 1 575 ? -13.938 15.402 24.476 1.00 90.94 575 PRO A CA 1
ATOM 4739 C C . PRO A 1 575 ? -13.412 14.270 25.374 1.00 90.94 575 PRO A C 1
ATOM 4741 O O . PRO A 1 575 ? -13.389 14.399 26.600 1.00 90.94 575 PRO A O 1
ATOM 4744 N N . TYR A 1 576 ? -12.985 13.170 24.760 1.00 93.50 576 TYR A N 1
ATOM 4745 C CA . TYR A 1 576 ? -12.388 12.008 25.417 1.00 93.50 576 TYR A CA 1
ATOM 4746 C C . TYR A 1 576 ? -11.450 11.306 24.428 1.00 93.50 576 TYR A C 1
ATOM 4748 O O . TYR A 1 576 ? -11.534 11.536 23.224 1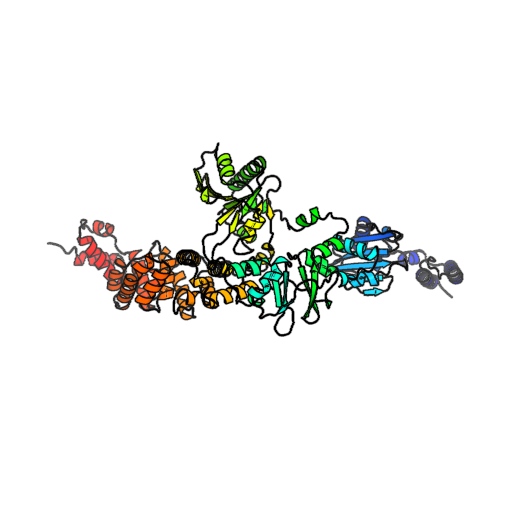.00 93.50 576 TYR A O 1
ATOM 4756 N N . ASN A 1 577 ? -10.547 10.452 24.912 1.00 91.88 577 ASN A N 1
ATOM 4757 C CA . ASN A 1 577 ? -9.719 9.637 24.025 1.00 91.88 577 ASN A CA 1
ATOM 4758 C C . ASN A 1 577 ? -10.504 8.401 23.560 1.00 91.88 577 ASN A C 1
ATOM 4760 O O . ASN A 1 577 ? -10.415 7.327 24.158 1.00 91.88 577 ASN A O 1
ATOM 4764 N N . TYR A 1 578 ? -11.333 8.580 22.534 1.00 94.81 578 TYR A N 1
ATOM 4765 C CA . TYR A 1 578 ? -12.125 7.505 21.949 1.00 94.81 578 TYR A CA 1
ATOM 4766 C C . TYR A 1 578 ? -11.248 6.608 21.065 1.00 94.81 578 TYR A C 1
ATOM 4768 O O . TYR A 1 578 ? -10.816 7.015 19.989 1.00 94.81 578 TYR A O 1
ATOM 4776 N N . SER A 1 579 ? -11.007 5.371 21.503 1.00 95.38 579 SER A N 1
ATOM 4777 C CA . SER A 1 579 ? -10.249 4.379 20.730 1.00 95.38 579 SER A CA 1
ATOM 4778 C C . SER A 1 579 ? -11.006 3.995 19.458 1.00 95.38 579 SER A C 1
ATOM 4780 O O . SER A 1 579 ? -12.092 3.408 19.537 1.00 95.38 579 SER A O 1
ATOM 4782 N N . LYS A 1 580 ? -10.447 4.292 18.275 1.00 96.44 580 LYS A N 1
ATOM 4783 C CA . LYS A 1 580 ? -11.059 3.884 17.001 1.00 96.44 580 LYS A CA 1
ATOM 4784 C C . LYS A 1 580 ? -11.167 2.369 16.922 1.00 96.44 580 LYS A C 1
ATOM 4786 O O . LYS A 1 580 ? -12.259 1.869 16.672 1.00 96.44 580 LYS A O 1
ATOM 4791 N N . THR A 1 581 ? -10.082 1.650 17.213 1.00 96.50 581 THR A N 1
ATOM 4792 C CA . THR A 1 581 ? -10.047 0.181 17.233 1.00 96.50 581 THR A CA 1
ATOM 4793 C C . THR A 1 581 ? -11.198 -0.404 18.038 1.00 96.50 581 THR A C 1
ATOM 4795 O O . THR A 1 581 ? -11.974 -1.199 17.514 1.00 96.50 581 THR A O 1
ATOM 4798 N N . THR A 1 582 ? -11.350 0.018 19.294 1.00 97.06 582 THR A N 1
ATOM 4799 C CA . THR A 1 582 ? -12.378 -0.520 20.191 1.00 97.06 582 THR A CA 1
ATOM 4800 C C . THR A 1 582 ? -13.781 -0.278 19.637 1.00 97.06 582 THR A C 1
ATOM 4802 O O . THR A 1 582 ? -14.599 -1.195 19.591 1.00 97.06 582 THR A O 1
ATOM 4805 N N . ASN A 1 583 ? -14.059 0.935 19.152 1.00 98.06 583 ASN A N 1
ATOM 4806 C CA . ASN A 1 583 ? -15.379 1.269 18.622 1.00 98.06 583 ASN A CA 1
ATOM 4807 C C . ASN A 1 583 ? -15.685 0.567 17.291 1.00 98.06 583 ASN A C 1
ATOM 4809 O O . ASN A 1 583 ? -16.798 0.069 17.113 1.00 98.06 583 ASN A O 1
ATOM 4813 N N . PHE A 1 584 ? -14.715 0.486 16.375 1.00 97.94 584 PHE A N 1
ATOM 4814 C CA . PHE A 1 584 ? -14.878 -0.239 15.116 1.00 97.94 584 PHE A CA 1
ATOM 4815 C C . PHE A 1 584 ? -15.103 -1.725 15.360 1.00 97.94 584 PHE A C 1
ATOM 4817 O O . PHE A 1 584 ? -16.026 -2.283 14.776 1.00 97.94 584 PHE A O 1
ATOM 4824 N N . LEU A 1 585 ? -14.330 -2.360 16.245 1.00 97.12 585 LEU A N 1
ATOM 4825 C CA . LEU A 1 585 ? -14.506 -3.775 16.573 1.00 97.12 585 LEU A CA 1
ATOM 4826 C C . LEU A 1 585 ? -15.887 -4.054 17.168 1.00 97.12 585 LEU A C 1
ATOM 4828 O O . LEU A 1 585 ? -16.568 -4.965 16.705 1.00 97.12 585 LEU A O 1
ATOM 4832 N N . PHE A 1 586 ? -16.350 -3.253 18.129 1.00 97.12 586 PHE A N 1
ATOM 4833 C CA . PHE A 1 586 ? -17.673 -3.462 18.717 1.00 97.12 586 PHE A CA 1
ATOM 4834 C C . PHE A 1 586 ? -18.818 -3.233 17.728 1.00 97.12 586 PHE A C 1
ATOM 4836 O O . PHE A 1 586 ? -19.761 -4.019 17.718 1.00 97.12 586 PHE A O 1
ATOM 4843 N N . VAL A 1 587 ? -18.738 -2.234 16.842 1.00 97.25 587 VAL A N 1
ATOM 4844 C CA . VAL A 1 587 ? -19.749 -2.057 15.783 1.00 97.25 587 VAL A CA 1
ATOM 4845 C C . VAL A 1 587 ? -19.655 -3.161 14.725 1.00 97.25 587 VAL A C 1
ATOM 4847 O O . VAL A 1 587 ? -20.684 -3.626 14.235 1.00 97.25 587 VAL A O 1
ATOM 4850 N N . LEU A 1 588 ? -18.453 -3.629 14.376 1.00 95.94 588 LEU A N 1
ATOM 4851 C CA . LEU A 1 588 ? -18.250 -4.717 13.414 1.00 95.94 588 LEU A CA 1
ATOM 4852 C C . LEU A 1 588 ? -18.769 -6.060 13.928 1.00 95.94 588 LEU A C 1
ATOM 4854 O O . LEU A 1 588 ? -19.332 -6.818 13.144 1.00 95.94 588 LEU A O 1
ATOM 4858 N N . LEU A 1 589 ? -18.637 -6.328 15.223 1.00 95.31 589 LEU A N 1
ATOM 4859 C CA . LEU A 1 589 ? -19.002 -7.606 15.834 1.00 95.31 589 LEU A CA 1
ATOM 4860 C C . LEU A 1 589 ? -20.367 -7.580 16.540 1.00 95.31 589 LEU A C 1
ATOM 4862 O O . LEU A 1 589 ? -20.795 -8.603 17.058 1.00 95.31 589 LEU A O 1
ATOM 4866 N N . SER A 1 590 ? -21.082 -6.448 16.527 1.00 93.06 590 SER A N 1
ATOM 4867 C CA . SER A 1 590 ? -22.347 -6.251 17.261 1.00 93.06 590 SER A CA 1
ATOM 4868 C C . SER A 1 590 ? -23.490 -7.204 16.900 1.00 93.06 590 SER A C 1
ATOM 4870 O O . SER A 1 590 ? -24.480 -7.267 17.622 1.00 93.06 590 SER A O 1
ATOM 4872 N N . HIS A 1 591 ? -23.396 -7.914 15.774 1.00 90.94 591 HIS A N 1
ATOM 4873 C CA . HIS A 1 591 ? -24.387 -8.909 15.355 1.00 90.94 591 HIS A CA 1
ATOM 4874 C C . HIS A 1 591 ? -24.159 -10.285 15.990 1.00 90.94 591 HIS A C 1
ATOM 4876 O O . HIS A 1 591 ? -25.019 -11.154 15.861 1.00 90.94 591 HIS A O 1
ATOM 4882 N N . LEU A 1 592 ? -23.009 -10.499 16.631 1.00 92.88 592 LEU A N 1
ATOM 4883 C CA . LEU A 1 592 ? -22.643 -11.764 17.254 1.00 92.88 592 LEU A CA 1
ATOM 4884 C C . LEU A 1 592 ? -23.070 -11.802 18.735 1.00 92.88 592 LEU A C 1
ATOM 4886 O O . LEU A 1 592 ? -23.089 -10.764 19.398 1.00 92.88 592 LEU A O 1
ATOM 4890 N N . PRO A 1 593 ? -23.359 -12.997 19.283 1.00 93.31 593 PRO A N 1
ATOM 4891 C CA . PRO A 1 593 ? -23.429 -13.227 20.725 1.00 93.31 593 PRO A CA 1
ATOM 4892 C C . PRO A 1 593 ? -22.144 -12.794 21.442 1.00 93.31 593 PRO A C 1
ATOM 4894 O O . PRO A 1 593 ? -21.049 -12.939 20.892 1.00 93.31 593 PRO A O 1
ATOM 4897 N N . THR A 1 594 ? -22.270 -12.316 22.682 1.00 94.00 594 THR A N 1
ATOM 4898 C CA . THR A 1 594 ? -21.156 -11.792 23.492 1.00 94.00 594 THR A CA 1
ATOM 4899 C C . THR A 1 594 ? -19.990 -12.773 23.598 1.00 94.00 594 THR A C 1
ATOM 4901 O O . THR A 1 594 ? -18.834 -12.365 23.493 1.00 94.00 594 THR A O 1
ATOM 4904 N N . GLU A 1 595 ? -20.279 -14.069 23.737 1.00 93.44 595 GLU A N 1
ATOM 4905 C CA . GLU A 1 595 ? -19.276 -15.131 23.838 1.00 93.44 595 GLU A CA 1
ATOM 4906 C C . GLU A 1 595 ? -18.418 -15.200 22.567 1.00 93.44 595 GLU A C 1
ATOM 4908 O O . GLU A 1 595 ? -17.190 -15.223 22.638 1.00 93.44 595 GLU A O 1
ATOM 4913 N N . LEU A 1 596 ? -19.054 -15.124 21.393 1.00 93.25 596 LEU A N 1
ATOM 4914 C CA . LEU A 1 596 ? -18.351 -15.122 20.111 1.00 93.25 596 LEU A CA 1
ATOM 4915 C C . LEU A 1 596 ? -17.569 -13.824 19.890 1.00 93.25 596 LEU A C 1
ATOM 4917 O O . LEU A 1 596 ? -16.489 -13.864 19.299 1.00 93.25 596 LEU A O 1
ATOM 4921 N N . ILE A 1 597 ? -18.065 -12.674 20.359 1.00 94.44 597 ILE A N 1
ATOM 4922 C CA . ILE A 1 597 ? -17.293 -11.422 20.314 1.00 94.44 597 ILE A CA 1
ATOM 4923 C C . ILE A 1 597 ? -16.006 -11.588 21.132 1.00 94.44 597 ILE A C 1
ATOM 4925 O O . ILE A 1 597 ? -14.917 -11.305 20.627 1.00 94.44 597 ILE A O 1
ATOM 4929 N N . TYR A 1 598 ? -16.115 -12.095 22.362 1.00 95.19 598 TYR A N 1
ATOM 4930 C CA . TYR A 1 598 ? -14.970 -12.324 23.239 1.00 95.19 598 TYR A CA 1
ATOM 4931 C C . TYR A 1 598 ? -13.939 -13.271 22.609 1.00 95.19 598 TYR A C 1
ATOM 4933 O O . TYR A 1 598 ? -12.751 -12.942 22.575 1.00 95.19 598 TYR A O 1
ATOM 4941 N N . GLU A 1 599 ? -14.379 -14.409 22.064 1.00 93.38 599 GLU A N 1
ATOM 4942 C CA . GLU A 1 599 ? -13.507 -15.395 21.414 1.00 93.38 599 GLU A CA 1
ATOM 4943 C C . GLU A 1 599 ? -12.751 -14.804 20.219 1.00 93.38 599 GLU A C 1
ATOM 4945 O O . GLU A 1 599 ? -11.524 -14.924 20.147 1.00 93.38 599 GLU A O 1
ATOM 4950 N N . ASN A 1 600 ? -13.453 -14.099 19.322 1.00 92.50 600 ASN A N 1
ATOM 4951 C CA . ASN A 1 600 ? -12.839 -13.436 18.169 1.00 92.50 600 ASN A CA 1
ATOM 4952 C C . ASN A 1 600 ? -11.794 -12.394 18.611 1.00 92.50 600 ASN A C 1
ATOM 4954 O O . ASN A 1 600 ? -10.704 -12.326 18.044 1.00 92.50 600 ASN A O 1
ATOM 4958 N N . LEU A 1 601 ? -12.082 -11.596 19.643 1.00 94.81 601 LEU A N 1
ATOM 4959 C CA . LEU A 1 601 ? -11.134 -10.603 20.157 1.00 94.81 601 LEU A CA 1
ATOM 4960 C C . LEU A 1 601 ? -9.909 -11.268 20.799 1.00 94.81 601 LEU A C 1
ATOM 4962 O O . LEU A 1 601 ? -8.771 -10.880 20.514 1.00 94.81 601 LEU A O 1
ATOM 4966 N N . LYS A 1 602 ? -10.116 -12.306 21.616 1.00 94.50 602 LYS A N 1
ATOM 4967 C CA . LYS A 1 602 ? -9.030 -13.046 22.271 1.00 94.50 602 LYS A CA 1
ATOM 4968 C C . LYS A 1 602 ? -8.118 -13.761 21.284 1.00 94.50 602 LYS A C 1
ATOM 4970 O O . LYS A 1 602 ? -6.900 -13.705 21.448 1.00 94.50 602 LYS A O 1
ATOM 4975 N N . GLN A 1 603 ? -8.684 -14.385 20.253 1.00 91.75 603 GLN A N 1
ATOM 4976 C CA . GLN A 1 603 ? -7.938 -15.114 19.225 1.00 91.75 603 GLN A CA 1
ATOM 4977 C C . GLN A 1 603 ? -6.877 -14.243 18.538 1.00 91.75 603 GLN A C 1
ATOM 4979 O O . GLN A 1 603 ? -5.807 -14.735 18.176 1.00 91.75 603 GLN A O 1
ATOM 4984 N N . TYR A 1 604 ? -7.163 -12.951 18.366 1.00 91.94 604 TYR A N 1
ATOM 4985 C CA . TYR A 1 604 ? -6.265 -11.990 17.731 1.00 91.94 604 TYR A CA 1
ATOM 4986 C C . TYR A 1 604 ? -5.634 -11.018 18.731 1.00 91.94 604 TYR A C 1
ATOM 4988 O O . TYR A 1 604 ? -5.226 -9.934 18.336 1.00 91.94 604 TYR A O 1
ATOM 4996 N N . HIS A 1 605 ? -5.526 -11.389 20.010 1.00 94.12 605 HIS A N 1
ATOM 4997 C CA . HIS A 1 605 ? -4.856 -10.597 21.052 1.00 94.12 605 HIS A CA 1
ATOM 4998 C C . HIS A 1 605 ? -5.390 -9.162 21.229 1.00 94.12 605 HIS A C 1
ATOM 5000 O O . HIS A 1 605 ? -4.662 -8.271 21.663 1.00 94.12 605 HIS A O 1
ATOM 5006 N N . PHE A 1 606 ? -6.674 -8.920 20.953 1.00 95.69 606 PHE A N 1
ATOM 5007 C CA . PHE A 1 606 ? -7.365 -7.692 21.364 1.00 95.69 606 PHE A CA 1
ATOM 5008 C C . PHE A 1 606 ? -7.748 -7.788 22.851 1.00 95.69 606 PHE A C 1
ATOM 5010 O O . PHE A 1 606 ? -8.919 -7.794 23.224 1.00 95.69 606 PHE A O 1
ATOM 5017 N N . ASP A 1 607 ? -6.745 -7.952 23.721 1.00 94.75 607 ASP A N 1
ATOM 5018 C CA . ASP A 1 607 ? -6.939 -8.273 25.142 1.00 94.75 607 ASP A CA 1
ATOM 5019 C C . ASP A 1 607 ? -7.671 -7.172 25.913 1.00 94.75 607 ASP A C 1
ATOM 5021 O O . ASP A 1 607 ? -8.409 -7.460 26.859 1.00 94.75 607 ASP A O 1
ATOM 5025 N N . LYS A 1 608 ? -7.460 -5.910 25.526 1.00 95.44 608 LYS A N 1
ATOM 5026 C CA . LYS A 1 608 ? -8.148 -4.761 26.114 1.00 95.44 608 LYS A CA 1
ATOM 5027 C C . LYS A 1 608 ? -9.634 -4.802 25.763 1.00 95.44 608 LYS A C 1
ATOM 5029 O O . LYS A 1 608 ? -10.473 -4.736 26.656 1.00 95.44 608 LYS A O 1
ATOM 5034 N N . GLU A 1 609 ? -9.952 -4.953 24.485 1.00 96.69 609 GLU A N 1
ATOM 5035 C CA . GLU A 1 609 ? -11.319 -4.997 23.972 1.00 96.69 609 GLU A CA 1
ATOM 5036 C C . GLU A 1 609 ? -12.065 -6.228 24.487 1.00 96.69 609 GLU A C 1
ATOM 5038 O O . GLU A 1 609 ? -13.216 -6.112 24.899 1.00 96.69 609 GLU A O 1
ATOM 5043 N N . ALA A 1 610 ? -11.398 -7.384 24.560 1.00 96.06 610 ALA A N 1
ATOM 5044 C CA . ALA A 1 610 ? -11.974 -8.602 25.121 1.00 96.06 610 ALA A CA 1
ATOM 5045 C C . ALA A 1 610 ? -12.404 -8.406 26.585 1.00 96.06 610 ALA A C 1
ATOM 5047 O O . ALA A 1 610 ? -13.498 -8.810 26.962 1.00 96.06 610 ALA A O 1
ATOM 5048 N N . LYS A 1 611 ? -11.593 -7.720 27.408 1.00 95.81 611 LYS A N 1
ATOM 5049 C CA . LYS A 1 611 ? -11.957 -7.373 28.798 1.00 95.81 611 LYS A CA 1
ATOM 5050 C C . LYS A 1 611 ? -13.120 -6.382 28.889 1.00 95.81 611 LYS A C 1
ATOM 5052 O O . LYS A 1 611 ? -13.816 -6.356 29.899 1.00 95.81 611 LYS A O 1
ATOM 5057 N N . LEU A 1 612 ? -13.297 -5.537 27.875 1.00 95.88 612 LEU A N 1
ATOM 5058 C CA . LEU A 1 612 ? -14.367 -4.541 27.828 1.00 95.88 612 LEU A CA 1
ATOM 5059 C C . LEU A 1 612 ? -15.676 -5.097 27.251 1.00 95.88 612 LEU A C 1
ATOM 5061 O O . LEU A 1 612 ? -16.713 -4.479 27.470 1.00 95.88 612 LEU A O 1
ATOM 5065 N N . CYS A 1 613 ? -15.640 -6.235 26.552 1.00 95.31 613 CYS A N 1
ATOM 5066 C CA . CYS A 1 613 ? -16.763 -6.794 25.798 1.00 95.31 613 CYS A CA 1
ATOM 5067 C C . CYS A 1 613 ? -18.028 -6.998 26.649 1.00 95.31 613 CYS A C 1
ATOM 5069 O O . CYS A 1 613 ? -19.068 -6.420 26.335 1.00 95.31 613 CYS A O 1
ATOM 5071 N N . ASP A 1 614 ? -17.939 -7.734 27.761 1.00 94.69 614 ASP A N 1
ATOM 5072 C CA . ASP A 1 614 ? -19.101 -7.998 28.628 1.00 94.69 614 ASP A CA 1
ATOM 5073 C C . ASP A 1 614 ? -19.712 -6.704 29.164 1.00 94.69 614 ASP A C 1
ATOM 5075 O O . ASP A 1 614 ? -20.931 -6.516 29.162 1.00 94.69 614 ASP A O 1
ATOM 5079 N N . LYS A 1 615 ? -18.847 -5.771 29.580 1.00 95.44 615 LYS A N 1
ATOM 5080 C CA . LYS A 1 615 ? -19.280 -4.483 30.115 1.00 95.44 615 LYS A CA 1
ATOM 5081 C C . LYS A 1 615 ? -19.930 -3.616 29.038 1.00 95.44 615 LYS A C 1
ATOM 5083 O O . LYS A 1 615 ? -20.935 -2.976 29.318 1.00 95.44 615 LYS A O 1
ATOM 5088 N N . PHE A 1 616 ? -19.401 -3.630 27.816 1.00 96.31 616 PHE A N 1
ATOM 5089 C CA . PHE A 1 616 ? -19.999 -2.958 26.665 1.00 96.31 616 PHE A CA 1
ATOM 5090 C C . PHE A 1 616 ? -21.407 -3.495 26.373 1.00 96.31 616 PHE A C 1
ATOM 5092 O O . PHE A 1 616 ? -22.343 -2.704 26.261 1.00 96.31 616 PHE A O 1
ATOM 5099 N N . VAL A 1 617 ? -21.584 -4.820 26.313 1.00 95.19 617 VAL A N 1
ATOM 5100 C CA . VAL A 1 617 ? -22.904 -5.426 26.070 1.00 95.19 617 VAL A CA 1
ATOM 5101 C C . VAL A 1 617 ? -23.871 -5.127 27.218 1.00 95.19 617 VAL A C 1
ATOM 5103 O O . VAL A 1 617 ? -25.037 -4.814 26.969 1.00 95.19 617 VAL A O 1
ATOM 5106 N N . GLN A 1 618 ? -23.406 -5.171 28.470 1.00 94.75 618 GLN A N 1
ATOM 5107 C CA . GLN A 1 618 ? -24.210 -4.781 29.629 1.00 94.75 618 GLN A CA 1
ATOM 5108 C C . GLN A 1 618 ? -24.673 -3.323 29.522 1.00 94.75 618 GLN A C 1
ATOM 5110 O O . GLN A 1 618 ? -25.870 -3.058 29.623 1.00 94.75 618 GLN A O 1
ATOM 5115 N N . ASP A 1 619 ? -23.747 -2.392 29.296 1.00 95.38 619 ASP A N 1
ATOM 5116 C CA . ASP A 1 619 ? -24.031 -0.956 29.244 1.00 95.38 619 ASP A CA 1
ATOM 5117 C C . ASP A 1 619 ? -24.968 -0.613 28.077 1.00 95.38 619 ASP A C 1
ATOM 5119 O O . ASP A 1 619 ? -25.915 0.161 28.239 1.00 95.38 619 ASP A O 1
ATOM 5123 N N . PHE A 1 620 ? -24.766 -1.247 26.919 1.00 95.50 620 PHE A N 1
ATOM 5124 C CA . PHE A 1 620 ? -25.662 -1.135 25.772 1.00 95.50 620 PHE A CA 1
ATOM 5125 C C . PHE A 1 620 ? -27.080 -1.620 26.108 1.00 95.50 620 PHE A C 1
ATOM 5127 O O . PHE A 1 620 ? -28.051 -0.892 25.895 1.00 95.50 620 PHE A O 1
ATOM 5134 N N . ASN A 1 621 ? -27.209 -2.811 26.700 1.00 94.38 621 ASN A N 1
ATOM 5135 C CA . ASN A 1 621 ? -28.504 -3.376 27.077 1.00 94.38 621 ASN A CA 1
ATOM 5136 C C . ASN A 1 621 ? -29.209 -2.578 28.185 1.00 94.38 621 ASN A C 1
ATOM 5138 O O . ASN A 1 621 ? -30.436 -2.492 28.186 1.00 94.38 621 ASN A O 1
ATOM 5142 N N . GLU A 1 622 ? -28.470 -1.996 29.132 1.00 94.69 622 GLU A N 1
ATOM 5143 C CA . GLU A 1 622 ? -29.037 -1.105 30.151 1.00 94.69 622 GLU A CA 1
ATOM 5144 C C . GLU A 1 622 ? -29.629 0.156 29.512 1.00 94.69 622 GLU A C 1
ATOM 5146 O O . GLU A 1 622 ? -30.768 0.509 29.814 1.00 94.69 622 GLU A O 1
ATOM 5151 N N . ILE A 1 623 ? -28.919 0.792 28.575 1.00 94.81 623 ILE A N 1
ATOM 5152 C CA . ILE A 1 623 ? -29.417 1.976 27.854 1.00 94.81 623 ILE A CA 1
ATOM 5153 C C . ILE A 1 623 ? -30.643 1.630 26.999 1.00 94.81 623 ILE A C 1
ATOM 5155 O O . ILE A 1 623 ? -31.623 2.380 26.995 1.00 94.81 623 ILE A O 1
ATOM 5159 N N . LEU A 1 624 ? -30.634 0.479 26.320 1.00 94.19 624 LEU A N 1
ATOM 5160 C CA . LEU A 1 624 ? -31.769 0.017 25.518 1.00 94.19 624 LEU A CA 1
ATOM 5161 C C . LEU A 1 624 ? -33.043 -0.220 26.340 1.00 94.19 624 LEU A C 1
ATOM 5163 O O . LEU A 1 624 ? -34.138 -0.090 25.805 1.00 94.19 624 LEU A O 1
ATOM 5167 N N . LYS A 1 625 ? -32.939 -0.540 27.634 1.00 94.56 625 LYS A N 1
ATOM 5168 C CA . LYS A 1 625 ? -34.109 -0.759 28.505 1.00 94.56 625 LYS A CA 1
ATOM 5169 C C . LYS A 1 625 ? -34.735 0.532 29.031 1.00 94.56 625 LYS A C 1
ATOM 5171 O O . LYS A 1 625 ? -35.838 0.494 29.567 1.00 94.56 625 LYS A O 1
ATOM 5176 N N . LEU A 1 626 ? -34.042 1.663 28.922 1.00 94.12 626 LEU A N 1
ATOM 5177 C CA . LEU A 1 626 ? -34.478 2.925 29.512 1.00 94.12 626 LEU A CA 1
ATOM 5178 C C . LEU A 1 626 ? -35.179 3.811 28.483 1.00 94.12 626 LEU A C 1
ATOM 5180 O O . LEU A 1 626 ? -34.721 3.947 27.349 1.00 94.12 626 LEU A O 1
ATOM 5184 N N . GLU A 1 627 ? -36.273 4.440 28.910 1.00 92.31 627 GLU A N 1
ATOM 5185 C CA . GLU A 1 627 ? -36.989 5.462 28.136 1.00 92.31 627 GLU A CA 1
ATOM 5186 C C . GLU A 1 627 ? -36.820 6.867 28.733 1.00 92.31 627 GLU A C 1
ATOM 5188 O O . GLU A 1 627 ? -36.746 7.851 27.992 1.00 92.31 627 GLU A O 1
ATOM 5193 N N . ASP A 1 628 ? -36.731 6.981 30.064 1.00 94.50 628 ASP A N 1
ATOM 5194 C CA . ASP A 1 628 ? -36.578 8.263 30.758 1.00 94.50 628 ASP A CA 1
ATOM 5195 C C . ASP A 1 628 ? -35.163 8.839 30.568 1.00 94.50 628 ASP A C 1
ATOM 5197 O O . ASP A 1 628 ? -34.153 8.208 30.893 1.00 94.50 628 ASP A O 1
ATOM 5201 N N . ILE A 1 629 ? -35.098 10.080 30.071 1.00 95.31 629 ILE A N 1
ATOM 5202 C CA . ILE A 1 629 ? -33.844 10.785 29.758 1.00 95.31 629 ILE A CA 1
ATOM 5203 C C . ILE A 1 629 ? -32.927 10.942 30.980 1.00 95.31 629 ILE A C 1
ATOM 5205 O O . ILE A 1 629 ? -31.704 10.896 30.851 1.00 95.31 629 ILE A O 1
ATOM 5209 N N . PHE A 1 630 ? -33.485 11.095 32.183 1.00 94.06 630 PHE A N 1
ATOM 5210 C CA . PHE A 1 630 ? -32.686 11.274 33.390 1.00 94.06 630 PHE A CA 1
ATOM 5211 C C . PHE A 1 630 ? -32.107 9.948 33.894 1.00 94.06 630 PHE A C 1
ATOM 5213 O O . PHE A 1 630 ? -30.973 9.914 34.376 1.00 94.06 630 PHE A O 1
ATOM 5220 N N . GLN A 1 631 ? -32.830 8.837 33.733 1.00 94.56 631 GLN A N 1
ATOM 5221 C CA . GLN A 1 631 ? -32.274 7.506 33.986 1.00 94.56 631 GLN A CA 1
ATOM 5222 C C . GLN A 1 631 ? -31.150 7.174 32.999 1.00 94.56 631 GLN A C 1
ATOM 5224 O O . GLN A 1 631 ? -30.101 6.697 33.430 1.00 94.56 631 GLN A O 1
ATOM 5229 N N . ILE A 1 632 ? -31.311 7.507 31.711 1.00 95.31 632 ILE A N 1
ATOM 5230 C CA . ILE A 1 632 ? -30.236 7.368 30.712 1.00 95.31 632 ILE A CA 1
ATOM 5231 C C . ILE A 1 632 ? -29.002 8.166 31.156 1.00 95.31 632 ILE A C 1
ATOM 5233 O O . ILE A 1 632 ? -27.902 7.620 31.199 1.00 95.31 632 ILE A O 1
ATOM 5237 N N . TYR A 1 633 ? -29.174 9.419 31.587 1.00 95.00 633 TYR A N 1
ATOM 5238 C CA . TYR A 1 633 ? -28.081 10.237 32.129 1.00 95.00 633 TYR A CA 1
ATOM 5239 C C . TYR A 1 633 ? -27.355 9.575 33.315 1.00 95.00 633 TYR A C 1
ATOM 5241 O O . TYR A 1 633 ? -26.122 9.580 33.373 1.00 95.00 633 TYR A O 1
ATOM 5249 N N . LYS A 1 634 ? -28.089 8.961 34.253 1.00 93.25 634 LYS A N 1
ATOM 5250 C CA . LYS A 1 634 ? -27.484 8.252 35.395 1.00 93.25 634 LYS A CA 1
ATOM 5251 C C . LYS A 1 634 ? -26.635 7.057 34.968 1.00 93.25 634 LYS A C 1
ATOM 5253 O O . LYS A 1 634 ? -25.621 6.797 35.616 1.00 93.25 634 LYS A O 1
ATOM 5258 N N . ILE A 1 635 ? -27.041 6.343 33.918 1.00 94.56 635 ILE A N 1
ATOM 5259 C CA . ILE A 1 635 ? -26.251 5.247 33.347 1.00 94.56 635 ILE A CA 1
ATOM 5260 C C . ILE A 1 635 ? -25.029 5.794 32.612 1.00 94.56 635 ILE A C 1
ATOM 5262 O O . ILE A 1 635 ? -23.921 5.353 32.903 1.00 94.56 635 ILE A O 1
ATOM 5266 N N . LEU A 1 636 ? -25.180 6.821 31.768 1.00 93.56 636 LEU A N 1
ATOM 5267 C CA . LEU A 1 636 ? -24.067 7.443 31.033 1.00 93.56 636 LEU A CA 1
ATOM 5268 C C . LEU A 1 636 ? -22.932 7.947 31.945 1.00 93.56 636 LEU A C 1
ATOM 5270 O O . LEU A 1 636 ? -21.776 7.969 31.536 1.00 93.56 636 LEU A O 1
ATOM 5274 N N . LYS A 1 637 ? -23.231 8.322 33.195 1.00 91.75 637 LYS A N 1
ATOM 5275 C CA . LYS A 1 637 ? -22.216 8.678 34.204 1.00 91.75 637 LYS A CA 1
ATOM 5276 C C . LYS A 1 637 ? -21.353 7.504 34.686 1.00 91.75 637 LYS A C 1
ATOM 5278 O O . LYS A 1 637 ? -20.318 7.743 35.304 1.00 91.75 637 LYS A O 1
ATOM 5283 N N . LYS A 1 638 ? -21.803 6.265 34.485 1.00 92.94 638 LYS A N 1
ATOM 5284 C CA . LYS A 1 638 ? -21.174 5.035 34.993 1.00 92.94 638 LYS A CA 1
ATOM 5285 C C . LYS A 1 638 ? -20.510 4.196 33.905 1.00 92.94 638 LYS A C 1
ATOM 5287 O O . LYS A 1 638 ? -19.658 3.376 34.244 1.00 92.94 638 LYS A O 1
ATOM 5292 N N . ILE A 1 639 ? -20.917 4.358 32.646 1.00 93.38 639 ILE A N 1
ATOM 5293 C CA . ILE A 1 639 ? -20.357 3.587 31.531 1.00 93.38 639 ILE A CA 1
ATOM 5294 C C . ILE A 1 639 ? -18.902 3.974 31.263 1.00 93.38 639 ILE A C 1
ATOM 5296 O O . ILE A 1 639 ? -18.466 5.087 31.576 1.00 93.38 639 ILE A O 1
ATOM 5300 N N . ASN A 1 640 ? -18.151 3.080 30.622 1.00 92.88 640 ASN A N 1
ATOM 5301 C CA . ASN A 1 640 ? -16.841 3.450 30.101 1.00 92.88 640 ASN A CA 1
ATOM 5302 C C . ASN A 1 640 ? -17.017 4.297 28.827 1.00 92.88 640 ASN A C 1
ATOM 5304 O O . ASN A 1 640 ? -17.571 3.843 27.828 1.00 92.88 640 ASN A O 1
ATOM 5308 N N . LEU A 1 641 ? -16.524 5.537 28.861 1.00 93.50 641 LEU A N 1
ATOM 5309 C CA . LEU A 1 641 ? -16.650 6.475 27.744 1.00 93.50 641 LEU A CA 1
ATOM 5310 C C . LEU A 1 641 ? -15.890 6.025 26.493 1.00 93.50 641 LEU A C 1
ATOM 5312 O O . LEU A 1 641 ? -16.236 6.464 25.403 1.00 93.50 641 LEU A O 1
ATOM 5316 N N . GLU A 1 642 ? -14.898 5.142 26.610 1.00 94.31 642 GLU A N 1
ATOM 5317 C CA . GLU A 1 642 ? -14.069 4.723 25.480 1.00 94.31 642 GLU A CA 1
ATOM 5318 C C . GLU A 1 642 ? -14.883 4.158 24.305 1.00 94.31 642 GLU A C 1
ATOM 5320 O O . GLU A 1 642 ? -14.586 4.488 23.158 1.00 94.31 642 GLU A O 1
ATOM 5325 N N . TYR A 1 643 ? -15.933 3.376 24.578 1.00 95.75 643 TYR A N 1
ATOM 5326 C CA . TYR A 1 643 ? -16.812 2.773 23.565 1.00 95.75 643 TYR A CA 1
ATOM 5327 C C . TYR A 1 643 ? -18.167 3.485 23.406 1.00 95.75 643 TYR A C 1
ATOM 5329 O O . TYR A 1 643 ? -19.098 2.956 22.793 1.00 95.75 643 TYR A O 1
ATOM 5337 N N . LEU A 1 644 ? -18.312 4.689 23.967 1.00 96.75 644 LEU A N 1
ATOM 5338 C CA . LEU A 1 644 ? -19.526 5.491 23.815 1.00 96.75 644 LEU A CA 1
ATOM 5339 C C . LEU A 1 644 ? -19.901 5.749 22.338 1.00 96.75 644 LEU A C 1
ATOM 5341 O O . LEU A 1 644 ? -21.092 5.659 22.035 1.00 96.75 644 LEU A O 1
ATOM 5345 N N . PRO A 1 645 ? -18.962 6.020 21.405 1.00 97.88 645 PRO A N 1
ATOM 5346 C CA . PRO A 1 645 ? -19.302 6.150 19.987 1.00 97.88 645 PRO A CA 1
ATOM 5347 C C . PRO A 1 645 ? -19.991 4.905 19.410 1.00 97.88 645 PRO A C 1
ATOM 5349 O O . PRO A 1 645 ? -20.952 5.036 18.650 1.00 97.88 645 PRO A O 1
ATOM 5352 N N . ALA A 1 646 ? -19.561 3.701 19.797 1.00 97.94 646 ALA A N 1
ATOM 5353 C CA . ALA A 1 646 ? -20.197 2.452 19.389 1.00 97.94 646 ALA A CA 1
ATOM 5354 C C . ALA A 1 646 ? -21.618 2.333 19.956 1.00 97.94 646 ALA A C 1
ATOM 5356 O O . ALA A 1 646 ? -22.546 2.050 19.200 1.00 97.94 646 ALA A O 1
ATOM 5357 N N . ILE A 1 647 ? -21.822 2.635 21.245 1.00 97.00 647 ILE A N 1
ATOM 5358 C CA . ILE A 1 647 ? -23.165 2.666 21.855 1.00 97.00 647 ILE A CA 1
ATOM 5359 C C . ILE A 1 647 ? -24.070 3.647 21.104 1.00 97.00 647 ILE A C 1
ATOM 5361 O O . ILE A 1 647 ? -25.154 3.276 20.661 1.00 97.00 647 ILE A O 1
ATOM 5365 N N . LEU A 1 648 ? -23.609 4.884 20.909 1.00 97.19 648 LEU A N 1
ATOM 5366 C CA . LEU A 1 648 ? -24.360 5.934 20.222 1.00 97.19 648 LEU A CA 1
ATOM 5367 C C . LEU A 1 648 ? -24.712 5.541 18.774 1.00 97.19 648 LEU A C 1
ATOM 5369 O O . LEU A 1 648 ? -25.748 5.932 18.243 1.00 97.19 648 LEU A O 1
ATOM 5373 N N . THR A 1 649 ? -23.870 4.736 18.132 1.00 97.88 649 THR A N 1
ATOM 5374 C CA . THR A 1 649 ? -24.115 4.230 16.778 1.00 97.88 649 THR A CA 1
ATOM 5375 C C . THR A 1 649 ? -25.230 3.186 16.743 1.00 97.88 649 THR A C 1
ATOM 5377 O O . THR A 1 649 ? -26.054 3.219 15.828 1.00 97.88 649 THR A O 1
ATOM 5380 N N . LEU A 1 650 ? -25.264 2.287 17.731 1.00 96.94 650 LEU A N 1
ATOM 5381 C CA . LEU A 1 650 ? -26.128 1.103 17.747 1.00 96.94 650 LEU A CA 1
ATOM 5382 C C . LEU A 1 650 ? -27.523 1.341 18.342 1.00 96.94 650 LEU A C 1
ATOM 5384 O O . LEU A 1 650 ? -28.427 0.548 18.085 1.00 96.94 650 LEU A O 1
ATOM 5388 N N . VAL A 1 651 ? -27.715 2.397 19.136 1.00 96.50 651 VAL A N 1
ATOM 5389 C CA . VAL A 1 651 ? -29.041 2.752 19.668 1.00 96.50 651 VAL A CA 1
ATOM 5390 C C . VAL A 1 651 ? -29.969 3.314 18.583 1.00 96.50 651 VAL A C 1
ATOM 5392 O O . VAL A 1 651 ? -29.526 3.851 17.562 1.00 96.50 651 VAL A O 1
ATOM 5395 N N . ASP A 1 652 ? -31.275 3.221 18.827 1.00 95.38 652 ASP A N 1
ATOM 5396 C CA . ASP A 1 652 ? -32.302 3.830 17.983 1.00 95.38 652 ASP A CA 1
ATOM 5397 C C . ASP A 1 652 ? -32.270 5.371 18.017 1.00 95.38 652 ASP A C 1
ATOM 5399 O O . ASP A 1 652 ? -31.626 6.000 18.859 1.00 95.38 652 ASP A O 1
ATOM 5403 N N . GLU A 1 653 ? -32.993 5.981 17.079 1.00 95.25 653 GLU A N 1
ATOM 5404 C CA . GLU A 1 653 ? -33.074 7.435 16.893 1.00 95.25 653 GLU A CA 1
ATOM 5405 C C . GLU A 1 653 ? -33.567 8.206 18.128 1.00 95.25 653 GLU A C 1
ATOM 5407 O O . GLU A 1 653 ? -33.096 9.317 18.384 1.00 95.25 653 GLU A O 1
ATOM 5412 N N . ASP A 1 654 ? -34.502 7.658 18.909 1.00 95.94 654 ASP A N 1
ATOM 5413 C CA . ASP A 1 654 ? -35.027 8.344 20.095 1.00 95.94 654 ASP A CA 1
ATOM 5414 C C . ASP A 1 654 ? -33.964 8.394 21.200 1.00 95.94 654 ASP A C 1
ATOM 5416 O O . ASP A 1 654 ? -33.641 9.467 21.727 1.00 95.94 654 ASP A O 1
ATOM 5420 N N . ARG A 1 655 ? -33.329 7.251 21.483 1.00 96.38 655 ARG A N 1
ATOM 5421 C CA . ARG A 1 655 ? -32.215 7.173 22.439 1.00 96.38 655 ARG A CA 1
ATOM 5422 C C . ARG A 1 655 ? -31.021 8.006 21.992 1.00 96.38 655 ARG A C 1
ATOM 5424 O O . ARG A 1 655 ? -30.439 8.705 22.820 1.00 96.38 655 ARG A O 1
ATOM 5431 N N . TYR A 1 656 ? -30.699 8.005 20.699 1.00 96.38 656 TYR A N 1
ATOM 5432 C CA . TYR A 1 656 ? -29.660 8.857 20.123 1.00 96.38 656 TYR A CA 1
ATOM 5433 C C . TYR A 1 656 ? -29.892 10.333 20.475 1.00 96.38 656 TYR A C 1
ATOM 5435 O O . TYR A 1 656 ? -29.038 10.968 21.096 1.00 96.38 656 TYR A O 1
ATOM 5443 N N . LYS A 1 657 ? -31.081 10.867 20.164 1.00 95.94 657 LYS A N 1
ATOM 5444 C CA . LYS A 1 657 ? -31.435 12.271 20.437 1.00 95.94 657 LYS A CA 1
ATOM 5445 C C . LYS A 1 657 ? -31.383 12.599 21.926 1.00 95.94 657 LYS A C 1
ATOM 5447 O O . LYS A 1 657 ? -30.872 13.654 22.301 1.00 95.94 657 LYS A O 1
ATOM 5452 N N . LYS A 1 658 ? -31.858 11.691 22.785 1.00 96.38 658 LYS A N 1
ATOM 5453 C CA . LYS A 1 658 ? -31.787 11.846 24.247 1.00 96.38 658 LYS A CA 1
ATOM 5454 C C . LYS A 1 658 ? -30.341 11.923 24.741 1.00 96.38 658 LYS A C 1
ATOM 5456 O O . LYS A 1 658 ? -30.032 12.814 25.527 1.00 96.38 658 LYS A O 1
ATOM 5461 N N . ILE A 1 659 ? -29.451 11.049 24.265 1.00 96.06 659 ILE A N 1
ATOM 5462 C CA . ILE A 1 659 ? -28.026 11.046 24.641 1.00 96.06 659 ILE A CA 1
ATOM 5463 C C . ILE A 1 659 ? -27.335 12.343 24.197 1.00 96.06 659 ILE A C 1
ATOM 5465 O O . ILE A 1 659 ? -26.634 12.963 24.997 1.00 96.06 659 ILE A O 1
ATOM 5469 N N . ILE A 1 660 ? -27.573 12.803 22.963 1.00 95.50 660 ILE A N 1
ATOM 5470 C CA . ILE A 1 660 ? -27.020 14.078 22.477 1.00 95.50 660 ILE A CA 1
ATOM 5471 C C . ILE A 1 660 ? -27.506 15.248 23.336 1.00 95.50 660 ILE A C 1
ATOM 5473 O O . ILE A 1 660 ? -26.687 16.023 23.833 1.00 95.50 660 ILE A O 1
ATOM 5477 N N . LYS A 1 661 ? -28.815 15.323 23.603 1.00 94.56 661 LYS A N 1
ATOM 5478 C CA . LYS A 1 661 ? -29.403 16.355 24.466 1.00 94.56 661 LYS A CA 1
ATOM 5479 C C . LYS A 1 661 ? -28.791 16.354 25.869 1.00 94.56 661 LYS A C 1
ATOM 5481 O O . LYS A 1 661 ? -28.539 17.421 26.424 1.00 94.56 661 LYS A O 1
ATOM 5486 N N . ILE A 1 662 ? -28.518 15.177 26.439 1.00 95.12 662 ILE A N 1
ATOM 5487 C CA . ILE A 1 662 ? -27.832 15.063 27.732 1.00 95.12 662 ILE A CA 1
ATOM 5488 C C . ILE A 1 662 ? -26.464 15.752 27.682 1.00 95.12 662 ILE A C 1
ATOM 5490 O O . ILE A 1 662 ? -26.179 16.582 28.545 1.00 95.12 662 ILE A O 1
ATOM 5494 N N . PHE A 1 663 ? -25.641 15.472 26.669 1.00 94.06 663 PHE A N 1
ATOM 5495 C CA . PHE A 1 663 ? -24.315 16.086 26.554 1.00 94.06 663 PHE A CA 1
ATOM 5496 C C . PHE A 1 663 ? -24.366 17.591 26.267 1.00 94.06 663 PHE A C 1
ATOM 5498 O O . PHE A 1 663 ? -23.548 18.344 26.799 1.00 94.06 663 PHE A O 1
ATOM 5505 N N . GLU A 1 664 ? -25.338 18.065 25.487 1.00 91.44 664 GLU A N 1
ATOM 5506 C CA . GLU A 1 664 ? -25.541 19.501 25.257 1.00 91.44 664 GLU A CA 1
ATOM 5507 C C . GLU A 1 664 ? -25.906 20.244 26.546 1.00 91.44 664 GLU A C 1
ATOM 5509 O O . GLU A 1 664 ? -25.335 21.299 26.846 1.00 91.44 664 GLU A O 1
ATOM 5514 N N . VAL A 1 665 ? -26.816 19.668 27.335 1.00 91.31 665 VAL A N 1
ATOM 5515 C CA . VAL A 1 665 ? -27.241 20.210 28.629 1.00 91.31 665 VAL A CA 1
ATOM 5516 C C . VAL A 1 665 ? -26.102 20.158 29.654 1.00 91.31 665 VAL A C 1
ATOM 5518 O O . VAL A 1 665 ? -25.886 21.143 30.358 1.00 91.31 665 VAL A O 1
ATOM 5521 N N . GLU A 1 666 ? -25.316 19.076 29.709 1.00 88.88 666 GLU A N 1
ATOM 5522 C CA . GLU A 1 666 ? -24.113 19.002 30.556 1.00 88.88 666 GLU A CA 1
ATOM 5523 C C . GLU A 1 666 ? -23.074 20.070 30.189 1.00 88.88 666 GLU A C 1
ATOM 5525 O O . GLU A 1 666 ? -22.424 20.639 31.069 1.00 88.88 666 GLU A O 1
ATOM 5530 N N . LYS A 1 667 ? -22.908 20.358 28.893 1.00 86.94 667 LYS A N 1
ATOM 5531 C CA . LYS A 1 667 ? -21.971 21.376 28.400 1.00 86.94 667 LYS A CA 1
ATOM 5532 C C . LYS A 1 667 ? -22.447 22.796 28.721 1.00 86.94 667 LYS A C 1
ATOM 5534 O O . LYS A 1 667 ? -21.619 23.688 28.921 1.00 86.94 667 LYS A O 1
ATOM 5539 N N . LYS A 1 668 ? -23.765 23.020 28.776 1.00 87.25 668 LYS A N 1
ATOM 5540 C CA . LYS A 1 668 ? -24.398 24.323 29.048 1.00 87.25 668 LYS A CA 1
ATOM 5541 C C . LYS A 1 668 ? -25.500 24.209 30.119 1.00 87.25 668 LYS A C 1
ATOM 5543 O O . LYS A 1 668 ? -26.682 24.402 29.815 1.00 87.25 668 LYS A O 1
ATOM 5548 N N . PRO A 1 669 ? -25.141 23.942 31.388 1.00 89.81 669 PRO A N 1
ATOM 5549 C CA . PRO A 1 669 ? -26.126 23.894 32.458 1.00 89.81 669 PRO A CA 1
ATOM 5550 C C . PRO A 1 669 ? -26.660 25.305 32.733 1.00 89.81 669 PRO A C 1
ATOM 5552 O O . PRO A 1 669 ? -25.898 26.276 32.718 1.00 89.81 669 PRO A O 1
ATOM 5555 N N . LEU A 1 670 ? -27.962 25.427 33.012 1.00 90.31 670 LEU A N 1
ATOM 5556 C CA . LEU A 1 670 ? -28.585 26.722 33.331 1.00 90.31 670 LEU A CA 1
ATOM 5557 C C . LEU A 1 670 ? -28.034 27.329 34.628 1.00 90.31 670 LEU A C 1
ATOM 5559 O O . LEU A 1 670 ? -28.033 28.551 34.790 1.00 90.31 670 LEU A O 1
ATOM 5563 N N . ILE A 1 671 ? -27.560 26.483 35.545 1.00 89.81 671 ILE A N 1
ATOM 5564 C CA . ILE A 1 671 ? -26.977 26.898 36.815 1.00 89.81 671 ILE A CA 1
ATOM 5565 C C . ILE A 1 671 ? -25.710 26.098 37.131 1.00 89.81 671 ILE A C 1
ATOM 5567 O O . ILE A 1 671 ? -25.619 24.908 36.828 1.00 89.81 671 ILE A O 1
ATOM 5571 N N . LYS A 1 672 ? -24.727 26.749 37.756 1.00 90.44 672 LYS A N 1
ATOM 5572 C CA . LYS A 1 672 ? -23.489 26.127 38.254 1.00 90.44 672 LYS A CA 1
ATOM 5573 C C . LYS A 1 672 ? -23.366 26.297 39.769 1.00 90.44 672 LYS A C 1
ATOM 5575 O O . LYS A 1 672 ? -24.098 27.069 40.381 1.00 90.44 672 LYS A O 1
ATOM 5580 N N . GLY A 1 673 ? -22.402 25.614 40.390 1.00 86.75 673 GLY A N 1
ATOM 5581 C CA . GLY A 1 673 ? -22.152 25.740 41.834 1.00 86.75 673 GLY A CA 1
ATOM 5582 C C . GLY A 1 673 ? -21.901 27.186 42.291 1.00 86.75 673 GLY A C 1
ATOM 5583 O O . GLY A 1 673 ? -22.381 27.589 43.345 1.00 86.75 673 GLY A O 1
ATOM 5584 N N . GLU A 1 674 ? -21.238 27.998 41.466 1.00 88.69 674 GLU A N 1
ATOM 5585 C CA . GLU A 1 674 ? -21.017 29.430 41.726 1.00 88.69 674 GLU A CA 1
ATOM 5586 C C . GLU A 1 674 ? -22.322 30.226 41.851 1.00 88.69 674 GLU A C 1
ATOM 5588 O O . GLU A 1 674 ? -22.426 31.142 42.666 1.00 88.69 674 GLU A O 1
ATOM 5593 N N . ASP A 1 675 ? -23.341 29.870 41.070 1.00 88.94 675 ASP A N 1
ATOM 5594 C CA . ASP A 1 675 ? -24.645 30.522 41.137 1.00 88.94 675 ASP A CA 1
ATOM 5595 C C . ASP A 1 675 ? -25.383 30.154 42.432 1.00 88.94 675 ASP A C 1
ATOM 5597 O O . ASP A 1 675 ? -26.070 30.998 42.999 1.00 88.94 675 ASP A O 1
ATOM 5601 N N . LEU A 1 676 ? -25.199 28.933 42.952 1.00 87.88 676 LEU A N 1
ATOM 5602 C CA . LEU A 1 676 ? -25.740 28.536 44.260 1.00 87.88 676 LEU A CA 1
ATOM 5603 C C . LEU A 1 676 ? -25.108 29.342 45.403 1.00 87.88 676 LEU A C 1
ATOM 5605 O O . LEU A 1 676 ? -25.812 29.747 46.328 1.00 87.88 676 LEU A O 1
ATOM 5609 N N . ILE A 1 677 ? -23.806 29.634 45.313 1.00 87.50 677 ILE A N 1
ATOM 5610 C CA . ILE A 1 677 ? -23.102 30.495 46.277 1.00 87.50 677 ILE A CA 1
ATOM 5611 C C . ILE A 1 677 ? -23.660 31.922 46.219 1.00 87.50 677 ILE A C 1
ATOM 5613 O O . ILE A 1 677 ? -23.968 32.503 47.259 1.00 87.50 677 ILE A O 1
ATOM 5617 N N . LYS A 1 678 ? -23.875 32.468 45.012 1.00 88.19 678 LYS A N 1
ATOM 5618 C CA . LYS A 1 678 ? -24.507 33.789 44.817 1.00 88.19 678 LYS A CA 1
ATOM 5619 C C . LYS A 1 678 ? -25.936 33.858 45.366 1.00 88.19 678 LYS A C 1
ATOM 5621 O O . LYS A 1 678 ? -26.393 34.936 45.731 1.00 88.19 678 LYS A O 1
ATOM 5626 N N . LEU A 1 679 ? -26.634 32.725 45.452 1.00 85.06 679 LEU A N 1
ATOM 5627 C CA . LEU A 1 679 ? -27.964 32.612 46.060 1.00 85.06 679 LEU A CA 1
ATOM 5628 C C . LEU A 1 679 ? -27.939 32.495 47.597 1.00 85.06 679 LEU A C 1
ATOM 5630 O O . LEU A 1 679 ? -29.004 32.386 48.203 1.00 85.06 679 LEU A O 1
ATOM 5634 N N . GLY A 1 680 ? -26.761 32.536 48.228 1.00 83.31 680 GLY A N 1
ATOM 5635 C CA . GLY A 1 680 ? -26.597 32.514 49.685 1.00 83.31 680 GLY A CA 1
ATOM 5636 C C . GLY A 1 680 ? -26.418 31.119 50.294 1.00 83.31 680 GLY A C 1
ATOM 5637 O O . GLY A 1 680 ? -26.392 30.991 51.518 1.00 83.31 680 GLY A O 1
ATOM 5638 N N . LEU A 1 681 ? -26.276 30.066 49.479 1.00 83.94 681 LEU A N 1
ATOM 5639 C CA . LEU A 1 681 ? -26.012 28.710 49.968 1.00 83.94 681 LEU A CA 1
ATOM 5640 C C . LEU A 1 681 ? -24.513 28.502 50.231 1.00 83.94 681 LEU A C 1
ATOM 5642 O O . LEU A 1 681 ? -23.667 28.861 49.412 1.00 83.94 681 LEU A O 1
ATOM 5646 N N . LYS A 1 682 ? -24.171 27.859 51.353 1.00 83.94 682 LYS A N 1
ATOM 5647 C CA . LYS A 1 682 ? -22.786 27.461 51.653 1.00 83.94 682 LYS A CA 1
ATOM 5648 C C . LYS A 1 682 ? -22.447 26.123 50.977 1.00 83.94 682 LYS A C 1
ATOM 5650 O O . LYS A 1 682 ? -23.282 25.212 51.039 1.00 83.94 682 LYS A O 1
ATOM 5655 N N . PRO A 1 683 ? -21.242 25.966 50.390 1.00 85.06 683 PRO A N 1
ATOM 5656 C CA . PRO A 1 683 ? -20.800 24.704 49.801 1.00 85.06 683 PRO A CA 1
ATOM 5657 C C . PRO A 1 683 ? -20.996 23.531 50.766 1.00 85.06 683 PRO A C 1
ATOM 5659 O O . PRO A 1 683 ? -20.500 23.542 51.890 1.00 85.06 683 PRO A O 1
ATOM 5662 N N . SER A 1 684 ? -21.765 22.530 50.343 1.00 85.06 684 SER A N 1
ATOM 5663 C CA . SER A 1 684 ? -22.106 21.355 51.150 1.00 85.06 684 SER A CA 1
ATOM 5664 C C . SER A 1 684 ? -22.474 20.175 50.248 1.00 85.06 684 SER A C 1
ATOM 5666 O O . SER A 1 684 ? -22.666 20.354 49.044 1.00 85.06 684 SER A O 1
ATOM 5668 N N . LYS A 1 685 ? -22.620 18.967 50.818 1.00 82.69 685 LYS A N 1
ATOM 5669 C CA . LYS A 1 685 ? -23.084 17.778 50.069 1.00 82.69 685 LYS A CA 1
ATOM 5670 C C . LYS A 1 685 ? -24.411 18.030 49.327 1.00 82.69 685 LYS A C 1
ATOM 5672 O O . LYS A 1 685 ? -24.592 17.502 48.236 1.00 82.69 685 LYS A O 1
ATOM 5677 N N . LEU A 1 686 ? -25.249 18.930 49.854 1.00 84.50 686 LEU A N 1
ATOM 5678 C CA . LEU A 1 686 ? -26.527 19.345 49.269 1.00 84.50 686 LEU A CA 1
ATOM 5679 C C . LEU A 1 686 ? -26.387 20.001 47.881 1.00 84.50 686 LEU A C 1
ATOM 5681 O O . LEU A 1 686 ? -27.329 19.971 47.096 1.00 84.50 686 LEU A O 1
ATOM 5685 N N . PHE A 1 687 ? -25.225 20.574 47.535 1.00 89.12 687 PHE A N 1
ATOM 5686 C CA . PHE A 1 687 ? -25.013 21.178 46.210 1.00 89.12 687 PHE A CA 1
ATOM 5687 C C . PHE A 1 687 ? -25.176 20.154 45.094 1.00 89.12 687 PHE A C 1
ATOM 5689 O O . PHE A 1 687 ? -25.762 20.468 44.062 1.00 89.12 687 PHE A O 1
ATOM 5696 N N . LYS A 1 688 ? -24.676 18.932 45.302 1.00 86.44 688 LYS A N 1
ATOM 5697 C CA . LYS A 1 688 ? -24.810 17.861 44.317 1.00 86.44 688 LYS A CA 1
ATOM 5698 C C . LYS A 1 688 ? -26.284 17.533 44.085 1.00 86.44 688 LYS A C 1
ATOM 5700 O O . LYS A 1 688 ? -26.703 17.471 42.935 1.00 86.44 688 LYS A O 1
ATOM 5705 N N . ASP A 1 689 ? -27.056 17.412 45.163 1.00 88.06 689 ASP A N 1
ATOM 5706 C CA . ASP A 1 689 ? -28.479 17.074 45.099 1.00 88.06 689 ASP A CA 1
ATOM 5707 C C . ASP A 1 689 ? -29.292 18.181 44.411 1.00 88.06 689 ASP A C 1
ATOM 5709 O O . ASP A 1 689 ? -30.152 17.892 43.582 1.00 88.06 689 ASP A O 1
ATOM 5713 N N . ILE A 1 690 ? -28.987 19.455 44.694 1.00 89.75 690 ILE A N 1
ATOM 5714 C CA . ILE A 1 690 ? -29.635 20.604 44.042 1.00 89.75 690 ILE A CA 1
ATOM 5715 C C . ILE A 1 690 ? -29.289 20.646 42.550 1.00 89.75 690 ILE A C 1
ATOM 5717 O O . ILE A 1 690 ? -30.179 20.815 41.719 1.00 89.75 690 ILE A O 1
ATOM 5721 N N . LEU A 1 691 ? -28.009 20.498 42.194 1.00 90.44 691 LEU A N 1
ATOM 5722 C CA . LEU A 1 691 ? -27.578 20.537 40.796 1.00 90.44 691 LEU A CA 1
ATOM 5723 C C . LEU A 1 691 ? -28.139 19.355 39.997 1.00 90.44 691 LEU A C 1
ATOM 5725 O O . LEU A 1 691 ? -28.549 19.554 38.858 1.00 90.44 691 LEU A O 1
ATOM 5729 N N . GLU A 1 692 ? -28.210 18.152 40.574 1.00 90.38 692 GLU A N 1
ATOM 5730 C CA . GLU A 1 692 ? -28.818 16.991 39.912 1.00 90.38 692 GLU A CA 1
ATOM 5731 C C . GLU A 1 692 ? -30.342 17.132 39.763 1.00 90.38 692 GLU A C 1
ATOM 5733 O O . GLU A 1 692 ? -30.860 16.824 38.692 1.00 90.38 692 GLU A O 1
ATOM 5738 N N . ASP A 1 693 ? -31.054 17.661 40.765 1.00 91.12 693 ASP A N 1
ATOM 5739 C CA . ASP A 1 693 ? -32.503 17.923 40.686 1.00 91.12 693 ASP A CA 1
ATOM 5740 C C . ASP A 1 693 ? -32.851 18.998 39.642 1.00 91.12 693 ASP A C 1
ATOM 5742 O O . ASP A 1 693 ? -33.835 18.880 38.905 1.00 91.12 693 ASP A O 1
ATOM 5746 N N . VAL A 1 694 ? -32.029 20.048 39.550 1.00 92.00 694 VAL A N 1
ATOM 5747 C CA . VAL A 1 694 ? -32.169 21.078 38.513 1.00 92.00 694 VAL A CA 1
ATOM 5748 C C . VAL A 1 694 ? -31.868 20.500 37.138 1.00 92.00 694 VAL A C 1
ATOM 5750 O O . VAL A 1 694 ? -32.610 20.767 36.195 1.00 92.00 694 VAL A O 1
ATOM 5753 N N . LEU A 1 695 ? -30.812 19.697 37.017 1.00 92.00 695 LEU A N 1
ATOM 5754 C CA . LEU A 1 695 ? -30.435 19.072 35.758 1.00 92.00 695 LEU A CA 1
ATOM 5755 C C . LEU A 1 695 ? -31.520 18.112 35.258 1.00 92.00 695 LEU A C 1
ATOM 5757 O O . LEU A 1 695 ? -31.848 18.149 34.077 1.00 92.00 695 LEU A O 1
ATOM 5761 N N . GLU A 1 696 ? -32.124 17.305 36.138 1.00 93.94 696 GLU A N 1
ATOM 5762 C CA . GLU A 1 696 ? -33.267 16.450 35.790 1.00 93.94 696 GLU A CA 1
ATOM 5763 C C . GLU A 1 696 ? -34.390 17.268 35.144 1.00 93.94 696 GLU A C 1
ATOM 5765 O O . GLU A 1 696 ? -34.911 16.919 34.084 1.00 93.94 696 GLU A O 1
ATOM 5770 N N . LYS A 1 697 ? -34.744 18.390 35.772 1.00 92.69 697 LYS A N 1
ATOM 5771 C CA . LYS A 1 697 ? -35.806 19.282 35.301 1.00 92.69 697 LYS A CA 1
ATOM 5772 C C . LYS A 1 697 ? -35.425 20.033 34.032 1.00 92.69 697 LYS A C 1
ATOM 5774 O O . LYS A 1 697 ? -36.284 20.236 33.181 1.00 92.69 697 LYS A O 1
ATOM 5779 N N . GLN A 1 698 ? -34.153 20.393 33.868 1.00 93.00 698 GLN A N 1
ATOM 5780 C CA . GLN A 1 698 ? -33.644 20.977 32.630 1.00 93.00 698 GLN A CA 1
ATOM 5781 C C . GLN A 1 698 ? -33.718 19.967 31.473 1.00 93.00 698 GLN A C 1
ATOM 5783 O O . GLN A 1 698 ? -34.186 20.312 30.392 1.00 93.00 698 GLN A O 1
ATOM 5788 N N . LEU A 1 699 ? -33.332 18.707 31.699 1.00 92.56 699 LEU A N 1
ATOM 5789 C CA . LEU A 1 699 ? -33.429 17.637 30.697 1.00 92.56 699 LEU A CA 1
ATOM 5790 C C . LEU A 1 699 ? -34.883 17.353 30.294 1.00 92.56 699 LEU A C 1
ATOM 5792 O O . LEU A 1 699 ? -35.160 17.107 29.119 1.00 92.56 699 LEU A O 1
ATOM 5796 N N . LYS A 1 700 ? -35.808 17.448 31.255 1.00 91.50 700 LYS A N 1
ATOM 5797 C CA . LYS A 1 700 ? -37.260 17.327 31.056 1.00 91.50 700 LYS A CA 1
ATOM 5798 C C . LYS A 1 700 ? -37.934 18.622 30.572 1.00 91.50 700 LYS A C 1
ATOM 5800 O O . LYS A 1 700 ? -39.156 18.675 30.547 1.00 91.50 700 LYS A O 1
ATOM 5805 N N . GLU A 1 701 ? -37.160 19.648 30.202 1.00 90.25 701 GLU A N 1
ATOM 5806 C CA . GLU A 1 701 ? -37.650 20.935 29.663 1.00 90.25 701 GLU A CA 1
ATOM 5807 C C . GLU A 1 701 ? -38.649 21.672 30.572 1.00 90.25 701 GLU A C 1
ATOM 5809 O O . GLU A 1 701 ? -39.479 22.455 30.120 1.00 90.25 701 GLU A O 1
ATOM 5814 N N . VAL A 1 702 ? -38.547 21.466 31.886 1.00 91.12 702 VAL A N 1
ATOM 5815 C CA . VAL A 1 702 ? -39.407 22.130 32.879 1.00 91.12 702 VAL A CA 1
ATOM 5816 C C . VAL A 1 702 ? -39.070 23.623 33.007 1.00 91.12 702 VAL A C 1
ATOM 5818 O O . VAL A 1 702 ? -39.929 24.423 33.372 1.00 91.12 702 VAL A O 1
ATOM 5821 N N . PHE A 1 703 ? -37.827 24.014 32.712 1.00 90.38 703 PHE A N 1
ATOM 5822 C CA . PHE A 1 703 ? -37.344 25.392 32.829 1.00 90.38 703 PHE A CA 1
ATOM 5823 C C . PHE A 1 703 ? -37.125 26.027 31.457 1.00 90.38 703 PHE A C 1
ATOM 5825 O O . PHE A 1 703 ? -36.493 25.416 30.597 1.00 90.38 703 PHE A O 1
ATOM 5832 N N . LYS A 1 704 ? -37.576 27.277 31.272 1.00 81.75 704 LYS A N 1
ATOM 5833 C CA . LYS A 1 704 ? -37.342 28.033 30.029 1.00 81.75 704 LYS A CA 1
ATOM 5834 C C . LYS A 1 704 ? -36.048 28.835 30.079 1.00 81.75 704 LYS A C 1
ATOM 5836 O O . LYS A 1 704 ? -35.424 29.072 29.050 1.00 81.75 704 LYS A O 1
ATOM 5841 N N . ASN A 1 705 ? -35.651 29.285 31.267 1.00 89.62 705 ASN A N 1
ATOM 5842 C CA . ASN A 1 705 ? -34.468 30.114 31.464 1.00 89.62 705 ASN A CA 1
ATOM 5843 C C . ASN A 1 705 ? -33.883 29.944 32.877 1.00 89.62 705 ASN A C 1
ATOM 5845 O O . ASN A 1 705 ? -34.397 29.203 33.717 1.00 89.62 705 ASN A O 1
ATOM 5849 N N . LYS A 1 706 ? -32.780 30.651 33.135 1.00 89.50 706 LYS A N 1
ATOM 5850 C CA . LYS A 1 706 ? -32.084 30.638 34.426 1.00 89.50 706 LYS A CA 1
ATOM 5851 C C . LYS A 1 706 ? -32.930 31.213 35.573 1.00 89.50 706 LYS A C 1
ATOM 5853 O O . LYS A 1 706 ? -32.777 30.769 36.709 1.00 89.50 706 LYS A O 1
ATOM 5858 N N . ASP A 1 707 ? -33.841 32.144 35.301 1.00 88.12 707 ASP A N 1
ATOM 5859 C CA . ASP A 1 707 ? -34.685 32.753 36.336 1.00 88.12 707 ASP A CA 1
ATOM 5860 C C . ASP A 1 707 ? -35.718 31.766 36.889 1.00 88.12 707 ASP A C 1
ATOM 5862 O O . ASP A 1 707 ? -35.963 31.745 38.099 1.00 88.12 707 ASP A O 1
ATOM 5866 N N . ASP A 1 708 ? -36.271 30.898 36.037 1.00 89.88 708 ASP A N 1
ATOM 5867 C CA . ASP A 1 708 ? -37.167 29.815 36.460 1.00 89.88 708 ASP A CA 1
ATOM 5868 C C . ASP A 1 708 ? -36.452 28.850 37.416 1.00 89.88 708 ASP A C 1
ATOM 5870 O O . ASP A 1 708 ? -36.995 28.474 38.459 1.00 89.88 708 ASP A O 1
ATOM 5874 N N . VAL A 1 709 ? -35.195 28.517 37.105 1.00 89.62 709 VAL A N 1
ATOM 5875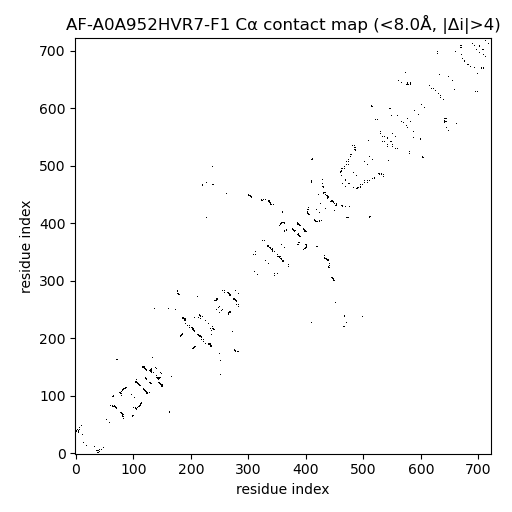 C CA . VAL A 1 709 ? -34.334 27.677 37.948 1.00 89.62 709 VAL A CA 1
ATOM 5876 C C . VAL A 1 709 ? -34.085 28.339 39.304 1.00 89.62 709 VAL A C 1
ATOM 5878 O O . VAL A 1 709 ? -34.219 27.695 40.345 1.00 89.62 709 VAL A O 1
ATOM 5881 N N . ILE A 1 710 ? -33.760 29.636 39.321 1.00 88.81 710 ILE A N 1
ATOM 5882 C CA . ILE A 1 710 ? -33.515 30.387 40.559 1.00 88.81 710 ILE A CA 1
ATOM 5883 C C . ILE A 1 710 ? -34.777 30.439 41.432 1.00 88.81 710 ILE A C 1
ATOM 5885 O O . ILE A 1 710 ? -34.692 30.207 42.641 1.00 88.81 710 ILE A O 1
ATOM 5889 N N . LYS A 1 711 ? -35.951 30.714 40.844 1.00 88.56 711 LYS A N 1
ATOM 5890 C CA . LYS A 1 711 ? -37.240 30.703 41.562 1.00 88.56 711 LYS A CA 1
ATOM 5891 C C . LYS A 1 711 ? -37.523 29.331 42.164 1.00 88.56 711 LYS A C 1
ATOM 5893 O O . LYS A 1 711 ? -37.895 29.237 43.335 1.00 88.56 711 LYS A O 1
ATOM 5898 N N . TYR A 1 712 ? -37.292 28.275 41.389 1.00 90.69 712 TYR A N 1
ATOM 5899 C CA . TYR A 1 712 ? -37.453 26.903 41.844 1.00 90.69 712 TYR A CA 1
ATOM 5900 C C . TYR A 1 712 ? -36.541 26.589 43.037 1.00 90.69 712 TYR A C 1
ATOM 5902 O O . TYR A 1 712 ? -37.038 26.162 44.082 1.00 90.69 712 TYR A O 1
ATOM 5910 N N . ILE A 1 713 ? -35.243 26.900 42.944 1.00 89.31 713 ILE A N 1
ATOM 5911 C CA . ILE A 1 713 ? -34.289 26.679 44.040 1.00 89.31 713 ILE A CA 1
ATOM 5912 C C . ILE A 1 713 ? -34.701 27.453 45.294 1.00 89.31 713 ILE A C 1
ATOM 5914 O O . ILE A 1 713 ? -34.710 26.885 46.387 1.00 89.31 713 ILE A O 1
ATOM 5918 N N . LYS A 1 714 ? -35.107 28.722 45.145 1.00 86.88 714 LYS A N 1
ATOM 5919 C CA . LYS A 1 714 ? -35.564 29.545 46.272 1.00 86.88 714 LYS A CA 1
ATOM 5920 C C . LYS A 1 714 ? -36.779 28.941 46.976 1.00 86.88 714 LYS A C 1
ATOM 5922 O O . LYS A 1 714 ? -36.814 28.873 48.200 1.00 86.88 714 LYS A O 1
ATOM 5927 N N . SER A 1 715 ? -37.752 28.467 46.199 1.00 86.69 715 SER A N 1
ATOM 5928 C CA . SER A 1 715 ? -38.999 27.900 46.722 1.00 86.69 715 SER A CA 1
ATOM 5929 C C . SER A 1 715 ? -38.813 26.561 47.443 1.00 86.69 715 SER A C 1
ATOM 5931 O O . SER A 1 715 ? -39.466 26.325 48.457 1.00 86.69 715 SER A O 1
ATOM 5933 N N . LYS A 1 716 ? -37.920 25.699 46.944 1.00 85.38 716 LYS A N 1
ATOM 5934 C CA . LYS A 1 716 ? -37.756 24.323 47.430 1.00 85.38 716 LYS A CA 1
ATOM 5935 C C . LYS A 1 716 ? -36.645 24.164 48.467 1.00 85.38 716 LYS A C 1
ATOM 5937 O O . LYS A 1 716 ? -36.798 23.370 49.387 1.00 85.38 716 LYS A O 1
ATOM 5942 N N . TYR A 1 717 ? -35.547 24.907 48.329 1.00 83.31 717 TYR A N 1
ATOM 5943 C CA . TYR A 1 717 ? -34.332 24.717 49.134 1.00 83.31 717 TYR A CA 1
ATOM 5944 C C . TYR A 1 717 ? -33.993 25.906 50.042 1.00 83.31 717 TYR A C 1
ATOM 5946 O O . TYR A 1 717 ? -33.223 25.739 50.983 1.00 83.31 717 TYR A O 1
ATOM 5954 N N . LEU A 1 718 ? -34.565 27.092 49.792 1.00 77.00 718 LEU A N 1
ATOM 5955 C CA . LEU A 1 718 ? -34.342 28.306 50.595 1.00 77.00 718 LEU A CA 1
ATOM 5956 C C . LEU A 1 718 ? -35.612 28.810 51.298 1.00 77.00 718 LEU A C 1
ATOM 5958 O O . LEU A 1 718 ? -35.613 29.937 51.793 1.00 77.00 718 LEU A O 1
ATOM 5962 N N . ARG A 1 719 ? -36.698 28.023 51.357 1.00 63.34 719 ARG A N 1
ATOM 5963 C CA . ARG A 1 719 ? -37.917 28.420 52.078 1.00 63.34 719 ARG A CA 1
ATOM 5964 C C . ARG A 1 719 ? -37.621 28.575 53.577 1.00 63.34 719 ARG A C 1
ATOM 5966 O O . ARG A 1 719 ? -37.569 27.605 54.323 1.00 63.34 719 ARG A O 1
ATOM 5973 N N . VAL A 1 720 ? -37.363 29.832 53.930 1.00 48.22 720 VAL A N 1
ATOM 5974 C CA . VAL A 1 720 ? -37.518 30.557 55.194 1.00 48.22 720 VAL A CA 1
ATOM 5975 C C . VAL A 1 720 ? -37.816 29.661 56.404 1.00 48.22 720 VAL A C 1
ATOM 5977 O O . VAL A 1 720 ? -38.962 29.294 56.654 1.00 48.22 720 VAL A O 1
ATOM 5980 N N . ARG A 1 721 ? -36.773 29.378 57.200 1.00 41.00 721 ARG A N 1
ATOM 5981 C CA . ARG A 1 721 ? -36.933 29.358 58.660 1.00 41.00 721 ARG A CA 1
ATOM 5982 C C . ARG A 1 721 ? -37.363 30.776 59.038 1.00 41.00 721 ARG A C 1
ATOM 5984 O O . ARG A 1 721 ? -36.519 31.669 59.012 1.00 41.00 721 ARG A O 1
ATOM 5991 N N . ASN A 1 722 ? -38.660 30.980 59.249 1.00 34.12 722 ASN A N 1
ATOM 5992 C CA . ASN A 1 722 ? -39.112 32.079 60.097 1.00 34.12 722 ASN A CA 1
ATOM 5993 C C . ASN A 1 722 ? -38.831 31.667 61.536 1.00 34.12 722 ASN A C 1
ATOM 5995 O O . ASN A 1 722 ? -39.087 30.476 61.840 1.00 34.12 722 ASN A O 1
#

Foldseek 3Di:
DQAQVNLQVVLLVLCVVCVNVPDPPDDPVSVVSNVVSVVNPHPVVVSVVVPDPDDDPVLVVVLVQQLVQWDFAPAPPFGEIEGEDPDADDDDCPVSVCVNPSPVPGQKYWYWHHHDQWIKIKIAGPHQVQQVQVLCVLQVWHDGRGIIMHIHHDDDPVRVSLSSSLVRRDDPDDLCVLFAAPAAEAEQQDFLLVCLVVLVPDQKHFYAYPVQFTQAIDGSVNSVVCVLQVSRNPTRSLFGDHDAEAEPVNDGLVVLVVCLLDLDQKHFYDYPRHTDGIGGNVVSCCSSPVPDDPVCPVVPHWPWDQCVVLCVVQDDPVVLVLLLLLQALCVVQVKWKKWFFPCVLCSLVVHHDLATEMEILHQFVVSVCVSCVPPPWDKAADVQQSKMWIQDPPRRIHIYHYQWAWDFSYAQDGTDTDHDDLVRSLLLDLWQSRSWIAISNPVRHRIIGRSDCNSVCSVQQETEGNGSCSCRNYVLSLLVSLLSCQLSVGYYDPSRLSSSLVCVVVLSVVPHDLQSNVVSVLVLLPGPRNLSSLQSCQVSCVCCSLQPPFHDDPVLSVLVVLLVVLVVVCCVLPNDPARSSLQNLCSRCVVDDLVSSLVSCVSSVVVVSSVCSVLVVVLLVLLQVDDQLLSNLVSVVPHDVNNVSNSLSPDDPNSNVSVSLLSVCVVPPLDDPVVVVVLVDDDDPVSVVLSSVSSSCVSVVVDPHSVSSSVVCCVPPVPDPD

Secondary structure (DSSP, 8-state):
---HHHHHHHHHHHHHHTTTTTSTT--HHHHHHHHHHHHH---HHHHHHHHS----HHHHHHHHHHHHT-EE---TT--EEEEEEEEE--S--TTTGGG-HHHHT-SEEEEEEE-SS-EEEEEEESSTT--HHHHHGGGT-EEETTEEEEEE-S--HHHHHHHHHHHHS-----GGGGEE--SPEEETT-BGGGGTTHHHH-SEEEEE-TTS-EEEEEEHHHHHHHHHTT-TTSBHHHH-B-PPPEEGGG-SHHHHHHHHTS--SEEEEEETTEEEEEEEHHHHHHHH-TT--GGGTTTTT---EE-HHHHHHHS-HHHHHHHHHHHHHHHHTT-EEEEETHHHHHHHTT-----EEEEEES-HHHHHHHHHTTS--EEEEEGGGTEEEEE-GGG-EEEEEE-EEEE-SSTTPPPEEEE--HHHHHHTSSBGGG--EEE-SGGGTTEEE-SS-HHHHHHHTEE-BSSTTHHHH-THHHHHHHHHHHHHTPEEPHHHHHHHHHHHHTTHHHHS-HHHHHHHHHHHHHSTTHHHHHHHHHHTTHHHHHSTT----HHHHHHHHHHHHHHHHHHHHS-----HHHHHHHHHHTTS-HHHHHHHHHHTT-HHHHHHHHHHHHHHHHHHH--SHHHHHHHHTTS-GGGHHHHHHHS-HHHHHHHHHHHHHHHS-S--HHHHHHTTPPSSTHHHHHHHHHHHHHHTT--SSHHHHHHHHHHHH-----

Mean predicted aligned error: 16.23 Å